Protein AF-0000000072270369 (afdb_homodimer)

pLDDT: mean 95.35, std 6.57, range [43.69, 98.94]

Radius of gyration: 26.21 Å; Cα contacts (8 Å, |Δi|>4): 1055; chains: 2; bounding box: 61×69×57 Å

Secondary structure (DSSP, 8-state):
--HHHHHHHHHHS----SSHHHHHHHHHHHHHHHH----HHHHHHHHHHHHTT--TTSTHHHHHHHHHHHHHHHHHHHHHHHHHHTT-SEETTEE-HHHHH-HHHHHHHHHHHHHHHHHHHHHH--TTHHHHHHHHHHHHHHHHHHHHHHHHHT-----HHHHHHHHIIIIIIIIIIHHHHHHHHHTT-PPPTTHHHHHHHHHHHHHHHHHHHHHHS-HHHHSS-TTHHHHHT---HHHHHHHHHS-HHHHHHHHHHHTS-GGGS-HHHHHHHHHHHHHSSHHHHHHHHHHHHHHHHHHHHHHHTTT-S-HHHHHHHHHHHHHHHH---/--HHHHHHHHHHS----SSHHHHHHHHHHHHHHHH----HHHHHHHHHHHHTT--TTSTHHHHHHHHHHHHHHHHHHHHHHHHHHTT-SEETTEE-HHHHH-HHHHHHHHHHHHHHHHHHHHHH--TTHHHHHHHHHHHHHHHHHHHHHHHHHT-----HHHHHHHHIIIIIIIIIIHHHHHHHHHTT-PPPTTHHHHHHHHHHHHHHHHHHHHHHS-HHHHSS-TTHHHHHT---HHHHHHHHHS-HHHHHHHHHHHTS-GGGS-HHHHHHHHHHHHHSSHHHHHHHHHHHHHHHHHHHHHHHTTT-S-HHHHHHHHHHHHHHHH---

Structure (mmCIF, N/CA/C/O backbone):
data_AF-0000000072270369-model_v1
#
loop_
_entity.id
_entity.type
_entity.pdbx_description
1 polymer 'Geranylgeranyl diphosphate synthase'
#
loop_
_atom_site.group_PDB
_atom_site.id
_atom_site.type_symbol
_atom_site.label_atom_id
_atom_site.label_alt_id
_atom_site.label_comp_id
_atom_site.label_asym_id
_atom_site.label_entity_id
_atom_site.label_seq_id
_atom_site.pdbx_PDB_ins_code
_atom_site.Cartn_x
_atom_site.Cartn_y
_atom_site.Cartn_z
_atom_site.occupancy
_atom_site.B_iso_or_equiv
_atom_site.auth_seq_id
_atom_site.auth_comp_id
_atom_site.auth_asym_id
_atom_site.auth_atom_id
_atom_site.pdbx_PDB_model_num
ATOM 1 N N . MET A 1 1 ? 0.036 4.969 22.172 1 87.44 1 MET A N 1
ATOM 2 C CA . MET A 1 1 ? -1.147 4.215 21.766 1 87.44 1 MET A CA 1
ATOM 3 C C . MET A 1 1 ? -1.735 3.455 22.953 1 87.44 1 MET A C 1
ATOM 5 O O . MET A 1 1 ? -0.999 2.848 23.734 1 87.44 1 MET A O 1
ATOM 9 N N . ARG A 1 2 ? -2.984 3.477 23.047 1 92 2 ARG A N 1
ATOM 10 C CA . ARG A 1 2 ? -3.656 2.756 24.125 1 92 2 ARG A CA 1
ATOM 11 C C . ARG A 1 2 ? -3.428 1.253 24 1 92 2 ARG A C 1
ATOM 13 O O . ARG A 1 2 ? -3.49 0.696 22.906 1 92 2 ARG A O 1
ATOM 20 N N . PRO A 1 3 ? -3.246 0.658 25.156 1 95.44 3 PRO A N 1
ATOM 21 C CA . PRO A 1 3 ? -3.047 -0.793 25.125 1 95.44 3 PRO A CA 1
ATOM 22 C C . PRO A 1 3 ? -4.207 -1.535 24.469 1 95.44 3 PRO A C 1
ATOM 24 O O . PRO A 1 3 ? -3.99 -2.52 23.75 1 95.44 3 PRO A O 1
ATOM 27 N N . GLU A 1 4 ? -5.371 -1.05 24.672 1 96.5 4 GLU A N 1
ATOM 28 C CA . GLU A 1 4 ? -6.527 -1.739 24.109 1 96.5 4 GLU A CA 1
ATOM 29 C C . GLU A 1 4 ? -6.543 -1.635 22.594 1 96.5 4 GLU A C 1
ATOM 31 O O . GLU A 1 4 ? -7.055 -2.525 21.906 1 96.5 4 GLU A O 1
ATOM 36 N N . LEU A 1 5 ? -6.094 -0.559 22.078 1 97.88 5 LEU A N 1
ATOM 37 C CA . LEU A 1 5 ? -6.012 -0.41 20.625 1 97.88 5 LEU A CA 1
ATOM 38 C C . LEU A 1 5 ? -4.914 -1.296 20.047 1 97.88 5 LEU A C 1
ATOM 40 O O . LEU A 1 5 ? -5.102 -1.919 19 1 97.88 5 LEU A O 1
ATOM 44 N N . LEU A 1 6 ? -3.773 -1.344 20.75 1 98.12 6 LEU A N 1
ATOM 45 C CA . LEU A 1 6 ? -2.701 -2.23 20.312 1 98.12 6 LEU A CA 1
ATOM 46 C C . LEU A 1 6 ? -3.176 -3.682 20.281 1 98.12 6 LEU A C 1
ATOM 48 O O . LEU A 1 6 ? -2.855 -4.422 19.344 1 98.12 6 LEU A O 1
ATOM 52 N N . ALA A 1 7 ? -3.885 -4.07 21.312 1 98.38 7 ALA A N 1
ATOM 53 C CA . ALA A 1 7 ? -4.414 -5.43 21.375 1 98.38 7 ALA A CA 1
ATOM 54 C C . ALA A 1 7 ? -5.301 -5.727 20.156 1 98.38 7 ALA A C 1
ATOM 56 O O . ALA A 1 7 ? -5.254 -6.824 19.609 1 98.38 7 ALA A O 1
ATOM 57 N N . ARG A 1 8 ? -6.145 -4.809 19.781 1 98.31 8 ARG A N 1
ATOM 58 C CA . ARG A 1 8 ? -7.016 -4.977 18.609 1 98.31 8 ARG A CA 1
ATOM 59 C C . ARG A 1 8 ? -6.203 -5.062 17.328 1 98.31 8 ARG A C 1
ATOM 61 O O . ARG A 1 8 ? -6.465 -5.918 16.484 1 98.31 8 ARG A O 1
ATOM 68 N N . VAL A 1 9 ? -5.219 -4.191 17.188 1 98.56 9 VAL A N 1
ATOM 69 C CA . VAL A 1 9 ? -4.336 -4.227 16.016 1 98.56 9 VAL A CA 1
ATOM 70 C C . VAL A 1 9 ? -3.668 -5.598 15.922 1 98.56 9 VAL A C 1
ATOM 72 O O . VAL A 1 9 ? -3.721 -6.25 14.875 1 98.56 9 VAL A O 1
ATOM 75 N N . LEU A 1 10 ? -3.104 -6.07 17.031 1 98.56 10 LEU A N 1
ATOM 76 C CA . LEU A 1 10 ? -2.35 -7.32 17.031 1 98.56 10 LEU A CA 1
ATOM 77 C C . LEU A 1 10 ? -3.273 -8.516 16.812 1 98.56 10 LEU A C 1
ATOM 79 O O . LEU A 1 10 ? -2.857 -9.523 16.234 1 98.56 10 LEU A O 1
ATOM 83 N N . SER A 1 11 ? -4.508 -8.391 17.188 1 98.62 11 SER A N 1
ATOM 84 C CA . SER A 1 11 ? -5.461 -9.477 17.016 1 98.62 11 SER A CA 1
ATOM 85 C C . SER A 1 11 ? -5.754 -9.727 15.547 1 98.62 11 SER A C 1
ATOM 87 O O . SER A 1 11 ? -6.207 -10.812 15.172 1 98.62 11 SER A O 1
ATOM 89 N N . LEU A 1 12 ? -5.562 -8.75 14.688 1 98.62 12 LEU A N 1
ATOM 90 C CA . LEU A 1 12 ? -5.812 -8.891 13.258 1 98.62 12 LEU A CA 1
ATOM 91 C C . LEU A 1 12 ? -4.613 -9.523 12.555 1 98.62 12 LEU A C 1
ATOM 93 O O . LEU A 1 12 ? -4.742 -10.047 11.445 1 98.62 12 LEU A O 1
ATOM 97 N N . LEU A 1 13 ? -3.408 -9.398 13.148 1 98.69 13 LEU A N 1
ATOM 98 C CA . LEU A 1 13 ? -2.166 -9.82 12.5 1 98.69 13 LEU A CA 1
ATOM 99 C C . LEU A 1 13 ? -1.824 -11.258 12.867 1 98.69 13 LEU A C 1
ATOM 101 O O . LEU A 1 13 ? -1.98 -11.672 14.016 1 98.69 13 LEU A O 1
ATOM 105 N N . PRO A 1 14 ? -1.387 -11.984 11.82 1 98 14 PRO A N 1
ATOM 106 C CA . PRO A 1 14 ? -0.979 -13.359 12.141 1 98 14 PRO A CA 1
ATOM 107 C C . PRO A 1 14 ? 0.232 -13.406 13.07 1 98 14 PRO A C 1
ATOM 109 O O . PRO A 1 14 ? 1.03 -12.469 13.102 1 98 14 PRO A O 1
ATOM 112 N N . GLU A 1 15 ? 0.344 -14.555 13.805 1 94.31 15 GLU A N 1
ATOM 113 C CA . GLU A 1 15 ? 1.353 -14.594 14.859 1 94.31 15 GLU A CA 1
ATOM 114 C C . GLU A 1 15 ? 2.371 -15.703 14.609 1 94.31 15 GLU A C 1
ATOM 116 O O . GLU A 1 15 ? 3.572 -15.508 14.805 1 94.31 15 GLU A O 1
ATOM 121 N N . THR A 1 16 ? 1.921 -16.875 14.172 1 95.25 16 THR A N 1
ATOM 122 C CA . THR A 1 16 ? 2.828 -18.016 14.086 1 95.25 16 THR A CA 1
ATOM 123 C C . THR A 1 16 ? 2.701 -18.703 12.734 1 95.25 16 THR A C 1
ATOM 125 O O . THR A 1 16 ? 1.682 -18.562 12.055 1 95.25 16 THR A O 1
ATOM 128 N N . SER A 1 17 ? 3.748 -19.266 12.32 1 97.44 17 SER A N 1
ATOM 129 C CA . SER A 1 17 ? 3.789 -20.078 11.117 1 97.44 17 SER A CA 1
ATOM 130 C C . SER A 1 17 ? 4.848 -21.172 11.234 1 97.44 17 SER A C 1
ATOM 132 O O . SER A 1 17 ? 5.895 -20.969 11.852 1 97.44 17 SER A O 1
ATOM 134 N N . ALA A 1 18 ? 4.551 -22.344 10.656 1 96.56 18 ALA A N 1
ATOM 135 C CA . ALA A 1 18 ? 5.535 -23.422 10.594 1 96.56 18 ALA A CA 1
ATOM 136 C C . ALA A 1 18 ? 6.637 -23.094 9.586 1 96.56 18 ALA A C 1
ATOM 138 O O . ALA A 1 18 ? 7.73 -23.656 9.656 1 96.56 18 ALA A O 1
ATOM 139 N N . THR A 1 19 ? 6.363 -22.234 8.68 1 97.38 19 THR A N 1
ATOM 140 C CA . THR A 1 19 ? 7.359 -21.766 7.723 1 97.38 19 THR A CA 1
ATOM 141 C C . THR A 1 19 ? 8.172 -20.609 8.305 1 97.38 19 THR A C 1
ATOM 143 O O . THR A 1 19 ? 7.641 -19.531 8.547 1 97.38 19 THR A O 1
ATOM 146 N N . PRO A 1 20 ? 9.438 -20.797 8.5 1 96.75 20 PRO A N 1
ATOM 147 C CA . PRO A 1 20 ? 10.258 -19.797 9.203 1 96.75 20 PRO A CA 1
ATOM 148 C C . PRO A 1 20 ? 10.203 -18.422 8.547 1 96.75 20 PRO A C 1
ATOM 150 O O . PRO A 1 20 ? 10.109 -17.406 9.242 1 96.75 20 PRO A O 1
ATOM 153 N N . GLU A 1 21 ? 10.266 -18.406 7.25 1 97.62 21 GLU A N 1
ATOM 154 C CA . GLU A 1 21 ? 10.211 -17.109 6.555 1 97.62 21 GLU A CA 1
ATOM 155 C C . GLU A 1 21 ? 8.891 -16.406 6.828 1 97.62 21 GLU A C 1
ATOM 157 O O . GLU A 1 21 ? 8.867 -15.18 7.016 1 97.62 21 GLU A O 1
ATOM 162 N N . LEU A 1 22 ? 7.809 -17.125 6.875 1 98.62 22 LEU A N 1
ATOM 163 C CA . LEU A 1 22 ? 6.512 -16.516 7.148 1 98.62 22 LEU A CA 1
ATOM 164 C C . LEU A 1 22 ? 6.414 -16.062 8.602 1 98.62 22 LEU A C 1
ATOM 166 O O . LEU A 1 22 ? 5.797 -15.047 8.898 1 98.62 22 LEU A O 1
ATOM 170 N N . ALA A 1 23 ? 6.988 -16.875 9.5 1 98.5 23 ALA A N 1
ATOM 171 C CA . ALA A 1 23 ? 7.051 -16.438 10.891 1 98.5 23 ALA A CA 1
ATOM 172 C C . ALA A 1 23 ? 7.773 -15.094 11.016 1 98.5 23 ALA A C 1
ATOM 174 O O . ALA A 1 23 ? 7.355 -14.219 11.781 1 98.5 23 ALA A O 1
ATOM 175 N N . ARG A 1 24 ? 8.828 -14.961 10.305 1 98.12 24 ARG A N 1
ATOM 176 C CA . ARG A 1 24 ? 9.562 -13.695 10.289 1 98.12 24 ARG A CA 1
ATOM 177 C C . ARG A 1 24 ? 8.703 -12.578 9.711 1 98.12 24 ARG A C 1
ATOM 179 O O . ARG A 1 24 ? 8.711 -11.453 10.227 1 98.12 24 ARG A O 1
ATOM 186 N N . PHE A 1 25 ? 7.969 -12.883 8.664 1 98.75 25 PHE A N 1
ATOM 187 C CA . PHE A 1 25 ? 7.062 -11.898 8.07 1 98.75 25 PHE A CA 1
ATOM 188 C C . PHE A 1 25 ? 6.062 -11.398 9.102 1 98.75 25 PHE A C 1
ATOM 190 O O . PHE A 1 25 ? 5.84 -10.188 9.227 1 98.75 25 PHE A O 1
ATOM 197 N N . TYR A 1 26 ? 5.5 -12.305 9.828 1 98.81 26 TYR A N 1
ATOM 198 C CA . TYR A 1 26 ? 4.496 -11.969 10.836 1 98.81 26 TYR A CA 1
ATOM 199 C C . TYR A 1 26 ? 5.102 -11.109 11.938 1 98.81 26 TYR A C 1
ATOM 201 O O . TYR A 1 26 ? 4.457 -10.188 12.445 1 98.81 26 TYR A O 1
ATOM 209 N N . ALA A 1 27 ? 6.324 -11.383 12.281 1 98.69 27 ALA A N 1
ATOM 210 C CA . ALA A 1 27 ? 7.027 -10.555 13.258 1 98.69 27 ALA A CA 1
ATOM 211 C C . ALA A 1 27 ? 7.258 -9.141 12.711 1 98.69 27 ALA A C 1
ATOM 213 O O . ALA A 1 27 ? 7.141 -8.164 13.453 1 98.69 27 ALA A O 1
ATOM 214 N N . LEU A 1 28 ? 7.598 -9.047 11.469 1 98.69 28 LEU A N 1
ATOM 215 C CA . LEU A 1 28 ? 7.824 -7.75 10.844 1 98.69 28 LEU A CA 1
ATOM 216 C C . LEU A 1 28 ? 6.539 -6.934 10.805 1 98.69 28 LEU A C 1
ATOM 218 O O . LEU A 1 28 ? 6.562 -5.719 11.016 1 98.69 28 LEU A O 1
ATOM 222 N N . LEU A 1 29 ? 5.383 -7.586 10.586 1 98.88 29 LEU A N 1
ATOM 223 C CA . LEU A 1 29 ? 4.09 -6.906 10.586 1 98.88 29 LEU A CA 1
ATOM 224 C C . LEU A 1 29 ? 3.807 -6.273 11.945 1 98.88 29 LEU A C 1
ATOM 226 O O . LEU A 1 29 ? 3.129 -5.246 12.023 1 98.88 29 LEU A O 1
ATOM 230 N N . ARG A 1 30 ? 4.297 -6.848 12.938 1 98.5 30 ARG A N 1
ATOM 231 C CA . ARG A 1 30 ? 3.984 -6.445 14.305 1 98.5 30 ARG A CA 1
ATOM 232 C C . ARG A 1 30 ? 4.996 -5.43 14.82 1 98.5 30 ARG A C 1
ATOM 234 O O . ARG A 1 30 ? 4.762 -4.77 15.836 1 98.5 30 ARG A O 1
ATOM 241 N N . ASP A 1 31 ? 6.09 -5.23 14.125 1 98.56 31 ASP A N 1
ATOM 242 C CA . ASP A 1 31 ? 7.215 -4.449 14.625 1 98.56 31 ASP A CA 1
ATOM 243 C C . ASP A 1 31 ? 6.809 -2.996 14.875 1 98.56 31 ASP A C 1
ATOM 245 O O . ASP A 1 31 ? 6.836 -2.521 16.016 1 98.56 31 ASP A O 1
ATOM 249 N N . TYR A 1 32 ? 6.309 -2.275 13.852 1 98.25 32 TYR A N 1
ATOM 250 C CA . TYR A 1 32 ? 5.965 -0.865 14 1 98.25 32 TYR A CA 1
ATOM 251 C C . TYR A 1 32 ? 4.824 -0.682 14.992 1 98.25 32 TYR A C 1
ATOM 253 O O . TYR A 1 32 ? 4.898 0.167 15.883 1 98.25 32 TYR A O 1
ATOM 261 N N . PRO A 1 33 ? 3.799 -1.481 14.906 1 98.12 33 PRO A N 1
ATOM 262 C CA . PRO A 1 33 ? 2.738 -1.346 15.906 1 98.12 33 PRO A CA 1
ATOM 263 C C . PRO A 1 33 ? 3.252 -1.508 17.344 1 98.12 33 PRO A C 1
ATOM 265 O O . PRO A 1 33 ? 2.84 -0.767 18.234 1 98.12 33 PRO A O 1
ATOM 268 N N . GLN A 1 34 ? 4.145 -2.373 17.5 1 97.75 34 GLN A N 1
ATOM 269 C CA . GLN A 1 34 ? 4.602 -2.693 18.844 1 97.75 34 GLN A CA 1
ATOM 270 C C . GLN A 1 34 ? 5.609 -1.663 19.344 1 97.75 34 GLN A C 1
ATOM 272 O O . GLN A 1 34 ? 5.91 -1.607 20.547 1 97.75 34 GLN A O 1
ATOM 277 N N . ARG A 1 35 ? 6.211 -0.894 18.453 1 95.62 35 ARG A N 1
ATOM 278 C CA . ARG A 1 35 ? 7.086 0.193 18.875 1 95.62 35 ARG A CA 1
ATOM 279 C C . ARG A 1 35 ? 6.305 1.263 19.625 1 95.62 35 ARG A C 1
ATOM 281 O O . ARG A 1 35 ? 6.887 2.066 20.359 1 95.62 35 ARG A O 1
ATOM 288 N N . GLY A 1 36 ? 5 1.251 19.391 1 90.88 36 GLY A N 1
ATOM 289 C CA . GLY A 1 36 ? 4.152 2.23 20.062 1 90.88 36 GLY A CA 1
ATOM 290 C C . GLY A 1 36 ? 3.971 3.504 19.25 1 90.88 36 GLY A C 1
ATOM 291 O O . GLY A 1 36 ? 3.939 3.465 18.016 1 90.88 36 GLY A O 1
ATOM 292 N N . GLY A 1 37 ? 3.762 4.598 19.922 1 88.38 37 GLY A N 1
ATOM 293 C CA . GLY A 1 37 ? 3.465 5.902 19.359 1 88.38 37 GLY A CA 1
ATOM 294 C C . GLY A 1 37 ? 2.533 6.73 20.219 1 88.38 37 GLY A C 1
ATOM 295 O O . GLY A 1 37 ? 1.968 6.227 21.188 1 88.38 37 GLY A O 1
ATOM 296 N N . LYS A 1 38 ? 2.369 7.957 19.906 1 86.44 38 LYS A N 1
ATOM 297 C CA . LYS A 1 38 ? 1.635 8.906 20.75 1 86.44 38 LYS A CA 1
ATOM 298 C C . LYS A 1 38 ? 0.133 8.641 20.688 1 86.44 38 LYS A C 1
ATOM 300 O O . LYS A 1 38 ? -0.597 8.969 21.625 1 86.44 38 LYS A O 1
ATOM 305 N N . GLY A 1 39 ? -0.349 8.055 19.562 1 93.19 39 GLY A N 1
ATOM 306 C CA . GLY A 1 39 ? -1.754 7.711 19.422 1 93.19 39 GLY A CA 1
ATOM 307 C C . GLY A 1 39 ? -2.666 8.922 19.359 1 93.19 39 GLY A C 1
ATOM 308 O O . GLY A 1 39 ? -3.805 8.867 19.828 1 93.19 39 GLY A O 1
ATOM 309 N N . ILE A 1 40 ? -2.205 10.008 18.875 1 92.81 40 ILE A N 1
ATOM 310 C CA . ILE A 1 40 ? -2.916 11.281 18.875 1 92.81 40 ILE A CA 1
ATOM 311 C C . ILE A 1 40 ? -4.18 11.164 18.016 1 92.81 40 ILE A C 1
ATOM 313 O O . ILE A 1 40 ? -5.25 11.641 18.422 1 92.81 40 ILE A O 1
ATOM 317 N N . ARG A 1 41 ? -4.18 10.562 16.922 1 96.19 41 ARG A N 1
ATOM 318 C CA . ARG A 1 41 ? -5.289 10.461 15.977 1 96.19 41 ARG A CA 1
ATOM 319 C C . ARG A 1 41 ? -6.41 9.594 16.547 1 96.19 41 ARG A C 1
ATOM 321 O O . ARG A 1 41 ? -7.582 9.961 16.469 1 96.19 41 ARG A O 1
ATOM 328 N N . SER A 1 42 ? -6.027 8.422 17.109 1 97.81 42 SER A N 1
ATOM 329 C CA . SER A 1 42 ? -7.02 7.539 17.703 1 97.81 42 SER A CA 1
ATOM 330 C C . SER A 1 42 ? -7.668 8.188 18.922 1 97.81 42 SER A C 1
ATOM 332 O O . SER A 1 42 ? -8.875 8.055 19.141 1 97.81 42 SER A O 1
ATOM 334 N N . GLU A 1 43 ? -6.879 8.938 19.719 1 96.94 43 GLU A N 1
ATOM 335 C CA . GLU A 1 43 ? -7.43 9.641 20.875 1 96.94 43 GLU A CA 1
ATOM 336 C C . GLU A 1 43 ? -8.422 10.719 20.453 1 96.94 43 GLU A C 1
ATOM 338 O O . GLU A 1 43 ? -9.445 10.922 21.094 1 96.94 43 GLU A O 1
ATOM 343 N N . LEU A 1 44 ? -8.055 11.391 19.406 1 97.62 44 LEU A N 1
ATOM 344 C CA . LEU A 1 44 ? -8.938 12.438 18.891 1 97.62 44 LEU A CA 1
ATOM 345 C C . LEU A 1 44 ? -10.258 11.844 18.422 1 97.62 44 LEU A C 1
ATOM 347 O O . LEU A 1 44 ? -11.32 12.422 18.656 1 97.62 44 LEU A O 1
ATOM 351 N N . LEU A 1 45 ? -10.234 10.711 17.703 1 98.56 45 LEU A N 1
ATOM 352 C CA . LEU A 1 45 ? -11.445 10.039 17.266 1 98.56 45 LEU A CA 1
ATOM 353 C C . LEU A 1 45 ? -12.32 9.664 18.453 1 98.56 45 LEU A C 1
ATOM 355 O O . LEU A 1 45 ? -13.531 9.914 18.438 1 98.56 45 LEU A O 1
ATOM 359 N N . LEU A 1 46 ? -11.711 9.078 19.469 1 98.44 46 LEU A N 1
ATOM 360 C CA . LEU A 1 46 ? -12.469 8.625 20.641 1 98.44 46 LEU A CA 1
ATOM 361 C C . LEU A 1 46 ? -13.055 9.805 21.391 1 98.44 46 LEU A C 1
ATOM 363 O O . LEU A 1 46 ? -14.18 9.742 21.891 1 98.44 46 LEU A O 1
ATOM 367 N N . ALA A 1 47 ? -12.25 10.898 21.516 1 98.06 47 ALA A N 1
ATOM 368 C CA . ALA A 1 47 ? -12.75 12.117 22.141 1 98.06 47 ALA A CA 1
ATOM 369 C C . ALA A 1 47 ? -13.938 12.688 21.359 1 98.06 47 ALA A C 1
ATOM 371 O O . ALA A 1 47 ? -14.922 13.133 21.953 1 98.06 47 ALA A O 1
ATOM 372 N N . SER A 1 48 ? -13.844 12.695 20.047 1 98.56 48 SER A N 1
ATOM 373 C CA . SER A 1 48 ? -14.938 13.172 19.203 1 98.56 48 SER A CA 1
ATOM 374 C C . SER A 1 48 ? -16.172 12.305 19.375 1 98.56 48 SER A C 1
ATOM 376 O O . SER A 1 48 ? -17.297 12.82 19.453 1 98.56 48 SER A O 1
ATOM 378 N N . ALA A 1 49 ? -16 10.984 19.453 1 98.69 49 ALA A N 1
ATOM 379 C CA . ALA A 1 49 ? -17.125 10.078 19.672 1 98.69 49 ALA A CA 1
ATOM 380 C C . ALA A 1 49 ? -17.844 10.406 20.984 1 98.69 49 ALA A C 1
ATOM 382 O O . ALA A 1 49 ? -19.078 10.492 21.016 1 98.69 49 ALA A O 1
ATOM 383 N N . ARG A 1 50 ? -17.078 10.664 22.031 1 98.5 50 ARG A N 1
ATOM 384 C CA . ARG A 1 50 ? -17.656 11.016 23.328 1 98.5 50 ARG A CA 1
ATOM 385 C C . ARG A 1 50 ? -18.406 12.344 23.25 1 98.5 50 ARG A C 1
ATOM 387 O O . ARG A 1 50 ? -19.5 12.484 23.797 1 98.5 50 ARG A O 1
ATOM 394 N N . ALA A 1 51 ? -17.766 13.312 22.625 1 98.38 51 ALA A N 1
ATOM 395 C CA . ALA A 1 51 ? -18.406 14.617 22.484 1 98.38 51 ALA A CA 1
ATOM 396 C C . ALA A 1 51 ? -19.75 14.508 21.797 1 98.38 51 ALA A C 1
ATOM 398 O O . ALA A 1 51 ? -20.672 15.266 22.078 1 98.38 51 ALA A O 1
ATOM 399 N N . HIS A 1 52 ? -19.891 13.516 20.953 1 98.31 52 HIS A N 1
ATOM 400 C CA . HIS A 1 52 ? -21.109 13.352 20.172 1 98.31 52 HIS A CA 1
ATOM 401 C C . HIS A 1 52 ? -22.062 12.367 20.844 1 98.31 52 HIS A C 1
ATOM 403 O O . HIS A 1 52 ? -23 11.867 20.219 1 98.31 52 HIS A O 1
ATOM 409 N N . GLY A 1 53 ? -21.734 11.969 22.078 1 97.75 53 GLY A N 1
ATOM 410 C CA . GLY A 1 53 ? -22.734 11.32 22.922 1 97.75 53 GLY A CA 1
ATOM 411 C C . GLY A 1 53 ? -22.5 9.828 23.062 1 97.75 53 GLY A C 1
ATOM 412 O O . GLY A 1 53 ? -23.328 9.133 23.656 1 97.75 53 GLY A O 1
ATOM 413 N N . LEU A 1 54 ? -21.422 9.336 22.531 1 97.94 54 LEU A N 1
ATOM 414 C CA . LEU A 1 54 ? -21.156 7.906 22.641 1 97.94 54 LEU A CA 1
ATOM 415 C C . LEU A 1 54 ? -20.422 7.598 23.953 1 97.94 54 LEU A C 1
ATOM 417 O O . LEU A 1 54 ? -19.328 8.102 24.188 1 97.94 54 LEU A O 1
ATOM 421 N N . SER A 1 55 ? -21 6.797 24.734 1 96.19 55 SER A N 1
ATOM 422 C CA . SER A 1 55 ? -20.391 6.387 26 1 96.19 55 SER A CA 1
ATOM 423 C C . SER A 1 55 ? -19.625 5.074 25.844 1 96.19 55 SER A C 1
ATOM 425 O O . SER A 1 55 ? -19.938 4.273 24.969 1 96.19 55 SER A O 1
ATOM 427 N N . GLU A 1 56 ? -18.688 4.863 26.75 1 94.81 56 GLU A N 1
ATOM 428 C CA . GLU A 1 56 ? -17.891 3.646 26.688 1 94.81 56 GLU A CA 1
ATOM 429 C C . GLU A 1 56 ? -18.734 2.41 26.953 1 94.81 56 GLU A C 1
ATOM 431 O O . GLU A 1 56 ? -18.344 1.294 26.609 1 94.81 56 GLU A O 1
ATOM 436 N N . SER A 1 57 ? -19.859 2.604 27.578 1 95.5 57 SER A N 1
ATOM 437 C CA . SER A 1 57 ? -20.75 1.49 27.891 1 95.5 57 SER A CA 1
ATOM 438 C C . SER A 1 57 ? -21.688 1.178 26.719 1 95.5 57 SER A C 1
ATOM 440 O O . SER A 1 57 ? -22.328 0.13 26.703 1 95.5 57 SER A O 1
ATOM 442 N N . ASP A 1 58 ? -21.719 2.088 25.781 1 95.5 58 ASP A N 1
ATOM 443 C CA . ASP A 1 58 ? -22.578 1.892 24.625 1 95.5 58 ASP A CA 1
ATOM 444 C C . ASP A 1 58 ? -22.031 0.82 23.688 1 95.5 58 ASP A C 1
ATOM 446 O O . ASP A 1 58 ? -20.812 0.638 23.609 1 95.5 58 ASP A O 1
ATOM 450 N N . THR A 1 59 ? -22.906 0.167 23 1 90.38 59 THR A N 1
ATOM 451 C CA . THR A 1 59 ? -22.5 -0.862 22.047 1 90.38 59 THR A CA 1
ATOM 452 C C . THR A 1 59 ? -21.656 -0.262 20.922 1 90.38 59 THR A C 1
ATOM 454 O O . THR A 1 59 ? -20.75 -0.911 20.406 1 90.38 59 THR A O 1
ATOM 457 N N . GLY A 1 60 ? -21.938 0.985 20.609 1 95.69 60 GLY A N 1
ATOM 458 C CA . GLY A 1 60 ? -21.219 1.652 19.531 1 95.69 60 GLY A CA 1
ATOM 459 C C . GLY A 1 60 ? -19.766 1.95 19.875 1 95.69 60 GLY A C 1
ATOM 460 O O . GLY A 1 60 ? -18.969 2.264 19 1 95.69 60 GLY A O 1
ATOM 461 N N . TRP A 1 61 ? -19.453 1.812 21.156 1 98.06 61 TRP A N 1
ATOM 462 C CA . TRP A 1 61 ? -18.094 2.131 21.578 1 98.06 61 TRP A CA 1
ATOM 463 C C . TRP A 1 61 ? -17.094 1.143 20.984 1 98.06 61 TRP A C 1
ATOM 465 O O . TRP A 1 61 ? -15.977 1.522 20.625 1 98.06 61 TRP A O 1
ATOM 475 N N . GLU A 1 62 ? -17.469 -0.119 20.891 1 98.31 62 GLU A N 1
ATOM 476 C CA . GLU A 1 62 ? -16.609 -1.123 20.266 1 98.31 62 GLU A CA 1
ATOM 477 C C . GLU A 1 62 ? -16.281 -0.745 18.828 1 98.31 62 GLU A C 1
ATOM 479 O O . GLU A 1 62 ? -15.141 -0.913 18.391 1 98.31 62 GLU A O 1
ATOM 484 N N . SER A 1 63 ? -17.266 -0.235 18.125 1 98.69 63 SER A N 1
ATOM 485 C CA . SER A 1 63 ? -17.047 0.216 16.75 1 98.69 63 SER A CA 1
ATOM 486 C C . SER A 1 63 ? -16.062 1.383 16.703 1 98.69 63 SER A C 1
ATOM 488 O O . SER A 1 63 ? -15.211 1.442 15.82 1 98.69 63 SER A O 1
ATOM 490 N N . ALA A 1 64 ? -16.188 2.305 17.656 1 98.88 64 ALA A N 1
ATOM 491 C CA . ALA A 1 64 ? -15.258 3.428 17.75 1 98.88 64 ALA A CA 1
ATOM 492 C C . ALA A 1 64 ? -13.828 2.943 18 1 98.88 64 ALA A C 1
ATOM 494 O O . ALA A 1 64 ? -12.875 3.473 17.422 1 98.88 64 ALA A O 1
ATOM 495 N N . LEU A 1 65 ? -13.695 1.913 18.828 1 98.81 65 LEU A N 1
ATOM 496 C CA . LEU A 1 65 ? -12.383 1.359 19.125 1 98.81 65 LEU A CA 1
ATOM 497 C C . LEU A 1 65 ? -11.766 0.715 17.891 1 98.81 65 LEU A C 1
ATOM 499 O O . LEU A 1 65 ? -10.562 0.844 17.641 1 98.81 65 LEU A O 1
ATOM 503 N N . TRP A 1 66 ? -12.547 0.056 17.078 1 98.88 66 TRP A N 1
ATOM 504 C CA . TRP A 1 66 ? -12.039 -0.56 15.859 1 98.88 66 TRP A CA 1
ATOM 505 C C . TRP A 1 66 ? -11.633 0.501 14.844 1 98.88 66 TRP A C 1
ATOM 507 O O . TRP A 1 66 ? -10.633 0.349 14.141 1 98.88 66 TRP A O 1
ATOM 517 N N . LEU A 1 67 ? -12.438 1.585 14.766 1 98.94 67 LEU A N 1
ATOM 518 C CA . LEU A 1 67 ? -12.039 2.682 13.891 1 98.94 67 LEU A CA 1
ATOM 519 C C . LEU A 1 67 ? -10.727 3.305 14.367 1 98.94 67 LEU A C 1
ATOM 521 O O . LEU A 1 67 ? -9.875 3.664 13.555 1 98.94 67 LEU A O 1
ATOM 525 N N . ALA A 1 68 ? -10.602 3.471 15.68 1 98.88 68 ALA A N 1
ATOM 526 C CA . ALA A 1 68 ? -9.359 3.98 16.25 1 98.88 68 ALA A CA 1
ATOM 527 C C . ALA A 1 68 ? -8.188 3.062 15.922 1 98.88 68 ALA A C 1
ATOM 529 O O . ALA A 1 68 ? -7.105 3.533 15.562 1 98.88 68 ALA A O 1
ATOM 530 N N . ALA A 1 69 ? -8.414 1.744 16.031 1 98.81 69 ALA A N 1
ATOM 531 C CA . ALA A 1 69 ? -7.387 0.772 15.664 1 98.81 69 ALA A CA 1
ATOM 532 C C . ALA A 1 69 ? -7.035 0.877 14.188 1 98.81 69 ALA A C 1
ATOM 534 O O . ALA A 1 69 ? -5.871 0.73 13.805 1 98.81 69 ALA A O 1
ATOM 535 N N . ALA A 1 70 ? -8.031 1.113 13.344 1 98.88 70 ALA A N 1
ATOM 536 C CA . ALA A 1 70 ? -7.805 1.293 11.914 1 98.88 70 ALA A CA 1
ATOM 537 C C . ALA A 1 70 ? -6.91 2.502 11.648 1 98.88 70 ALA A C 1
ATOM 539 O O . ALA A 1 70 ? -6.027 2.449 10.789 1 98.88 70 ALA A O 1
ATOM 540 N N . LEU A 1 71 ? -7.09 3.592 12.383 1 98.81 71 LEU A N 1
ATOM 541 C CA . LEU A 1 71 ? -6.246 4.773 12.242 1 98.81 71 LEU A CA 1
ATOM 542 C C . LEU A 1 71 ? -4.809 4.469 12.633 1 98.81 71 LEU A C 1
ATOM 544 O O . LEU A 1 71 ? -3.869 4.969 12.008 1 98.81 71 LEU A O 1
ATOM 548 N N . GLU A 1 72 ? -4.66 3.672 13.672 1 98.5 72 GLU A N 1
ATOM 549 C CA . GLU A 1 72 ? -3.312 3.283 14.078 1 98.5 72 GLU A CA 1
ATOM 550 C C . GLU A 1 72 ? -2.639 2.436 13 1 98.5 72 GLU A C 1
ATOM 552 O O . GLU A 1 72 ? -1.443 2.588 12.742 1 98.5 72 GLU A O 1
ATOM 557 N N . LEU A 1 73 ? -3.354 1.544 12.406 1 98.75 73 LEU A N 1
ATOM 558 C CA . LEU A 1 73 ? -2.811 0.736 11.32 1 98.75 73 LEU A CA 1
ATOM 559 C C . LEU A 1 73 ? -2.465 1.607 10.117 1 98.75 73 LEU A C 1
ATOM 561 O O . LEU A 1 73 ? -1.434 1.4 9.469 1 98.75 73 LEU A O 1
ATOM 565 N N . PHE A 1 74 ? -3.365 2.609 9.805 1 98.81 74 PHE A N 1
ATOM 566 C CA . PHE A 1 74 ? -3.057 3.58 8.766 1 98.81 74 PHE A CA 1
ATOM 567 C C . PHE A 1 74 ? -1.716 4.254 9.031 1 98.81 74 PHE A C 1
ATOM 569 O O . PHE A 1 74 ? -0.856 4.305 8.148 1 98.81 74 PHE A O 1
ATOM 576 N N . GLN A 1 75 ? -1.558 4.707 10.227 1 98.06 75 GLN A N 1
ATOM 577 C CA . GLN A 1 75 ? -0.332 5.398 10.609 1 98.06 75 GLN A CA 1
ATOM 578 C C . GLN A 1 75 ? 0.885 4.492 10.445 1 98.06 75 GLN A C 1
ATOM 580 O O . GLN A 1 75 ? 1.923 4.922 9.938 1 98.06 75 GLN A O 1
ATOM 585 N N . ASN A 1 76 ? 0.759 3.305 10.859 1 98.25 76 ASN A N 1
ATOM 586 C CA . ASN A 1 76 ? 1.899 2.395 10.828 1 98.25 76 ASN A CA 1
ATOM 587 C C . ASN A 1 76 ? 2.299 2.043 9.398 1 98.25 76 ASN A C 1
ATOM 589 O O . ASN A 1 76 ? 3.486 2.023 9.07 1 98.25 76 ASN A O 1
ATOM 593 N N . TRP A 1 77 ? 1.329 1.754 8.5 1 98.38 77 TRP A N 1
ATOM 594 C CA . TRP A 1 77 ? 1.721 1.422 7.137 1 98.38 77 TRP A CA 1
ATOM 595 C C . TRP A 1 77 ? 2.326 2.633 6.434 1 98.38 77 TRP A C 1
ATOM 597 O O . TRP A 1 77 ? 3.312 2.508 5.707 1 98.38 77 TRP A O 1
ATOM 607 N N . VAL A 1 78 ? 1.754 3.814 6.664 1 98.44 78 VAL A N 1
ATOM 608 C CA . VAL A 1 78 ? 2.254 5.012 5.996 1 98.44 78 VAL A CA 1
ATOM 609 C C . VAL A 1 78 ? 3.664 5.328 6.492 1 98.44 78 VAL A C 1
ATOM 611 O O . VAL A 1 78 ? 4.512 5.789 5.723 1 98.44 78 VAL A O 1
ATOM 614 N N . LEU A 1 79 ? 3.947 5.082 7.816 1 97.88 79 LEU A N 1
ATOM 615 C CA . LEU A 1 79 ? 5.285 5.32 8.352 1 97.88 79 LEU A CA 1
ATOM 616 C C . LEU A 1 79 ? 6.305 4.395 7.691 1 97.88 79 LEU A C 1
ATOM 618 O O . LEU A 1 79 ? 7.41 4.82 7.359 1 97.88 79 LEU A O 1
ATOM 622 N N . VAL A 1 80 ? 5.945 3.139 7.52 1 98.81 80 VAL A N 1
ATOM 623 C CA . VAL A 1 80 ? 6.855 2.186 6.887 1 98.81 80 VAL A CA 1
ATOM 624 C C . VAL A 1 80 ? 7.199 2.662 5.477 1 98.81 80 VAL A C 1
ATOM 626 O O . VAL A 1 80 ? 8.375 2.701 5.098 1 98.81 80 VAL A O 1
ATOM 629 N N . HIS A 1 81 ? 6.207 3.035 4.73 1 98.88 81 HIS A N 1
ATOM 630 C CA . HIS A 1 81 ? 6.43 3.457 3.354 1 98.88 81 HIS A CA 1
ATOM 631 C C . HIS A 1 81 ? 7.082 4.832 3.295 1 98.88 81 HIS A C 1
ATOM 633 O O . HIS A 1 81 ? 7.949 5.078 2.453 1 98.88 81 HIS A O 1
ATOM 639 N N . ASP A 1 82 ? 6.688 5.688 4.195 1 97.75 82 ASP A N 1
ATOM 640 C CA . ASP A 1 82 ? 7.305 7.008 4.281 1 97.75 82 ASP A CA 1
ATOM 641 C C . ASP A 1 82 ? 8.797 6.898 4.578 1 97.75 82 ASP A C 1
ATOM 643 O O . ASP A 1 82 ? 9.602 7.637 4.008 1 97.75 82 ASP A O 1
ATOM 647 N N . ASP A 1 83 ? 9.164 6.039 5.52 1 97.06 83 ASP A N 1
ATOM 648 C CA . ASP A 1 83 ? 10.562 5.836 5.871 1 97.06 83 ASP A CA 1
ATOM 649 C C . ASP A 1 83 ? 11.367 5.355 4.668 1 97.06 83 ASP A C 1
ATOM 651 O O . ASP A 1 83 ? 12.539 5.703 4.52 1 97.06 83 ASP A O 1
ATOM 655 N N . ILE A 1 84 ? 10.773 4.566 3.809 1 98.06 84 ILE A N 1
ATOM 656 C CA . ILE A 1 84 ? 11.422 4.133 2.574 1 98.06 84 ILE A CA 1
ATOM 657 C C . ILE A 1 84 ? 11.578 5.316 1.627 1 98.06 84 ILE A C 1
ATOM 659 O O . ILE A 1 84 ? 12.656 5.551 1.086 1 98.06 84 ILE A O 1
ATOM 663 N N . GLU A 1 85 ? 10.508 6.055 1.458 1 97.31 85 GLU A N 1
ATOM 664 C CA . GLU A 1 85 ? 10.469 7.168 0.514 1 97.31 85 GLU A CA 1
ATOM 665 C C . GLU A 1 85 ? 11.492 8.242 0.881 1 97.31 85 GLU A C 1
ATOM 667 O O . GLU A 1 85 ? 12.125 8.828 0.003 1 97.31 85 GLU A O 1
ATOM 672 N N . ASP A 1 86 ? 11.695 8.352 2.217 1 92.62 86 ASP A N 1
ATOM 673 C CA . ASP A 1 86 ? 12.578 9.398 2.713 1 92.62 86 ASP A CA 1
ATOM 674 C C . ASP A 1 86 ? 13.969 8.852 3.031 1 92.62 86 ASP A C 1
ATOM 676 O O . ASP A 1 86 ? 14.867 9.602 3.41 1 92.62 86 ASP A O 1
ATOM 680 N N . ASP A 1 87 ? 14.094 7.629 2.902 1 93.12 87 ASP A N 1
ATOM 681 C CA . ASP A 1 87 ? 15.312 6.938 3.305 1 93.12 87 ASP A CA 1
ATOM 682 C C . ASP A 1 87 ? 15.68 7.262 4.754 1 93.12 87 ASP A C 1
ATOM 684 O O . ASP A 1 87 ? 16.812 7.656 5.039 1 93.12 87 ASP A O 1
ATOM 688 N N . SER A 1 88 ? 14.688 7.164 5.602 1 92.38 88 SER A N 1
ATOM 689 C CA . SER A 1 88 ? 14.898 7.434 7.023 1 92.38 88 SER A CA 1
ATOM 690 C C . SER A 1 88 ? 15.773 6.367 7.664 1 92.38 88 SER A C 1
ATOM 692 O O . SER A 1 88 ? 15.672 5.184 7.324 1 92.38 88 SER A O 1
ATOM 694 N N . GLU A 1 89 ? 16.578 6.773 8.672 1 91.69 89 GLU A N 1
ATOM 695 C CA . GLU A 1 89 ? 17.453 5.832 9.352 1 91.69 89 GLU A CA 1
ATOM 696 C C . GLU A 1 89 ? 16.75 5.148 10.516 1 91.69 89 GLU A C 1
ATOM 698 O O . GLU A 1 89 ? 16.969 3.961 10.766 1 91.69 89 GLU A O 1
ATOM 703 N N . GLU A 1 90 ? 15.867 5.945 11.18 1 92.38 90 GLU A N 1
ATOM 704 C CA . GLU A 1 90 ? 15.266 5.438 12.414 1 92.38 90 GLU A CA 1
ATOM 705 C C . GLU A 1 90 ? 13.781 5.805 12.492 1 92.38 90 GLU A C 1
ATOM 707 O O . GLU A 1 90 ? 13.352 6.801 11.906 1 92.38 90 GLU A O 1
ATOM 712 N N . ARG A 1 91 ? 13.07 5.023 13.25 1 93.12 91 ARG A N 1
ATOM 713 C CA . ARG A 1 91 ? 11.688 5.266 13.633 1 93.12 91 ARG A CA 1
ATOM 714 C C . ARG A 1 91 ? 11.414 4.785 15.055 1 93.12 91 ARG A C 1
ATOM 716 O O . ARG A 1 91 ? 11.633 3.615 15.375 1 93.12 91 ARG A O 1
ATOM 723 N N . ARG A 1 92 ? 11.023 5.777 15.859 1 92.44 92 ARG A N 1
ATOM 724 C CA . ARG A 1 92 ? 10.648 5.512 17.25 1 92.44 92 ARG A CA 1
ATOM 725 C C . ARG A 1 92 ? 11.781 4.816 18 1 92.44 92 ARG A C 1
ATOM 727 O O . ARG A 1 92 ? 11.562 3.812 18.672 1 92.44 92 ARG A O 1
ATOM 734 N N . GLY A 1 93 ? 12.977 5.281 17.766 1 89.94 93 GLY A N 1
ATOM 735 C CA . GLY A 1 93 ? 14.141 4.895 18.531 1 89.94 93 GLY A CA 1
ATOM 736 C C . GLY A 1 93 ? 14.812 3.635 18.016 1 89.94 93 GLY A C 1
ATOM 737 O O . GLY A 1 93 ? 15.789 3.16 18.594 1 89.94 93 GLY A O 1
ATOM 738 N N . ARG A 1 94 ? 14.344 3.053 16.953 1 94.44 94 ARG A N 1
ATOM 739 C CA . ARG A 1 94 ? 14.906 1.854 16.344 1 94.44 94 ARG A CA 1
ATOM 740 C C . ARG A 1 94 ? 15.141 2.057 14.852 1 94.44 94 ARG A C 1
ATOM 742 O O . ARG A 1 94 ? 14.555 2.955 14.242 1 94.44 94 ARG A O 1
ATOM 749 N N . PRO A 1 95 ? 16.016 1.273 14.234 1 96.69 95 PRO A N 1
ATOM 750 C CA . PRO A 1 95 ? 16.219 1.409 12.789 1 96.69 95 PRO A CA 1
ATOM 751 C C . PRO A 1 95 ? 14.914 1.29 12 1 96.69 95 PRO A C 1
ATOM 753 O O . PRO A 1 95 ? 14.047 0.483 12.344 1 96.69 95 PRO A O 1
ATOM 756 N N . ALA A 1 96 ? 14.781 2.133 10.969 1 97.06 96 ALA A N 1
ATOM 757 C CA . ALA A 1 96 ? 13.633 1.988 10.078 1 97.06 96 ALA A CA 1
ATOM 758 C C . ALA A 1 96 ? 13.562 0.576 9.508 1 97.06 96 ALA A C 1
ATOM 760 O O . ALA A 1 96 ? 14.586 -0.096 9.359 1 97.06 96 ALA A O 1
ATOM 761 N N . LEU A 1 97 ? 12.461 0.14 9.172 1 98.44 97 LEU A N 1
ATOM 762 C CA . LEU A 1 97 ? 12.219 -1.259 8.836 1 98.44 97 LEU A CA 1
ATOM 763 C C . LEU A 1 97 ? 13.055 -1.688 7.641 1 98.44 97 LEU A C 1
ATOM 765 O O . LEU A 1 97 ? 13.57 -2.809 7.609 1 98.44 97 LEU A O 1
ATOM 769 N N . HIS A 1 98 ? 13.203 -0.81 6.605 1 98.06 98 HIS A N 1
ATOM 770 C CA . HIS A 1 98 ? 13.938 -1.181 5.402 1 98.06 98 HIS A CA 1
ATOM 771 C C . HIS A 1 98 ? 15.422 -1.367 5.695 1 98.06 98 HIS A C 1
ATOM 773 O O . HIS A 1 98 ? 16.141 -1.995 4.914 1 98.06 98 HIS A O 1
ATOM 779 N N . HIS A 1 99 ? 15.93 -0.807 6.824 1 97 99 HIS A N 1
ATOM 780 C CA . HIS A 1 99 ? 17.297 -1.071 7.254 1 97 99 HIS A CA 1
ATOM 781 C C . HIS A 1 99 ? 17.406 -2.418 7.961 1 97 99 HIS A C 1
ATOM 783 O O . HIS A 1 99 ? 18.469 -3.033 7.98 1 97 99 HIS A O 1
ATOM 789 N N . LEU A 1 100 ? 16.297 -2.855 8.516 1 96.94 100 LEU A N 1
ATOM 790 C CA . LEU A 1 100 ? 16.297 -4.102 9.273 1 96.94 100 LEU A CA 1
ATOM 791 C C . LEU A 1 100 ? 16.141 -5.301 8.344 1 96.94 100 LEU A C 1
ATOM 793 O O . LEU A 1 100 ? 16.719 -6.359 8.586 1 96.94 100 LEU A O 1
ATOM 797 N N . CYS A 1 101 ? 15.359 -5.156 7.277 1 97.69 101 CYS A N 1
ATOM 798 C CA . CYS A 1 101 ? 15 -6.348 6.523 1 97.69 101 CYS A CA 1
ATOM 799 C C . CYS A 1 101 ? 15.164 -6.121 5.023 1 97.69 101 CYS A C 1
ATOM 801 O O . CYS A 1 101 ? 14.859 -7.004 4.223 1 97.69 101 CYS A O 1
ATOM 803 N N . GLY A 1 102 ? 15.648 -4.992 4.613 1 97.06 102 GLY A N 1
ATOM 804 C CA . GLY A 1 102 ? 15.742 -4.645 3.203 1 97.06 102 GLY A CA 1
ATOM 805 C C . GLY A 1 102 ? 14.508 -3.947 2.674 1 97.06 102 GLY A C 1
ATOM 806 O O . GLY A 1 102 ? 13.398 -4.207 3.137 1 97.06 102 GLY A O 1
ATOM 807 N N . MET A 1 103 ? 14.75 -3.096 1.696 1 97.5 103 MET A N 1
ATOM 808 C CA . MET A 1 103 ? 13.703 -2.217 1.188 1 97.5 103 MET A CA 1
ATOM 809 C C . MET A 1 103 ? 12.57 -3.025 0.564 1 97.5 103 MET A C 1
ATOM 811 O O . MET A 1 103 ? 11.398 -2.787 0.859 1 97.5 103 MET A O 1
ATOM 815 N N . PRO A 1 104 ? 12.805 -4.102 -0.274 1 98 104 PRO A N 1
ATOM 816 C CA . PRO A 1 104 ? 11.695 -4.828 -0.893 1 98 104 PRO A CA 1
ATOM 817 C C . PRO A 1 104 ? 10.781 -5.496 0.134 1 98 104 PRO A C 1
ATOM 819 O O . PRO A 1 104 ? 9.555 -5.438 0.006 1 98 104 PRO A O 1
ATOM 822 N N . VAL A 1 105 ? 11.359 -6.066 1.17 1 98.62 105 VAL A N 1
ATOM 823 C CA . VAL A 1 105 ? 10.586 -6.746 2.203 1 98.62 105 VAL A CA 1
ATOM 824 C C . VAL A 1 105 ? 9.781 -5.723 3.002 1 98.62 105 VAL A C 1
ATOM 826 O O . VAL A 1 105 ? 8.594 -5.93 3.27 1 98.62 105 VAL A O 1
ATOM 829 N N . ALA A 1 106 ? 10.422 -4.594 3.357 1 98.88 106 ALA A N 1
ATOM 830 C CA . ALA A 1 106 ? 9.727 -3.547 4.105 1 98.88 106 ALA A CA 1
ATOM 831 C C . ALA A 1 106 ? 8.539 -3.004 3.314 1 98.88 106 ALA A C 1
ATOM 833 O O . ALA A 1 106 ? 7.477 -2.742 3.883 1 98.88 106 ALA A O 1
ATOM 834 N N . LEU A 1 107 ? 8.727 -2.793 1.996 1 98.94 107 LEU A N 1
ATOM 835 C CA . LEU A 1 107 ? 7.645 -2.33 1.135 1 98.94 107 LEU A CA 1
ATOM 836 C C . LEU A 1 107 ? 6.461 -3.289 1.183 1 98.94 107 LEU A C 1
ATOM 838 O O . LEU A 1 107 ? 5.312 -2.861 1.326 1 98.94 107 LEU A O 1
ATOM 842 N N . ASN A 1 108 ? 6.711 -4.547 1.146 1 98.94 108 ASN A N 1
ATOM 843 C CA . ASN A 1 108 ? 5.68 -5.578 1.206 1 98.94 108 ASN A CA 1
ATOM 844 C C . ASN A 1 108 ? 4.969 -5.582 2.557 1 98.94 108 ASN A C 1
ATOM 846 O O . ASN A 1 108 ? 3.758 -5.805 2.625 1 98.94 108 ASN A O 1
ATOM 850 N N . VAL A 1 109 ? 5.719 -5.379 3.625 1 98.94 109 VAL A N 1
ATOM 851 C CA . VAL A 1 109 ? 5.133 -5.285 4.957 1 98.94 109 VAL A CA 1
ATOM 852 C C . VAL A 1 109 ? 4.129 -4.133 5.004 1 98.94 109 VAL A C 1
ATOM 854 O O . VAL A 1 109 ? 3.014 -4.293 5.504 1 98.94 109 VAL A O 1
ATOM 857 N N . GLY A 1 110 ? 4.555 -2.977 4.473 1 98.94 110 GLY A N 1
ATOM 858 C CA . GLY A 1 110 ? 3.641 -1.847 4.406 1 98.94 110 GLY A CA 1
ATOM 859 C C . GLY A 1 110 ? 2.379 -2.146 3.615 1 98.94 110 GLY A C 1
ATOM 860 O O . GLY A 1 110 ? 1.282 -1.753 4.016 1 98.94 110 GLY A O 1
ATOM 861 N N . ASP A 1 111 ? 2.514 -2.861 2.484 1 98.94 111 ASP A N 1
ATOM 862 C CA . ASP A 1 111 ? 1.365 -3.244 1.668 1 98.94 111 ASP A CA 1
ATOM 863 C C . ASP A 1 111 ? 0.379 -4.09 2.471 1 98.94 111 ASP A C 1
ATOM 865 O O . ASP A 1 111 ? -0.834 -3.893 2.379 1 98.94 111 ASP A O 1
ATOM 869 N N . ALA A 1 112 ? 0.886 -5.031 3.225 1 98.88 112 ALA A N 1
ATOM 870 C CA . ALA A 1 112 ? 0.028 -5.902 4.027 1 98.88 112 ALA A CA 1
ATOM 871 C C . ALA A 1 112 ? -0.682 -5.113 5.121 1 98.88 112 ALA A C 1
ATOM 873 O O . ALA A 1 112 ? -1.883 -5.289 5.344 1 98.88 112 ALA A O 1
ATOM 874 N N . LEU A 1 113 ? 0.068 -4.262 5.793 1 98.94 113 LEU A N 1
ATOM 875 C CA . LEU A 1 113 ? -0.525 -3.451 6.852 1 98.94 113 LEU A CA 1
ATOM 876 C C . LEU A 1 113 ? -1.645 -2.574 6.305 1 98.94 113 LEU A C 1
ATOM 878 O O . LEU A 1 113 ? -2.639 -2.328 6.988 1 98.94 113 LEU A O 1
ATOM 882 N N . HIS A 1 114 ? -1.491 -2.045 5.066 1 98.88 114 HIS A N 1
ATOM 883 C CA . HIS A 1 114 ? -2.549 -1.287 4.41 1 98.88 114 HIS A CA 1
ATOM 884 C C . HIS A 1 114 ? -3.838 -2.098 4.328 1 98.88 114 HIS A C 1
ATOM 886 O O . HIS A 1 114 ? -4.922 -1.578 4.605 1 98.88 114 HIS A O 1
ATOM 892 N N . ALA A 1 115 ? -3.703 -3.363 4 1 98.88 115 ALA A N 1
ATOM 893 C CA . ALA A 1 115 ? -4.875 -4.23 3.906 1 98.88 115 ALA A CA 1
ATOM 894 C C . ALA A 1 115 ? -5.484 -4.477 5.281 1 98.88 115 ALA A C 1
ATOM 896 O O . ALA A 1 115 ? -6.711 -4.516 5.426 1 98.88 115 ALA A O 1
ATOM 897 N N . TYR A 1 116 ? -4.652 -4.641 6.297 1 98.88 116 TYR A N 1
ATOM 898 C CA . TYR A 1 116 ? -5.164 -4.898 7.641 1 98.88 116 TYR A CA 1
ATOM 899 C C . TYR A 1 116 ? -5.891 -3.676 8.188 1 98.88 116 TYR A C 1
ATOM 901 O O . TYR A 1 116 ? -6.812 -3.807 9 1 98.88 116 TYR A O 1
ATOM 909 N N . MET A 1 117 ? -5.477 -2.48 7.746 1 98.94 117 MET A N 1
ATOM 910 C CA . MET A 1 117 ? -6.25 -1.285 8.07 1 98.94 117 MET A CA 1
ATOM 911 C C . MET A 1 117 ? -7.695 -1.432 7.605 1 98.94 117 MET A C 1
ATOM 913 O O . MET A 1 117 ? -8.625 -1.174 8.375 1 98.94 117 MET A O 1
ATOM 917 N N . TRP A 1 118 ? -7.875 -1.889 6.383 1 98.94 118 TRP A N 1
ATOM 918 C CA . TRP A 1 118 ? -9.219 -2.047 5.84 1 98.94 118 TRP A CA 1
ATOM 919 C C . TRP A 1 118 ? -9.984 -3.135 6.59 1 98.94 118 TRP A C 1
ATOM 921 O O . TRP A 1 118 ? -11.203 -3.039 6.758 1 98.94 118 TRP A O 1
ATOM 931 N N . ALA A 1 119 ? -9.242 -4.207 7.004 1 98.88 119 ALA A N 1
ATOM 932 C CA . ALA A 1 119 ? -9.883 -5.227 7.832 1 98.88 119 ALA A CA 1
ATOM 933 C C . ALA A 1 119 ? -10.484 -4.613 9.094 1 98.88 119 ALA A C 1
ATOM 935 O O . ALA A 1 119 ? -11.609 -4.949 9.477 1 98.88 119 ALA A O 1
ATOM 936 N N . ALA A 1 120 ? -9.758 -3.725 9.727 1 98.94 120 ALA A N 1
ATOM 937 C CA . ALA A 1 120 ? -10.242 -3.049 10.93 1 98.94 120 ALA A CA 1
ATOM 938 C C . ALA A 1 120 ? -11.453 -2.17 10.617 1 98.94 120 ALA A C 1
ATOM 940 O O . ALA A 1 120 ? -12.406 -2.117 11.391 1 98.94 120 ALA A O 1
ATOM 941 N N . VAL A 1 121 ? -11.422 -1.439 9.492 1 98.94 121 VAL A N 1
ATOM 942 C CA . VAL A 1 121 ? -12.555 -0.625 9.062 1 98.94 121 VAL A CA 1
ATOM 943 C C . VAL A 1 121 ? -13.789 -1.506 8.891 1 98.94 121 VAL A C 1
ATOM 945 O O . VAL A 1 121 ? -14.883 -1.146 9.336 1 98.94 121 VAL A O 1
ATOM 948 N N . GLY A 1 122 ? -13.586 -2.688 8.219 1 98.5 122 GLY A N 1
ATOM 949 C CA . GLY A 1 122 ? -14.68 -3.623 8.031 1 98.5 122 GLY A CA 1
ATOM 950 C C . GLY A 1 122 ? -15.266 -4.125 9.336 1 98.5 122 GLY A C 1
ATOM 951 O O . GLY A 1 122 ? -16.484 -4.258 9.469 1 98.5 122 GLY A O 1
ATOM 952 N N . LYS A 1 123 ? -14.414 -4.398 10.297 1 98.25 123 LYS A N 1
ATOM 953 C CA . LYS A 1 123 ? -14.852 -4.891 11.602 1 98.25 123 LYS A CA 1
ATOM 954 C C . LYS A 1 123 ? -15.68 -3.844 12.336 1 98.25 123 LYS A C 1
ATOM 956 O O . LYS A 1 123 ? -16.609 -4.184 13.062 1 98.25 123 LYS A O 1
ATOM 961 N N . ALA A 1 124 ? -15.305 -2.568 12.18 1 98.56 124 ALA A N 1
ATOM 962 C CA . ALA A 1 124 ? -16.031 -1.484 12.836 1 98.56 124 ALA A CA 1
ATOM 963 C C . ALA A 1 124 ? -17.484 -1.417 12.336 1 98.56 124 ALA A C 1
ATOM 965 O O . ALA A 1 124 ? -18.391 -1.139 13.109 1 98.56 124 ALA A O 1
ATOM 966 N N . ASN A 1 125 ? -17.656 -1.631 11.047 1 97.38 125 ASN A N 1
ATOM 967 C CA . ASN A 1 125 ? -18.969 -1.683 10.422 1 97.38 125 ASN A CA 1
ATOM 968 C C . ASN A 1 125 ? -19.781 -0.42 10.703 1 97.38 125 ASN A C 1
ATOM 970 O O . ASN A 1 125 ? -20.938 -0.499 11.125 1 97.38 125 ASN A O 1
ATOM 974 N N . VAL A 1 126 ? -19.188 0.737 10.617 1 98.56 126 VAL A N 1
ATOM 975 C CA . VAL A 1 126 ? -19.828 2.029 10.82 1 98.56 126 VAL A CA 1
ATOM 976 C C . VAL A 1 126 ? -20.172 2.65 9.469 1 98.56 126 VAL A C 1
ATOM 978 O O . VAL A 1 126 ? -19.297 2.879 8.641 1 98.56 126 VAL A O 1
ATOM 981 N N . PRO A 1 127 ? -21.484 2.939 9.242 1 98.19 127 PRO A N 1
ATOM 982 C CA . PRO A 1 127 ? -21.844 3.584 7.984 1 98.19 127 PRO A CA 1
ATOM 983 C C . PRO A 1 127 ? -21.078 4.879 7.738 1 98.19 127 PRO A C 1
ATOM 985 O O . PRO A 1 127 ? -20.969 5.723 8.633 1 98.19 127 PRO A O 1
ATOM 988 N N . GLY A 1 128 ? -20.469 5.008 6.555 1 98.44 128 GLY A N 1
ATOM 989 C CA . GLY A 1 128 ? -19.766 6.223 6.18 1 98.44 128 GLY A CA 1
ATOM 990 C C . GLY A 1 128 ? -18.281 6.168 6.477 1 98.44 128 GLY A C 1
ATOM 991 O O . GLY A 1 128 ? -17.5 6.953 5.93 1 98.44 128 GLY A O 1
ATOM 992 N N . ALA A 1 129 ? -17.859 5.254 7.383 1 98.75 129 ALA A N 1
ATOM 993 C CA . ALA A 1 129 ? -16.453 5.191 7.797 1 98.75 129 ALA A CA 1
ATOM 994 C C . ALA A 1 129 ? -15.555 4.754 6.645 1 98.75 129 ALA A C 1
ATOM 996 O O . ALA A 1 129 ? -14.445 5.262 6.488 1 98.75 129 ALA A O 1
ATOM 997 N N . PHE A 1 130 ? -16.062 3.824 5.852 1 98.69 130 PHE A N 1
ATOM 998 C CA . PHE A 1 130 ? -15.312 3.33 4.703 1 98.69 130 PHE A CA 1
ATOM 999 C C . PHE A 1 130 ? -14.961 4.469 3.754 1 98.69 130 PHE A C 1
ATOM 1001 O O . PHE A 1 130 ? -13.805 4.625 3.365 1 98.69 130 PHE A O 1
ATOM 1008 N N . GLU A 1 131 ? -15.898 5.312 3.453 1 98.5 131 GLU A N 1
ATOM 1009 C CA . GLU A 1 131 ? -15.703 6.449 2.559 1 98.5 131 GLU A CA 1
ATOM 1010 C C . GLU A 1 131 ? -14.75 7.473 3.164 1 98.5 131 GLU A C 1
ATOM 1012 O O . GLU A 1 131 ? -13.945 8.07 2.453 1 98.5 131 GLU A O 1
ATOM 1017 N N . GLU A 1 132 ? -14.852 7.68 4.473 1 98.69 132 GLU A N 1
ATOM 1018 C CA . GLU A 1 132 ? -13.938 8.594 5.152 1 98.69 132 GLU A CA 1
ATOM 1019 C C . GLU A 1 132 ? -12.492 8.117 5.039 1 98.69 132 GLU A C 1
ATOM 1021 O O . GLU A 1 132 ? -11.586 8.922 4.797 1 98.69 132 GLU A O 1
ATOM 1026 N N . PHE A 1 133 ? -12.297 6.82 5.223 1 98.88 133 PHE A N 1
ATOM 1027 C CA . PHE A 1 133 ? -10.945 6.277 5.121 1 98.88 133 PHE A CA 1
ATOM 1028 C C . PHE A 1 133 ? -10.43 6.379 3.689 1 98.88 133 PHE A C 1
ATOM 1030 O O . PHE A 1 133 ? -9.25 6.664 3.469 1 98.88 133 PHE A O 1
ATOM 1037 N N . LEU A 1 134 ? -11.281 6.117 2.678 1 98.81 134 LEU A N 1
ATOM 1038 C CA . LEU A 1 134 ? -10.875 6.285 1.287 1 98.81 134 LEU A CA 1
ATOM 1039 C C . LEU A 1 134 ? -10.398 7.711 1.027 1 98.81 134 LEU A C 1
ATOM 1041 O O . LEU A 1 134 ? -9.305 7.918 0.5 1 98.81 134 LEU A O 1
ATOM 1045 N N . GLN A 1 135 ? -11.172 8.656 1.457 1 98.38 135 GLN A N 1
ATOM 1046 C CA . GLN A 1 135 ? -10.828 10.055 1.248 1 98.38 135 GLN A CA 1
ATOM 1047 C C . GLN A 1 135 ? -9.531 10.422 1.957 1 98.38 135 GLN A C 1
ATOM 1049 O O . GLN A 1 135 ? -8.711 11.164 1.418 1 98.38 135 GLN A O 1
ATOM 1054 N N . MET A 1 136 ? -9.414 9.906 3.129 1 98.62 136 MET A N 1
ATOM 1055 C CA . MET A 1 136 ? -8.195 10.148 3.898 1 98.62 136 MET A CA 1
ATOM 1056 C C . MET A 1 136 ? -6.965 9.664 3.139 1 98.62 136 MET A C 1
ATOM 1058 O O . MET A 1 136 ? -5.973 10.383 3.029 1 98.62 136 MET A O 1
ATOM 1062 N N . VAL A 1 137 ? -7.012 8.453 2.576 1 98.88 137 VAL A N 1
ATOM 1063 C CA . VAL A 1 137 ? -5.871 7.895 1.858 1 98.88 137 VAL A CA 1
ATOM 1064 C C . VAL A 1 137 ? -5.625 8.688 0.578 1 98.88 137 VAL A C 1
ATOM 1066 O O . VAL A 1 137 ? -4.48 8.984 0.229 1 98.88 137 VAL A O 1
ATOM 1069 N N . TYR A 1 138 ? -6.746 9.117 -0.122 1 98.69 138 TYR A N 1
ATOM 1070 C CA . TYR A 1 138 ? -6.613 9.898 -1.349 1 98.69 138 TYR A CA 1
ATOM 1071 C C . TYR A 1 138 ? -5.887 11.211 -1.084 1 98.69 138 TYR A C 1
ATOM 1073 O O . TYR A 1 138 ? -4.914 11.539 -1.77 1 98.69 138 TYR A O 1
ATOM 1081 N N . ARG A 1 139 ? -6.301 11.922 -0.092 1 98.75 139 ARG A N 1
ATOM 1082 C CA . ARG A 1 139 ? -5.73 13.227 0.214 1 98.75 139 ARG A CA 1
ATOM 1083 C C . ARG A 1 139 ? -4.289 13.094 0.699 1 98.75 139 ARG A C 1
ATOM 1085 O O . ARG A 1 139 ? -3.418 13.867 0.294 1 98.75 139 ARG A O 1
ATOM 1092 N N . THR A 1 140 ? -4.082 12.102 1.546 1 98.81 140 THR A N 1
ATOM 1093 C CA . THR A 1 140 ? -2.732 11.883 2.051 1 98.81 140 THR A CA 1
ATOM 1094 C C . THR A 1 140 ? -1.773 11.562 0.909 1 98.81 140 THR A C 1
ATOM 1096 O O . THR A 1 140 ? -0.648 12.062 0.874 1 98.81 140 THR A O 1
ATOM 1099 N N . ALA A 1 141 ? -2.201 10.719 -0.053 1 98.88 141 ALA A N 1
ATOM 1100 C CA . ALA A 1 141 ? -1.37 10.375 -1.202 1 98.88 141 ALA A CA 1
ATOM 1101 C C . ALA A 1 141 ? -1.072 11.602 -2.055 1 98.88 141 ALA A C 1
ATOM 1103 O O . ALA A 1 141 ? 0.034 11.75 -2.582 1 98.88 141 ALA A O 1
ATOM 1104 N N . GLU A 1 142 ? -2.055 12.461 -2.213 1 98.88 142 GLU A N 1
ATOM 1105 C CA . GLU A 1 142 ? -1.856 13.695 -2.959 1 98.88 142 GLU A CA 1
ATOM 1106 C C . GLU A 1 142 ? -0.825 14.594 -2.277 1 98.88 142 GLU A C 1
ATOM 1108 O O . GLU A 1 142 ? 0.089 15.102 -2.93 1 98.88 142 GLU A O 1
ATOM 1113 N N . GLY A 1 143 ? -0.982 14.812 -0.97 1 98.81 143 GLY A N 1
ATOM 1114 C CA . GLY A 1 143 ? -0.02 15.609 -0.232 1 98.81 143 GLY A CA 1
ATOM 1115 C C . GLY A 1 143 ? 1.377 15.023 -0.236 1 98.81 143 GLY A C 1
ATOM 1116 O O . GLY A 1 143 ? 2.363 15.742 -0.396 1 98.81 143 GLY A O 1
ATOM 1117 N N . GLN A 1 144 ? 1.453 13.695 -0.024 1 98.69 144 GLN A N 1
ATOM 1118 C CA . GLN A 1 144 ? 2.729 12.984 -0.092 1 98.69 144 GLN A CA 1
ATOM 1119 C C . GLN A 1 144 ? 3.389 13.172 -1.455 1 98.69 144 GLN A C 1
ATOM 1121 O O . GLN A 1 144 ? 4.605 13.352 -1.543 1 98.69 144 GLN A O 1
ATOM 1126 N N . HIS A 1 145 ? 2.598 13.141 -2.496 1 98.81 145 HIS A N 1
ATOM 1127 C CA . HIS A 1 145 ? 3.135 13.328 -3.84 1 98.81 145 HIS A CA 1
ATOM 1128 C C . HIS A 1 145 ? 3.758 14.711 -3.994 1 98.81 145 HIS A C 1
ATOM 1130 O O . HIS A 1 145 ? 4.824 14.852 -4.598 1 98.81 145 HIS A O 1
ATOM 1136 N N . LEU A 1 146 ? 3.07 15.766 -3.545 1 98.69 146 LEU A N 1
ATOM 1137 C CA . LEU A 1 146 ? 3.633 17.109 -3.629 1 98.69 146 LEU A CA 1
ATOM 1138 C C . LEU A 1 146 ? 5.02 17.156 -2.992 1 98.69 146 LEU A C 1
ATOM 1140 O O . LEU A 1 146 ? 5.969 17.641 -3.604 1 98.69 146 LEU A O 1
ATOM 1144 N N . ASP A 1 147 ? 5.102 16.594 -1.8 1 97.88 147 ASP A N 1
ATOM 1145 C CA . ASP A 1 147 ? 6.359 16.547 -1.06 1 97.88 147 ASP A CA 1
ATOM 1146 C C . ASP A 1 147 ? 7.441 15.812 -1.846 1 97.88 147 ASP A C 1
ATOM 1148 O O . ASP A 1 147 ? 8.547 16.328 -2.033 1 97.88 147 ASP A O 1
ATOM 1152 N N . LEU A 1 148 ? 7.133 14.688 -2.373 1 97.44 148 LEU A N 1
ATOM 1153 C CA . LEU A 1 148 ? 8.078 13.844 -3.086 1 97.44 148 LEU A CA 1
ATOM 1154 C C . LEU A 1 148 ? 8.477 14.469 -4.418 1 97.44 148 LEU A C 1
ATOM 1156 O O . LEU A 1 148 ? 9.641 14.383 -4.824 1 97.44 148 LEU A O 1
ATOM 1160 N N . ALA A 1 149 ? 7.484 15.047 -5.078 1 97.06 149 ALA A N 1
ATOM 1161 C CA . ALA A 1 149 ? 7.738 15.656 -6.383 1 97.06 149 ALA A CA 1
ATOM 1162 C C . ALA A 1 149 ? 8.711 16.828 -6.262 1 97.06 149 ALA A C 1
ATOM 1164 O O . ALA A 1 149 ? 9.539 17.047 -7.145 1 97.06 149 ALA A O 1
ATOM 1165 N N . TRP A 1 150 ? 8.594 17.594 -5.195 1 96.56 150 TRP A N 1
ATOM 1166 C CA . TRP A 1 150 ? 9.5 18.703 -4.98 1 96.56 150 TRP A CA 1
ATOM 1167 C C . TRP A 1 150 ? 10.93 18.219 -4.773 1 96.56 150 TRP A C 1
ATOM 1169 O O . TRP A 1 150 ? 11.883 18.844 -5.25 1 96.56 150 TRP A O 1
ATOM 1179 N N . VAL A 1 151 ? 11.047 17.125 -4.031 1 93.38 151 VAL A N 1
ATOM 1180 C CA . VAL A 1 151 ? 12.367 16.562 -3.777 1 93.38 151 VAL A CA 1
ATOM 1181 C C . VAL A 1 151 ? 12.945 16 -5.078 1 93.38 151 VAL A C 1
ATOM 1183 O O . VAL A 1 151 ? 14.094 16.297 -5.422 1 93.38 151 VAL A O 1
ATOM 1186 N N . GLU A 1 152 ? 12.141 15.258 -5.793 1 91.94 152 GLU A N 1
ATOM 1187 C CA . GLU A 1 152 ? 12.578 14.648 -7.043 1 91.94 152 GLU A CA 1
ATOM 1188 C C . GLU A 1 152 ? 12.961 15.711 -8.07 1 91.94 152 GLU A C 1
ATOM 1190 O O . GLU A 1 152 ? 13.906 15.531 -8.836 1 91.94 152 GLU A O 1
ATOM 1195 N N . GLY A 1 153 ? 12.211 16.781 -8.047 1 92.44 153 GLY A N 1
ATOM 1196 C CA . GLY A 1 153 ? 12.445 17.828 -9.023 1 92.44 153 GLY A CA 1
ATOM 1197 C C . GLY A 1 153 ? 13.422 18.891 -8.539 1 92.44 153 GLY A C 1
ATOM 1198 O O . GLY A 1 153 ? 13.766 19.812 -9.281 1 92.44 153 GLY A O 1
ATOM 1199 N N . ARG A 1 154 ? 13.898 18.75 -7.301 1 92.56 154 ARG A N 1
ATOM 1200 C CA . ARG A 1 154 ? 14.773 19.734 -6.676 1 92.56 154 ARG A CA 1
ATOM 1201 C C . ARG A 1 154 ? 14.164 21.141 -6.773 1 92.56 154 ARG A C 1
ATOM 1203 O O . ARG A 1 154 ? 14.844 22.094 -7.156 1 92.56 154 ARG A O 1
ATOM 1210 N N . GLU A 1 155 ? 12.914 21.203 -6.504 1 94.5 155 GLU A N 1
ATOM 1211 C CA . GLU A 1 155 ? 12.156 22.438 -6.629 1 94.5 155 GLU A CA 1
ATOM 1212 C C . GLU A 1 155 ? 12.289 23.297 -5.375 1 94.5 155 GLU A C 1
ATOM 1214 O O . GLU A 1 155 ? 11.906 22.875 -4.281 1 94.5 155 GLU A O 1
ATOM 1219 N N . TRP A 1 156 ? 12.82 24.531 -5.504 1 95.06 156 TRP A N 1
ATOM 1220 C CA . TRP A 1 156 ? 13 25.422 -4.355 1 95.06 156 TRP A CA 1
ATOM 1221 C C . TRP A 1 156 ? 12.344 26.766 -4.605 1 95.06 156 TRP A C 1
ATOM 1223 O O . TRP A 1 156 ? 12.438 27.672 -3.768 1 95.06 156 TRP A O 1
ATOM 1233 N N . GLY A 1 157 ? 11.711 26.922 -5.758 1 94.56 157 GLY A N 1
ATOM 1234 C CA . GLY A 1 157 ? 10.969 28.125 -6.055 1 94.56 157 GLY A CA 1
ATOM 1235 C C . GLY A 1 157 ? 9.547 28.109 -5.531 1 94.56 157 GLY A C 1
ATOM 1236 O O . GLY A 1 157 ? 8.625 28.562 -6.207 1 94.56 157 GLY A O 1
ATOM 1237 N N . LEU A 1 158 ? 9.375 27.469 -4.316 1 96.94 158 LEU A N 1
ATOM 1238 C CA . LEU A 1 158 ? 8.047 27.312 -3.723 1 96.94 158 LEU A CA 1
ATOM 1239 C C . LEU A 1 158 ? 7.684 28.516 -2.861 1 96.94 158 LEU A C 1
ATOM 1241 O O . LEU A 1 158 ? 8.57 29.203 -2.338 1 96.94 158 LEU A O 1
ATOM 1245 N N . ARG A 1 159 ? 6.445 28.844 -2.807 1 95.88 159 ARG A N 1
ATOM 1246 C CA . ARG A 1 159 ? 5.871 29.844 -1.922 1 95.88 159 ARG A CA 1
ATOM 1247 C C . ARG A 1 159 ? 5.211 29.203 -0.708 1 95.88 159 ARG A C 1
ATOM 1249 O O . ARG A 1 159 ? 4.863 28.016 -0.741 1 95.88 159 ARG A O 1
ATOM 1256 N N . PRO A 1 160 ? 5.031 29.875 0.412 1 96.38 160 PRO A N 1
ATOM 1257 C CA . PRO A 1 160 ? 4.355 29.344 1.597 1 96.38 160 PRO A CA 1
ATOM 1258 C C . PRO A 1 160 ? 3.023 28.672 1.265 1 96.38 160 PRO A C 1
ATOM 1260 O O . PRO A 1 160 ? 2.668 27.656 1.878 1 96.38 160 PRO A O 1
ATOM 1263 N N . ALA A 1 161 ? 2.303 29.172 0.354 1 97.12 161 ALA A N 1
ATOM 1264 C CA . ALA A 1 161 ? 1.009 28.609 -0.033 1 97.12 161 ALA A CA 1
ATOM 1265 C C . ALA A 1 161 ? 1.157 27.188 -0.542 1 97.12 161 ALA A C 1
ATOM 1267 O O . ALA A 1 161 ? 0.265 26.359 -0.352 1 97.12 161 ALA A O 1
ATOM 1268 N N . ASP A 1 162 ? 2.262 26.891 -1.267 1 98.06 162 ASP A N 1
ATOM 1269 C CA . ASP A 1 162 ? 2.527 25.531 -1.73 1 98.06 162 ASP A CA 1
ATOM 1270 C C . ASP A 1 162 ? 2.697 24.578 -0.555 1 98.06 162 ASP A C 1
ATOM 1272 O O . ASP A 1 162 ? 2.113 23.484 -0.542 1 98.06 162 ASP A O 1
ATOM 1276 N N . TYR A 1 163 ? 3.475 25.078 0.425 1 98.19 163 TYR A N 1
ATOM 1277 C CA . TYR A 1 163 ? 3.668 24.297 1.639 1 98.19 163 TYR A CA 1
ATOM 1278 C C . TYR A 1 163 ? 2.342 24.047 2.348 1 98.19 163 TYR A C 1
ATOM 1280 O O . TYR A 1 163 ? 2.064 22.938 2.791 1 98.19 163 TYR A O 1
ATOM 1288 N N . LEU A 1 164 ? 1.58 25.016 2.436 1 98.38 164 LEU A N 1
ATOM 1289 C CA . LEU A 1 164 ? 0.314 24.922 3.152 1 98.38 164 LEU A CA 1
ATOM 1290 C C . LEU A 1 164 ? -0.639 23.969 2.445 1 98.38 164 LEU A C 1
ATOM 1292 O O . LEU A 1 164 ? -1.378 23.219 3.096 1 98.38 164 LEU A O 1
ATOM 1296 N N . GLN A 1 165 ? -0.644 23.984 1.13 1 98.5 165 GLN A N 1
ATOM 1297 C CA . GLN A 1 165 ? -1.445 23.016 0.387 1 98.5 165 GLN A CA 1
ATOM 1298 C C . GLN A 1 165 ? -0.987 21.594 0.67 1 98.5 165 GLN A C 1
ATOM 1300 O O . GLN A 1 165 ? -1.81 20.703 0.916 1 98.5 165 GLN A O 1
ATOM 1305 N N . MET A 1 166 ? 0.286 21.406 0.628 1 98.69 166 MET A N 1
ATOM 1306 C CA . MET A 1 166 ? 0.868 20.094 0.889 1 98.69 166 MET A CA 1
ATOM 1307 C C . MET A 1 166 ? 0.496 19.594 2.283 1 98.69 166 MET A C 1
ATOM 1309 O O . MET A 1 166 ? 0.029 18.469 2.443 1 98.69 166 MET A O 1
ATOM 1313 N N . VAL A 1 167 ? 0.582 20.422 3.266 1 98.44 167 VAL A N 1
ATOM 1314 C CA . VAL A 1 167 ? 0.294 20.062 4.648 1 98.44 167 VAL A CA 1
ATOM 1315 C C . VAL A 1 167 ? -1.198 19.781 4.809 1 98.44 167 VAL A C 1
ATOM 1317 O O . VAL A 1 167 ? -1.587 18.859 5.527 1 98.44 167 VAL A O 1
ATOM 1320 N N . GLY A 1 168 ? -2.014 20.641 4.184 1 98.44 168 GLY A N 1
ATOM 1321 C CA . GLY A 1 168 ? -3.451 20.422 4.219 1 98.44 168 GLY A CA 1
ATOM 1322 C C . GLY A 1 168 ? -3.857 19.047 3.73 1 98.44 168 GLY A C 1
ATOM 1323 O O . GLY A 1 168 ? -4.777 18.422 4.277 1 98.44 168 GLY A O 1
ATOM 1324 N N . LEU A 1 169 ? -3.123 18.531 2.756 1 98.56 169 LEU A N 1
ATOM 1325 C CA . LEU A 1 169 ? -3.418 17.234 2.152 1 98.56 169 LEU A CA 1
ATOM 1326 C C . LEU A 1 169 ? -2.707 16.109 2.9 1 98.56 169 LEU A C 1
ATOM 1328 O O . LEU A 1 169 ? -3.34 15.133 3.316 1 98.56 169 LEU A O 1
ATOM 1332 N N . LYS A 1 170 ? -1.472 16.234 3.188 1 97.62 170 LYS A N 1
ATOM 1333 C CA . LYS A 1 170 ? -0.604 15.18 3.695 1 97.62 170 LYS A CA 1
ATOM 1334 C C . LYS A 1 170 ? -0.852 14.93 5.18 1 97.62 170 LYS A C 1
ATOM 1336 O O . LYS A 1 170 ? -0.789 13.789 5.645 1 97.62 170 LYS A O 1
ATOM 1341 N N . THR A 1 171 ? -1.183 15.969 5.918 1 97.31 171 THR A N 1
ATOM 1342 C CA . THR A 1 171 ? -1.132 15.852 7.371 1 97.31 171 THR A CA 1
ATOM 1343 C C . THR A 1 171 ? -2.492 16.172 7.984 1 97.31 171 THR A C 1
ATOM 1345 O O . THR A 1 171 ? -2.979 15.43 8.844 1 97.31 171 THR A O 1
ATOM 1348 N N . ALA A 1 172 ? -3.141 17.203 7.547 1 98 172 ALA A N 1
ATOM 1349 C CA . ALA A 1 172 ? -4.316 17.734 8.234 1 98 172 ALA A CA 1
ATOM 1350 C C . ALA A 1 172 ? -5.469 16.734 8.195 1 98 172 ALA A C 1
ATOM 1352 O O . ALA A 1 172 ? -6.164 16.547 9.203 1 98 172 ALA A O 1
ATOM 1353 N N . H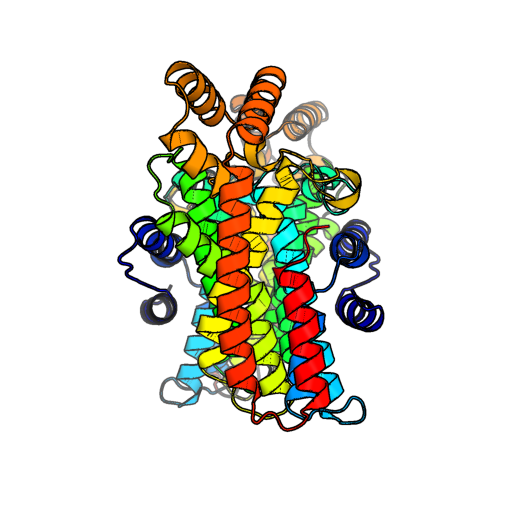IS A 1 173 ? -5.629 16.094 7.066 1 97.81 173 HIS A N 1
ATOM 1354 C CA . HIS A 1 173 ? -6.758 15.188 6.914 1 97.81 173 HIS A CA 1
ATOM 1355 C C . HIS A 1 173 ? -6.645 14 7.871 1 97.81 173 HIS A C 1
ATOM 1357 O O . HIS A 1 173 ? -7.555 13.75 8.664 1 97.81 173 HIS A O 1
ATOM 1363 N N . TYR A 1 174 ? -5.531 13.336 7.848 1 97.62 174 TYR A N 1
ATOM 1364 C CA . TYR A 1 174 ? -5.477 12.102 8.625 1 97.62 174 TYR A CA 1
ATOM 1365 C C . TYR A 1 174 ? -5.191 12.391 10.094 1 97.62 174 TYR A C 1
ATOM 1367 O O . TYR A 1 174 ? -5.398 11.539 10.953 1 97.62 174 TYR A O 1
ATOM 1375 N N . THR A 1 175 ? -4.727 13.578 10.406 1 97.25 175 THR A N 1
ATOM 1376 C CA . THR A 1 175 ? -4.359 13.867 11.789 1 97.25 175 THR A CA 1
ATOM 1377 C C . THR A 1 175 ? -5.551 14.422 12.562 1 97.25 175 THR A C 1
ATOM 1379 O O . THR A 1 175 ? -5.742 14.102 13.734 1 97.25 175 THR A O 1
ATOM 1382 N N . VAL A 1 176 ? -6.383 15.289 11.891 1 97.81 176 VAL A N 1
ATOM 1383 C CA . VAL A 1 176 ? -7.398 15.984 12.672 1 97.81 176 VAL A CA 1
ATOM 1384 C C . VAL A 1 176 ? -8.773 15.766 12.039 1 97.81 176 VAL A C 1
ATOM 1386 O O . VAL A 1 176 ? -9.688 15.258 12.688 1 97.81 176 VAL A O 1
ATOM 1389 N N . ILE A 1 177 ? -8.93 16.031 10.758 1 98.56 177 ILE A N 1
ATOM 1390 C CA . ILE A 1 177 ? -10.234 16.109 10.109 1 98.56 177 ILE A CA 1
ATOM 1391 C C . ILE A 1 177 ? -10.938 14.758 10.188 1 98.56 177 ILE A C 1
ATOM 1393 O O . ILE A 1 177 ? -12.023 14.641 10.758 1 98.56 177 ILE A O 1
ATOM 1397 N N . VAL A 1 178 ? -10.273 13.734 9.711 1 98.81 178 VAL A N 1
ATOM 1398 C CA . VAL A 1 178 ? -10.914 12.438 9.586 1 98.81 178 VAL A CA 1
ATOM 1399 C C . VAL A 1 178 ? -11.141 11.836 10.969 1 98.81 178 VAL A C 1
ATOM 1401 O O . VAL A 1 178 ? -12.203 11.266 11.234 1 98.81 178 VAL A O 1
ATOM 1404 N N . PRO A 1 179 ? -10.219 11.938 11.883 1 98.56 179 PRO A N 1
ATOM 1405 C CA . PRO A 1 179 ? -10.5 11.453 13.234 1 98.56 179 PRO A CA 1
ATOM 1406 C C . PRO A 1 179 ? -11.75 12.086 13.844 1 98.56 179 PRO A C 1
ATOM 1408 O O . PRO A 1 179 ? -12.586 11.383 14.414 1 98.56 179 PRO A O 1
ATOM 1411 N N . LEU A 1 180 ? -11.906 13.422 13.688 1 98.62 180 LEU A N 1
ATOM 1412 C CA . LEU A 1 180 ? -13.094 14.094 14.203 1 98.62 180 LEU A CA 1
ATOM 1413 C C . LEU A 1 180 ? -14.359 13.547 13.539 1 98.62 180 LEU A C 1
ATOM 1415 O O . LEU A 1 180 ? -15.344 13.25 14.227 1 98.62 180 LEU A O 1
ATOM 1419 N N . ARG A 1 181 ? -14.312 13.43 12.258 1 98.81 181 ARG A N 1
ATOM 1420 C CA . ARG A 1 181 ? -15.469 12.984 11.492 1 98.81 181 ARG A CA 1
ATOM 1421 C C . ARG A 1 181 ? -15.836 11.547 11.836 1 98.81 181 ARG A C 1
ATOM 1423 O O . ARG A 1 181 ? -17.016 11.219 12 1 98.81 181 ARG A O 1
ATOM 1430 N N . LEU A 1 182 ? -14.875 10.664 11.961 1 98.88 182 LEU A N 1
ATOM 1431 C CA . LEU A 1 182 ? -15.102 9.266 12.289 1 98.88 182 LEU A CA 1
ATOM 1432 C C . LEU A 1 182 ? -15.719 9.125 13.672 1 98.88 182 LEU A C 1
ATOM 1434 O O . LEU A 1 182 ? -16.547 8.234 13.906 1 98.88 182 LEU A O 1
ATOM 1438 N N . GLY A 1 183 ? -15.273 9.969 14.617 1 98.62 183 GLY A N 1
ATOM 1439 C CA . GLY A 1 183 ? -15.891 9.945 15.93 1 98.62 183 GLY A CA 1
ATOM 1440 C C . GLY A 1 183 ? -17.375 10.25 15.898 1 98.62 183 GLY A C 1
ATOM 1441 O O . GLY A 1 183 ? -18.172 9.57 16.547 1 98.62 183 GLY A O 1
ATOM 1442 N N . ALA A 1 184 ? -17.734 11.281 15.156 1 98.62 184 ALA A N 1
ATOM 1443 C CA . ALA A 1 184 ? -19.141 11.625 15 1 98.62 184 ALA A CA 1
ATOM 1444 C C . ALA A 1 184 ? -19.922 10.461 14.383 1 98.62 184 ALA A C 1
ATOM 1446 O O . ALA A 1 184 ? -20.984 10.094 14.875 1 98.62 184 ALA A O 1
ATOM 1447 N N . LEU A 1 185 ? -19.391 9.852 13.344 1 98.69 185 LEU A N 1
ATOM 1448 C CA . LEU A 1 185 ? -20.047 8.734 12.664 1 98.69 185 LEU A CA 1
ATOM 1449 C C . LEU A 1 185 ? -20.25 7.555 13.609 1 98.69 185 LEU A C 1
ATOM 1451 O O . LEU A 1 185 ? -21.297 6.91 13.602 1 98.69 185 LEU A O 1
ATOM 1455 N N . ALA A 1 186 ? -19.203 7.246 14.406 1 98.62 186 ALA A N 1
ATOM 1456 C CA . ALA A 1 186 ? -19.281 6.133 15.352 1 98.62 186 ALA A CA 1
ATOM 1457 C C . ALA A 1 186 ? -20.422 6.348 16.344 1 98.62 186 ALA A C 1
ATOM 1459 O O . ALA A 1 186 ? -21.016 5.383 16.844 1 98.62 186 ALA A O 1
ATOM 1460 N N . ALA A 1 187 ? -20.75 7.621 16.594 1 98.31 187 ALA A N 1
ATOM 1461 C CA . ALA A 1 187 ? -21.812 7.973 17.531 1 98.31 187 ALA A CA 1
ATOM 1462 C C . ALA A 1 187 ? -23.156 8.055 16.812 1 98.31 187 ALA A C 1
ATOM 1464 O O . ALA A 1 187 ? -24.172 8.414 17.422 1 98.31 187 ALA A O 1
ATOM 1465 N N . GLY A 1 188 ? -23.141 7.766 15.539 1 97.69 188 GLY A N 1
ATOM 1466 C CA . GLY A 1 188 ? -24.375 7.805 14.758 1 97.69 188 GLY A CA 1
ATOM 1467 C C . GLY A 1 188 ? -24.781 9.211 14.352 1 97.69 188 GLY A C 1
ATOM 1468 O O . GLY A 1 188 ? -25.938 9.461 14.047 1 97.69 188 GLY A O 1
ATOM 1469 N N . MET A 1 189 ? -23.828 10.164 14.375 1 97.19 189 MET A N 1
ATOM 1470 C CA . MET A 1 189 ? -24.094 11.555 14.039 1 97.19 189 MET A CA 1
ATOM 1471 C C . MET A 1 189 ? -23.422 11.945 12.727 1 97.19 189 MET A C 1
ATOM 1473 O O . MET A 1 189 ? -22.344 11.438 12.414 1 97.19 189 MET A O 1
ATOM 1477 N N . ALA A 1 190 ? -23.984 12.852 11.977 1 97.12 190 ALA A N 1
ATOM 1478 C CA . ALA A 1 190 ? -23.344 13.406 10.789 1 97.12 190 ALA A CA 1
ATOM 1479 C C . ALA A 1 190 ? -22.203 14.344 11.18 1 97.12 190 ALA A C 1
ATOM 1481 O O . ALA A 1 190 ? -22.359 15.195 12.055 1 97.12 190 ALA A O 1
ATOM 1482 N N . PRO A 1 191 ? -21.078 14.164 10.57 1 97.75 191 PRO A N 1
ATOM 1483 C CA . PRO A 1 191 ? -19.984 15.078 10.883 1 97.75 191 PRO A CA 1
ATOM 1484 C C . PRO A 1 191 ? -20.297 16.531 10.508 1 97.75 191 PRO A C 1
ATOM 1486 O O . PRO A 1 191 ? -20.922 16.781 9.477 1 97.75 191 PRO A O 1
ATOM 1489 N N . GLN A 1 192 ? -19.766 17.422 11.312 1 96.62 192 GLN A N 1
ATOM 1490 C CA . GLN A 1 192 ? -19.953 18.844 11.047 1 96.62 192 GLN A CA 1
ATOM 1491 C C . GLN A 1 192 ? -19.078 19.312 9.891 1 96.62 192 GLN A C 1
ATOM 1493 O O . GLN A 1 192 ? -17.906 18.938 9.805 1 96.62 192 GLN A O 1
ATOM 1498 N N . ASP A 1 193 ? -19.578 20.156 9.062 1 96.94 193 ASP A N 1
ATOM 1499 C CA . ASP A 1 193 ? -18.812 20.703 7.938 1 96.94 193 ASP A CA 1
ATOM 1500 C C . ASP A 1 193 ? -17.609 21.516 8.422 1 96.94 193 ASP A C 1
ATOM 1502 O O . ASP A 1 193 ? -16.578 21.547 7.77 1 96.94 193 ASP A O 1
ATOM 1506 N N . ALA A 1 194 ? -17.734 22.062 9.555 1 97.75 194 ALA A N 1
ATOM 1507 C CA . ALA A 1 194 ? -16.719 22.953 10.109 1 97.75 194 ALA A CA 1
ATOM 1508 C C . ALA A 1 194 ? -15.477 22.172 10.523 1 97.75 194 ALA A C 1
ATOM 1510 O O . ALA A 1 194 ? -14.414 22.75 10.773 1 97.75 194 ALA A O 1
ATOM 1511 N N . PHE A 1 195 ? -15.609 20.859 10.633 1 98.38 195 PHE A N 1
ATOM 1512 C CA . PHE A 1 195 ? -14.461 20.047 11 1 98.38 195 PHE A CA 1
ATOM 1513 C C . PHE A 1 195 ? -13.352 20.172 9.969 1 98.38 195 PHE A C 1
ATOM 1515 O O . PHE A 1 195 ? -12.164 20.094 10.305 1 98.38 195 PHE A O 1
ATOM 1522 N N . THR A 1 196 ? -13.727 20.422 8.719 1 98.5 196 THR A N 1
ATOM 1523 C CA . THR A 1 196 ? -12.727 20.469 7.664 1 98.5 196 THR A CA 1
ATOM 1524 C C . THR A 1 196 ? -11.906 21.766 7.773 1 98.5 196 THR A C 1
ATOM 1526 O O . THR A 1 196 ? -10.68 21.703 7.914 1 98.5 196 THR A O 1
ATOM 1529 N N . PRO A 1 197 ? -12.539 22.969 7.812 1 98.56 197 PRO A N 1
ATOM 1530 C CA . PRO A 1 197 ? -11.703 24.172 7.961 1 98.56 197 PRO A CA 1
ATOM 1531 C C . PRO A 1 197 ? -10.977 24.219 9.305 1 98.56 197 PRO A C 1
ATOM 1533 O O . PRO A 1 197 ? -9.828 24.672 9.375 1 98.56 197 PRO A O 1
ATOM 1536 N N . ALA A 1 198 ? -11.594 23.766 10.406 1 98.5 198 ALA A N 1
ATOM 1537 C CA . ALA A 1 198 ? -10.914 23.688 11.695 1 98.5 198 ALA A CA 1
ATOM 1538 C C . ALA A 1 198 ? -9.703 22.766 11.625 1 98.5 198 ALA A C 1
ATOM 1540 O O . ALA A 1 198 ? -8.617 23.125 12.102 1 98.5 198 ALA A O 1
ATOM 1541 N N . GLY A 1 199 ? -9.898 21.609 11.039 1 98.38 199 GLY A N 1
ATOM 1542 C CA . GLY A 1 199 ? -8.836 20.625 10.953 1 98.38 199 GLY A CA 1
ATOM 1543 C C . GLY A 1 199 ? -7.703 21.031 10.031 1 98.38 199 GLY A C 1
ATOM 1544 O O . GLY A 1 199 ? -6.551 20.672 10.258 1 98.38 199 GLY A O 1
ATOM 1545 N N . LEU A 1 200 ? -8.023 21.766 8.93 1 98.56 200 LEU A N 1
ATOM 1546 C CA . LEU A 1 200 ? -6.973 22.281 8.062 1 98.56 200 LEU A CA 1
ATOM 1547 C C . LEU A 1 200 ? -6.051 23.219 8.836 1 98.56 200 LEU A C 1
ATOM 1549 O O . LEU A 1 200 ? -4.828 23.125 8.734 1 98.56 200 LEU A O 1
ATOM 1553 N N . ALA A 1 201 ? -6.637 24.062 9.633 1 98.38 201 ALA A N 1
ATOM 1554 C CA . ALA A 1 201 ? -5.859 25.016 10.43 1 98.38 201 ALA A CA 1
ATOM 1555 C C . ALA A 1 201 ? -5.074 24.281 11.523 1 98.38 201 ALA A C 1
ATOM 1557 O O . ALA A 1 201 ? -3.871 24.516 11.688 1 98.38 201 ALA A O 1
ATOM 1558 N N . LEU A 1 202 ? -5.723 23.422 12.242 1 97.94 202 LEU A N 1
ATOM 1559 C CA . LEU A 1 202 ? -5.094 22.703 13.344 1 97.94 202 LEU A CA 1
ATOM 1560 C C . LEU A 1 202 ? -4.016 21.75 12.836 1 97.94 202 LEU A C 1
ATOM 1562 O O . LEU A 1 202 ? -2.957 21.609 13.453 1 97.94 202 LEU A O 1
ATOM 1566 N N . GLY A 1 203 ? -4.32 21.047 11.734 1 97.19 203 GLY A N 1
ATOM 1567 C CA . GLY A 1 203 ? -3.32 20.188 11.125 1 97.19 203 GLY A CA 1
ATOM 1568 C C . GLY A 1 203 ? -2.094 20.938 10.656 1 97.19 203 GLY A C 1
ATOM 1569 O O . GLY A 1 203 ? -0.973 20.438 10.75 1 97.19 203 GLY A O 1
ATOM 1570 N N . THR A 1 204 ? -2.324 22.109 10.117 1 97.69 204 THR A N 1
ATOM 1571 C CA . THR A 1 204 ? -1.215 22.969 9.711 1 97.69 204 THR A CA 1
ATOM 1572 C C . THR A 1 204 ? -0.348 23.344 10.914 1 97.69 204 THR A C 1
ATOM 1574 O O . 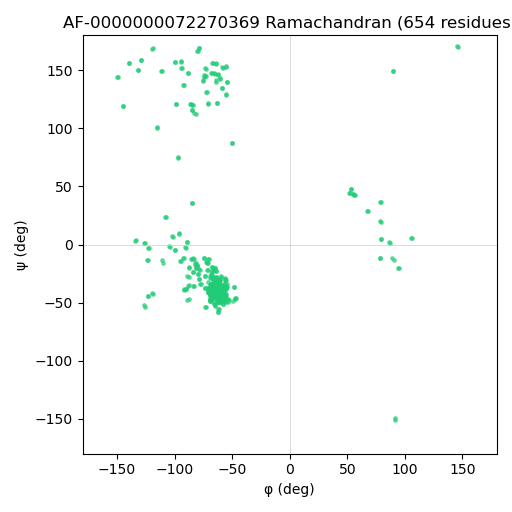THR A 1 204 ? 0.879 23.234 10.852 1 97.69 204 THR A O 1
ATOM 1577 N N . ALA A 1 205 ? -0.986 23.781 11.969 1 97.44 205 ALA A N 1
ATOM 1578 C CA . ALA A 1 205 ? -0.259 24.109 13.188 1 97.44 205 ALA A CA 1
ATOM 1579 C C . ALA A 1 205 ? 0.555 22.906 13.68 1 97.44 205 ALA A C 1
ATOM 1581 O O . ALA A 1 205 ? 1.72 23.062 14.055 1 97.44 205 ALA A O 1
ATOM 1582 N N . PHE A 1 206 ? -0.058 21.812 13.664 1 95.5 206 PHE A N 1
ATOM 1583 C CA . PHE A 1 206 ? 0.576 20.578 14.102 1 95.5 206 PHE A CA 1
ATOM 1584 C C . PHE A 1 206 ? 1.832 20.281 13.289 1 95.5 206 PHE A C 1
ATOM 1586 O O . PHE A 1 206 ? 2.889 19.984 13.852 1 95.5 206 PHE A O 1
ATOM 1593 N N . GLN A 1 207 ? 1.74 20.359 11.984 1 96.25 207 GLN A N 1
ATOM 1594 C CA . GLN A 1 207 ? 2.873 20.031 11.125 1 96.25 207 GLN A CA 1
ATOM 1595 C C . GLN A 1 207 ? 4.02 21.031 11.328 1 96.25 207 GLN A C 1
ATOM 1597 O O . GLN A 1 207 ? 5.184 20.625 11.391 1 96.25 207 GLN A O 1
ATOM 1602 N N . ILE A 1 208 ? 3.688 22.297 11.391 1 96.56 208 ILE A N 1
ATOM 1603 C CA . ILE A 1 208 ? 4.723 23.312 11.562 1 96.56 208 ILE A CA 1
ATOM 1604 C C . ILE A 1 208 ? 5.469 23.062 12.875 1 96.56 208 ILE A C 1
ATOM 1606 O O . ILE A 1 208 ? 6.699 23.156 12.922 1 96.56 208 ILE A O 1
ATOM 1610 N N . ARG A 1 209 ? 4.77 22.75 13.891 1 93.31 209 ARG A N 1
ATOM 1611 C CA . ARG A 1 209 ? 5.402 22.453 15.172 1 93.31 209 ARG A CA 1
ATOM 1612 C C . ARG A 1 209 ? 6.305 21.234 15.07 1 93.31 209 ARG A C 1
ATOM 1614 O O . ARG A 1 209 ? 7.367 21.188 15.695 1 93.31 209 ARG A O 1
ATOM 1621 N N . ASP A 1 210 ? 5.812 20.266 14.359 1 92.44 210 ASP A N 1
ATOM 1622 C CA . ASP A 1 210 ? 6.641 19.094 14.133 1 92.44 210 ASP A CA 1
ATOM 1623 C C . ASP A 1 210 ? 7.914 19.453 13.375 1 92.44 210 ASP A C 1
ATOM 1625 O O . ASP A 1 210 ? 8.992 18.922 13.664 1 92.44 210 ASP A O 1
ATOM 1629 N N . ASP A 1 211 ? 7.82 20.312 12.391 1 94.5 211 ASP A N 1
ATOM 1630 C CA . ASP A 1 211 ? 8.984 20.797 11.648 1 94.5 211 ASP A CA 1
ATOM 1631 C C . ASP A 1 211 ? 9.961 21.516 12.57 1 94.5 211 ASP A C 1
ATOM 1633 O O . ASP A 1 211 ? 11.18 21.375 12.422 1 94.5 211 ASP A O 1
ATOM 1637 N N . VAL A 1 212 ? 9.414 22.297 13.469 1 93.25 212 VAL A N 1
ATOM 1638 C CA . VAL A 1 212 ? 10.234 23.031 14.414 1 93.25 212 VAL A CA 1
ATOM 1639 C C . VAL A 1 212 ? 10.961 22.047 15.336 1 93.25 212 VAL A C 1
ATOM 1641 O O . VAL A 1 212 ? 12.156 22.203 15.602 1 93.25 212 VAL A O 1
ATOM 1644 N N . LEU A 1 213 ? 10.258 21.062 15.789 1 90.06 213 LEU A N 1
ATOM 1645 C CA . LEU A 1 213 ? 10.844 20.062 16.656 1 90.06 213 LEU A CA 1
ATOM 1646 C C . LEU A 1 213 ? 11.953 19.297 15.945 1 90.06 213 LEU A C 1
ATOM 1648 O O . LEU A 1 213 ? 12.961 18.922 16.562 1 90.06 213 LEU A O 1
ATOM 1652 N N . ASN A 1 214 ? 11.766 19.062 14.695 1 91.25 214 ASN A N 1
ATOM 1653 C CA . ASN A 1 214 ? 12.781 18.375 13.906 1 91.25 214 ASN A CA 1
ATOM 1654 C C . ASN A 1 214 ? 14.086 19.172 13.859 1 91.25 214 ASN A C 1
ATOM 1656 O O . ASN A 1 214 ? 15.172 18.594 13.812 1 91.25 214 ASN A O 1
ATOM 1660 N N . LEU A 1 215 ? 14.023 20.469 13.906 1 89.88 215 LEU A N 1
ATOM 1661 C CA . LEU A 1 215 ? 15.195 21.328 13.789 1 89.88 215 LEU A CA 1
ATOM 1662 C C . LEU A 1 215 ? 15.773 21.641 15.164 1 89.88 215 LEU A C 1
ATOM 1664 O O . LEU A 1 215 ? 16.984 21.688 15.336 1 89.88 215 LEU A O 1
ATOM 1668 N N . ALA A 1 216 ? 14.891 21.844 16.094 1 84.12 216 ALA A N 1
ATOM 1669 C CA . ALA A 1 216 ? 15.336 22.453 17.344 1 84.12 216 ALA A CA 1
ATOM 1670 C C . ALA A 1 216 ? 15.023 21.578 18.547 1 84.12 216 ALA A C 1
ATOM 1672 O O . ALA A 1 216 ? 15.344 21.922 19.688 1 84.12 216 ALA A O 1
ATOM 1673 N N . GLY A 1 217 ? 14.367 20.5 18.266 1 77.12 217 GLY A N 1
ATOM 1674 C CA . GLY A 1 217 ? 13.914 19.688 19.375 1 77.12 217 GLY A CA 1
ATOM 1675 C C . GLY A 1 217 ? 15.008 18.812 19.969 1 77.12 217 GLY A C 1
ATOM 1676 O O . GLY A 1 217 ? 16.141 18.797 19.469 1 77.12 217 GLY A O 1
ATOM 1677 N N . ASP A 1 218 ? 14.594 18.297 21.094 1 75.44 218 ASP A N 1
ATOM 1678 C CA . ASP A 1 218 ? 15.422 17.297 21.734 1 75.44 218 ASP A CA 1
ATOM 1679 C C . ASP A 1 218 ? 15.406 15.977 20.969 1 75.44 218 ASP A C 1
ATOM 1681 O O . ASP A 1 218 ? 14.344 15.375 20.766 1 75.44 218 ASP A O 1
ATOM 1685 N N . PRO A 1 219 ? 16.594 15.562 20.562 1 68.44 219 PRO A N 1
ATOM 1686 C CA . PRO A 1 219 ? 16.641 14.352 19.734 1 68.44 219 PRO A CA 1
ATOM 1687 C C . PRO A 1 219 ? 15.969 13.156 20.406 1 68.44 219 PRO A C 1
ATOM 1689 O O . PRO A 1 219 ? 15.305 12.352 19.734 1 68.44 219 PRO A O 1
ATOM 1692 N N . VAL A 1 220 ? 16.109 13.008 21.688 1 67.88 220 VAL A N 1
ATOM 1693 C CA . VAL A 1 220 ? 15.578 11.859 22.406 1 67.88 220 VAL A CA 1
ATOM 1694 C C . VAL A 1 220 ? 14.047 11.883 22.375 1 67.88 220 VAL A C 1
ATOM 1696 O O . VAL A 1 220 ? 13.414 10.844 22.172 1 67.88 220 VAL A O 1
ATOM 1699 N N . LYS A 1 221 ? 13.547 12.984 22.344 1 69.75 221 LYS A N 1
ATOM 1700 C CA . LYS A 1 221 ? 12.094 13.125 22.375 1 69.75 221 LYS A CA 1
ATOM 1701 C C . LYS A 1 221 ? 11.492 13.055 20.984 1 69.75 221 LYS A C 1
ATOM 1703 O O . LYS A 1 221 ? 10.383 12.547 20.812 1 69.75 221 LYS A O 1
ATOM 1708 N N . TYR A 1 222 ? 12.18 13.406 20.031 1 73.81 222 TYR A N 1
ATOM 1709 C CA . TYR A 1 222 ? 11.672 13.547 18.688 1 73.81 222 TYR A CA 1
ATOM 1710 C C . TYR A 1 222 ? 11.555 12.195 18 1 73.81 222 TYR A C 1
ATOM 1712 O O . TYR A 1 222 ? 10.648 11.977 17.188 1 73.81 222 TYR A O 1
ATOM 1720 N N . GLY A 1 223 ? 12.398 11.156 18.312 1 68.88 223 GLY A N 1
ATOM 1721 C CA . GLY A 1 223 ? 12.289 9.781 17.828 1 68.88 223 GLY A CA 1
ATOM 1722 C C . GLY A 1 223 ? 12.789 9.594 16.422 1 68.88 223 GLY A C 1
ATOM 1723 O O . GLY A 1 223 ? 12.773 8.477 15.891 1 68.88 223 GLY A O 1
ATOM 1724 N N . LYS A 1 224 ? 13.047 10.727 15.68 1 77.19 224 LYS A N 1
ATOM 1725 C CA . LYS A 1 224 ? 13.742 10.703 14.398 1 77.19 224 LYS A CA 1
ATOM 1726 C C . LYS A 1 224 ? 15.023 11.531 14.453 1 77.19 224 LYS A C 1
ATOM 1728 O O . LYS A 1 224 ? 15.336 12.125 15.484 1 77.19 224 LYS A O 1
ATOM 1733 N N . GLU A 1 225 ? 15.828 11.406 13.477 1 77.25 225 GLU A N 1
ATOM 1734 C CA . GLU A 1 225 ? 17.078 12.172 13.422 1 77.25 225 GLU A CA 1
ATOM 1735 C C . GLU A 1 225 ? 16.797 13.672 13.344 1 77.25 225 GLU A C 1
ATOM 1737 O O . GLU A 1 225 ? 16.078 14.133 12.445 1 77.25 225 GLU A O 1
ATOM 1742 N N . ILE A 1 226 ? 17.328 14.383 14.32 1 78.12 226 ILE A N 1
ATOM 1743 C CA . ILE A 1 226 ? 17.25 15.836 14.266 1 78.12 226 ILE A CA 1
ATOM 1744 C C . ILE A 1 226 ? 17.922 16.344 13 1 78.12 226 ILE A C 1
ATOM 1746 O O . ILE A 1 226 ? 19 15.867 12.625 1 78.12 226 ILE A O 1
ATOM 1750 N N . GLY A 1 227 ? 17.25 17.234 12.383 1 84.19 227 GLY A N 1
ATOM 1751 C CA . GLY A 1 227 ? 17.781 17.75 11.141 1 84.19 227 GLY A CA 1
ATOM 1752 C C . GLY A 1 227 ? 17.547 16.828 9.953 1 84.19 227 GLY A C 1
ATOM 1753 O O . GLY A 1 227 ? 18.016 17.094 8.852 1 84.19 227 GLY A O 1
ATOM 1754 N N . GLY A 1 228 ? 16.797 15.742 10.234 1 87.44 228 GLY A N 1
ATOM 1755 C CA . GLY A 1 228 ? 16.5 14.797 9.172 1 87.44 228 GLY A CA 1
ATOM 1756 C C . GLY A 1 228 ? 15.828 15.43 7.977 1 87.44 228 GLY A C 1
ATOM 1757 O O . GLY A 1 228 ? 16.062 15.023 6.836 1 87.44 228 GLY A O 1
ATOM 1758 N N . ASP A 1 229 ? 15.055 16.469 8.211 1 91.25 229 ASP A N 1
ATOM 1759 C CA . ASP A 1 229 ? 14.359 17.172 7.137 1 91.25 229 ASP A CA 1
ATOM 1760 C C . ASP A 1 229 ? 15.352 17.828 6.176 1 91.25 229 ASP A C 1
ATOM 1762 O O . ASP A 1 229 ? 15.094 17.906 4.973 1 91.25 229 ASP A O 1
ATOM 1766 N N . LEU A 1 230 ? 16.438 18.266 6.734 1 92.06 230 LEU A N 1
ATOM 1767 C CA . LEU A 1 230 ? 17.469 18.859 5.898 1 92.06 230 LEU A CA 1
ATOM 1768 C C . LEU A 1 230 ? 18.156 17.812 5.043 1 92.06 230 LEU A C 1
ATOM 1770 O O . LEU A 1 230 ? 18.438 18.047 3.865 1 92.06 230 LEU A O 1
ATOM 1774 N N . LEU A 1 231 ? 18.359 16.672 5.645 1 91.25 231 LEU A N 1
ATOM 1775 C CA . LEU A 1 231 ? 18.969 15.562 4.91 1 91.25 231 LEU A CA 1
ATOM 1776 C C . LEU A 1 231 ? 18.031 15.062 3.814 1 91.25 231 LEU A C 1
ATOM 1778 O O . LEU A 1 231 ? 18.484 14.703 2.723 1 91.25 231 LEU A O 1
ATOM 1782 N N . GLU A 1 232 ? 16.766 15.102 4.078 1 90.88 232 GLU A N 1
ATOM 1783 C CA . GLU A 1 232 ? 15.75 14.648 3.127 1 90.88 232 GLU A CA 1
ATOM 1784 C C . GLU A 1 232 ? 15.453 15.719 2.084 1 90.88 232 GLU A C 1
ATOM 1786 O O . GLU A 1 232 ? 14.883 15.43 1.031 1 90.88 232 GLU A O 1
ATOM 1791 N N . GLY A 1 233 ? 15.797 16.953 2.412 1 92.5 233 GLY A N 1
ATOM 1792 C CA . GLY A 1 233 ? 15.531 18.062 1.517 1 92.5 233 GLY A CA 1
ATOM 1793 C C . GLY A 1 233 ? 14.086 18.531 1.562 1 92.5 233 GLY A C 1
ATOM 1794 O O . GLY A 1 233 ? 13.508 18.875 0.529 1 92.5 233 GLY A O 1
ATOM 1795 N N . LYS A 1 234 ? 13.461 18.516 2.691 1 94.44 234 LYS A N 1
ATOM 1796 C CA . LYS A 1 234 ? 12.062 18.906 2.832 1 94.44 234 LYS A CA 1
ATOM 1797 C C . LYS A 1 234 ? 11.898 20.422 2.697 1 94.44 234 LYS A C 1
ATOM 1799 O O . LYS A 1 234 ? 12.75 21.188 3.145 1 94.44 234 LYS A O 1
ATOM 1804 N N . ARG A 1 235 ? 10.805 20.828 2.111 1 97 235 ARG A N 1
ATOM 1805 C CA . ARG A 1 235 ? 10.484 22.234 1.906 1 97 235 ARG A CA 1
ATOM 1806 C C . ARG A 1 235 ? 9.547 22.75 2.996 1 97 235 ARG A C 1
ATOM 1808 O O . ARG A 1 235 ? 8.375 23.047 2.736 1 97 235 ARG A O 1
ATOM 1815 N N . THR A 1 236 ? 10.148 22.953 4.168 1 96.94 236 THR A N 1
ATOM 1816 C CA . THR A 1 236 ? 9.352 23.406 5.305 1 96.94 236 THR A CA 1
ATOM 1817 C C . THR A 1 236 ? 9.125 24.922 5.223 1 96.94 236 THR A C 1
ATOM 1819 O O . THR A 1 236 ? 9.805 25.609 4.469 1 96.94 236 THR A O 1
ATOM 1822 N N . LEU A 1 237 ? 8.211 25.375 6.012 1 97.38 237 LEU A N 1
ATOM 1823 C CA . LEU A 1 237 ? 7.949 26.797 6.086 1 97.38 237 LEU A CA 1
ATOM 1824 C C . LEU A 1 237 ? 9.188 27.562 6.566 1 97.38 237 LEU A C 1
ATOM 1826 O O . LEU A 1 237 ? 9.445 28.672 6.117 1 97.38 237 LEU A O 1
ATOM 1830 N N . ILE A 1 238 ? 9.961 26.953 7.402 1 97.12 238 ILE A N 1
ATOM 1831 C CA . ILE A 1 238 ? 11.164 27.547 7.977 1 97.12 238 ILE A CA 1
ATOM 1832 C C . ILE A 1 238 ? 12.195 27.781 6.875 1 97.12 238 ILE A C 1
ATOM 1834 O O . ILE A 1 238 ? 12.727 28.875 6.738 1 97.12 238 ILE A O 1
ATOM 1838 N N . VAL A 1 239 ? 12.438 26.766 6.129 1 97.38 239 VAL A N 1
ATOM 1839 C CA . VAL A 1 239 ? 13.453 26.828 5.086 1 97.38 239 VAL A CA 1
ATOM 1840 C C . VAL A 1 239 ? 13.008 27.812 4 1 97.38 239 VAL A C 1
ATOM 1842 O O . VAL A 1 239 ? 13.82 28.609 3.508 1 97.38 239 VAL A O 1
ATOM 1845 N N . LEU A 1 240 ? 11.742 27.75 3.629 1 97.31 240 LEU A N 1
ATOM 1846 C CA . LEU A 1 240 ? 11.234 28.641 2.586 1 97.31 240 LEU A CA 1
ATOM 1847 C C . LEU A 1 240 ? 11.336 30.094 3.018 1 97.31 240 LEU A C 1
ATOM 1849 O O . LEU A 1 240 ? 11.688 30.969 2.213 1 97.31 240 LEU A O 1
ATOM 1853 N N . ASP A 1 241 ? 11 30.344 4.246 1 97.25 241 ASP A N 1
ATOM 1854 C CA . ASP A 1 241 ? 11.125 31.688 4.793 1 97.25 241 ASP A CA 1
ATOM 1855 C C . ASP A 1 241 ? 12.586 32.125 4.828 1 97.25 241 ASP A C 1
ATOM 1857 O O . ASP A 1 241 ? 12.914 33.25 4.414 1 97.25 241 ASP A O 1
ATOM 1861 N N . TRP A 1 242 ? 13.5 31.312 5.277 1 97.38 242 TRP A N 1
ATOM 1862 C CA . TRP A 1 242 ? 14.93 31.609 5.371 1 97.38 242 TRP A CA 1
ATOM 1863 C C . TRP A 1 242 ? 15.508 31.922 3.998 1 97.38 242 TRP A C 1
ATOM 1865 O O . TRP A 1 242 ? 16.328 32.844 3.857 1 97.38 242 TRP A O 1
ATOM 1875 N N . LEU A 1 243 ? 15.078 31.203 3 1 96.81 243 LEU A N 1
ATOM 1876 C CA . LEU A 1 243 ? 15.594 31.375 1.646 1 96.81 243 LEU A CA 1
ATOM 1877 C C . LEU A 1 243 ? 15.258 32.75 1.102 1 96.81 243 LEU A C 1
ATOM 1879 O O . LEU A 1 243 ? 15.938 33.25 0.206 1 96.81 243 LEU A O 1
ATOM 1883 N N . THR A 1 244 ? 14.25 33.406 1.606 1 95.56 244 THR A N 1
ATOM 1884 C CA . THR A 1 244 ? 13.859 34.719 1.112 1 95.56 244 THR A CA 1
ATOM 1885 C C . THR A 1 244 ? 14.789 35.812 1.665 1 95.56 244 THR A C 1
ATOM 1887 O O . THR A 1 244 ? 14.922 36.875 1.074 1 95.56 244 THR A O 1
ATOM 1890 N N . THR A 1 245 ? 15.484 35.562 2.791 1 93.56 245 THR A N 1
ATOM 1891 C CA . THR A 1 245 ? 16.219 36.625 3.457 1 93.56 245 THR A CA 1
ATOM 1892 C C . THR A 1 245 ? 17.688 36.281 3.596 1 93.56 245 THR A C 1
ATOM 1894 O O . THR A 1 245 ? 18.516 37.156 3.879 1 93.56 245 THR A O 1
ATOM 1897 N N . ALA A 1 246 ? 17.984 35.031 3.355 1 95.81 246 ALA A N 1
ATOM 1898 C CA . ALA A 1 246 ? 19.359 34.562 3.561 1 95.81 246 ALA A CA 1
ATOM 1899 C C . ALA A 1 246 ? 20.312 35.25 2.592 1 95.81 246 ALA A C 1
ATOM 1901 O O . ALA A 1 246 ? 19.938 35.594 1.468 1 95.81 246 ALA A O 1
ATOM 1902 N N . PRO A 1 247 ? 21.578 35.469 3.086 1 96.81 247 PRO A N 1
ATOM 1903 C CA . PRO A 1 247 ? 22.594 35.969 2.162 1 96.81 247 PRO A CA 1
ATOM 1904 C C . PRO A 1 247 ? 22.812 35.062 0.97 1 96.81 247 PRO A C 1
ATOM 1906 O O . PRO A 1 247 ? 22.719 33.812 1.106 1 96.81 247 PRO A O 1
ATOM 1909 N N . ASP A 1 248 ? 23.234 35.656 -0.139 1 97.12 248 ASP A N 1
ATOM 1910 C CA . ASP A 1 248 ? 23.375 34.938 -1.396 1 97.12 248 ASP A CA 1
ATOM 1911 C C . ASP A 1 248 ? 24.391 33.781 -1.266 1 97.12 248 ASP A C 1
ATOM 1913 O O . ASP A 1 248 ? 24.219 32.719 -1.852 1 97.12 248 ASP A O 1
ATOM 1917 N N . ASP A 1 249 ? 25.359 34.031 -0.569 1 97.31 249 ASP A N 1
ATOM 1918 C CA . ASP A 1 249 ? 26.391 33.031 -0.424 1 97.31 249 ASP A CA 1
ATOM 1919 C C . ASP A 1 249 ? 25.875 31.828 0.364 1 97.31 249 ASP A C 1
ATOM 1921 O O . ASP A 1 249 ? 26.172 30.672 0.018 1 97.31 249 ASP A O 1
ATOM 1925 N N . ARG A 1 250 ? 25.125 32.062 1.414 1 97.44 250 ARG A N 1
ATOM 1926 C CA . ARG A 1 250 ? 24.547 31 2.207 1 97.44 250 ARG A CA 1
ATOM 1927 C C . ARG A 1 250 ? 23.484 30.234 1.411 1 97.44 250 ARG A C 1
ATOM 1929 O O . ARG A 1 250 ? 23.406 29 1.501 1 97.44 250 ARG A O 1
ATOM 1936 N N . LYS A 1 251 ? 22.766 30.969 0.611 1 97.12 251 LYS A N 1
ATOM 1937 C CA . LYS A 1 251 ? 21.766 30.344 -0.248 1 97.12 251 LYS A CA 1
ATOM 1938 C C . LYS A 1 251 ? 22.422 29.391 -1.247 1 97.12 251 LYS A C 1
ATOM 1940 O O . LYS A 1 251 ? 21.922 28.281 -1.489 1 97.12 251 LYS A O 1
ATOM 1945 N N . ALA A 1 252 ? 23.516 29.828 -1.786 1 97.5 252 ALA A N 1
ATOM 1946 C CA . ALA A 1 252 ? 24.219 29.016 -2.771 1 97.5 252 ALA A CA 1
ATOM 1947 C C . ALA A 1 252 ? 24.734 27.719 -2.15 1 97.5 252 ALA A C 1
ATOM 1949 O O . ALA A 1 252 ? 24.641 26.656 -2.768 1 97.5 252 ALA A O 1
ATOM 1950 N N . ILE A 1 253 ? 25.234 27.859 -1 1 97.69 253 ILE A N 1
ATOM 1951 C CA . ILE A 1 253 ? 25.734 26.688 -0.277 1 97.69 253 ILE A CA 1
ATOM 1952 C C . ILE A 1 253 ? 24.578 25.734 0.019 1 97.69 253 ILE A C 1
ATOM 1954 O O . ILE A 1 253 ? 24.688 24.516 -0.182 1 97.69 253 ILE A O 1
ATOM 1958 N N . PHE A 1 254 ? 23.5 26.281 0.482 1 97.56 254 PHE A N 1
ATOM 1959 C CA . PHE A 1 254 ? 22.297 25.5 0.776 1 97.56 254 PHE A CA 1
ATOM 1960 C C . PHE A 1 254 ? 21.812 24.766 -0.466 1 97.56 254 PHE A C 1
ATOM 1962 O O . PHE A 1 254 ? 21.625 23.547 -0.435 1 97.56 254 PHE A O 1
ATOM 1969 N N . LEU A 1 255 ? 21.641 25.438 -1.585 1 96.5 255 LEU A N 1
ATOM 1970 C CA . LEU A 1 255 ? 21.094 24.875 -2.811 1 96.5 255 LEU A CA 1
ATOM 1971 C C . LEU A 1 255 ? 22.031 23.812 -3.385 1 96.5 255 LEU A C 1
ATOM 1973 O O . LEU A 1 255 ? 21.578 22.828 -3.975 1 96.5 255 LEU A O 1
ATOM 1977 N N . ASP A 1 256 ? 23.297 24.031 -3.164 1 96.5 256 ASP A N 1
ATOM 1978 C CA . ASP A 1 256 ? 24.266 23.047 -3.615 1 96.5 256 ASP A CA 1
ATOM 1979 C C . ASP A 1 256 ? 24.094 21.719 -2.877 1 96.5 256 ASP A C 1
ATOM 1981 O O . ASP A 1 256 ? 24.125 20.656 -3.49 1 96.5 256 ASP A O 1
ATOM 1985 N N . GLN A 1 257 ? 23.922 21.797 -1.567 1 95.38 257 GLN A N 1
ATOM 1986 C CA . GLN A 1 257 ? 23.719 20.594 -0.781 1 95.38 257 GLN A CA 1
ATOM 1987 C C . GLN A 1 257 ? 22.391 19.922 -1.14 1 95.38 257 GLN A C 1
ATOM 1989 O O . GLN A 1 257 ? 22.297 18.703 -1.201 1 95.38 257 GLN A O 1
ATOM 1994 N N . MET A 1 258 ? 21.391 20.734 -1.415 1 94 258 MET A N 1
ATOM 1995 C CA . MET A 1 258 ? 20.031 20.219 -1.639 1 94 258 MET A CA 1
ATOM 1996 C C . MET A 1 258 ? 19.938 19.547 -3.004 1 94 258 MET A C 1
ATOM 1998 O O . MET A 1 258 ? 18.984 18.812 -3.268 1 94 258 MET A O 1
ATOM 2002 N N . ARG A 1 259 ? 20.906 19.719 -3.826 1 91.38 259 ARG A N 1
ATOM 2003 C CA . ARG A 1 259 ? 20.938 19.047 -5.121 1 91.38 259 ARG A CA 1
ATOM 2004 C C . ARG A 1 259 ? 21.5 17.641 -4.996 1 91.38 259 ARG A C 1
ATOM 2006 O O . ARG A 1 259 ? 21.344 16.828 -5.906 1 91.38 259 ARG A O 1
ATOM 2013 N N . ARG A 1 260 ? 22.047 17.391 -3.885 1 90.94 260 ARG A N 1
ATOM 2014 C CA . ARG A 1 260 ? 22.688 16.109 -3.658 1 90.94 260 ARG A CA 1
ATOM 2015 C C . ARG A 1 260 ? 21.719 15.125 -2.994 1 90.94 260 ARG A C 1
ATOM 2017 O O . ARG A 1 260 ? 20.812 15.539 -2.283 1 90.94 260 ARG A O 1
ATOM 2024 N N . HIS A 1 261 ? 21.969 13.828 -3.271 1 87.56 261 HIS A N 1
ATOM 2025 C CA . HIS A 1 261 ? 21.25 12.805 -2.52 1 87.56 261 HIS A CA 1
ATOM 2026 C C . HIS A 1 261 ? 21.672 12.797 -1.056 1 87.56 261 HIS A C 1
ATOM 2028 O O . HIS A 1 261 ? 22.766 13.258 -0.719 1 87.56 261 HIS A O 1
ATOM 2034 N N . ARG A 1 262 ? 20.75 12.297 -0.298 1 86.94 262 ARG A N 1
ATOM 2035 C CA . ARG A 1 262 ? 20.953 12.289 1.146 1 86.94 262 ARG A CA 1
ATOM 2036 C C . ARG A 1 262 ? 22.359 11.781 1.5 1 86.94 262 ARG A C 1
ATOM 2038 O O . ARG A 1 262 ? 23.078 12.43 2.256 1 86.94 262 ARG A O 1
ATOM 2045 N N . ALA A 1 263 ? 22.812 10.68 0.881 1 86 263 ALA A N 1
ATOM 2046 C CA . ALA A 1 263 ? 24.062 10.016 1.228 1 86 263 ALA A CA 1
ATOM 2047 C C . ALA A 1 263 ? 25.266 10.836 0.762 1 86 263 ALA A C 1
ATOM 2049 O O . ALA A 1 263 ? 26.375 10.648 1.258 1 86 263 ALA A O 1
ATOM 2050 N N . ASP A 1 264 ? 25.062 11.789 -0.103 1 92.19 264 ASP A N 1
ATOM 2051 C CA . ASP A 1 264 ? 26.156 12.539 -0.717 1 92.19 264 ASP A CA 1
ATOM 2052 C C . ASP A 1 264 ? 26.266 13.93 -0.104 1 92.19 264 ASP A C 1
ATOM 2054 O O . ASP A 1 264 ? 27.172 14.695 -0.461 1 92.19 264 ASP A O 1
ATOM 2058 N N . LYS A 1 265 ? 25.406 14.273 0.823 1 94.5 265 LYS A N 1
ATOM 2059 C CA . LYS A 1 265 ? 25.469 15.57 1.482 1 94.5 265 LYS A CA 1
ATOM 2060 C C . LYS A 1 265 ? 26.609 15.625 2.484 1 94.5 265 LYS A C 1
ATOM 2062 O O . LYS A 1 265 ? 26.969 14.609 3.084 1 94.5 265 LYS A O 1
ATOM 2067 N N . ASP A 1 266 ? 27.219 16.75 2.586 1 95.81 266 ASP A N 1
ATOM 2068 C CA . ASP A 1 266 ? 28.297 16.969 3.539 1 95.81 266 ASP A CA 1
ATOM 2069 C C . ASP A 1 266 ? 27.75 17.281 4.934 1 95.81 266 ASP A C 1
ATOM 2071 O O . ASP A 1 266 ? 27.172 18.344 5.16 1 95.81 266 ASP A O 1
ATOM 2075 N N . PRO A 1 267 ? 27.969 16.359 5.867 1 94.06 267 PRO A N 1
ATOM 2076 C CA . PRO A 1 267 ? 27.406 16.547 7.203 1 94.06 267 PRO A CA 1
ATOM 2077 C C . PRO A 1 267 ? 27.828 17.859 7.852 1 94.06 267 PRO A C 1
ATOM 2079 O O . PRO A 1 267 ? 27.047 18.484 8.586 1 94.06 267 PRO A O 1
ATOM 2082 N N . ALA A 1 268 ? 29.016 18.297 7.574 1 96.38 268 ALA A N 1
ATOM 2083 C CA . ALA A 1 268 ? 29.516 19.531 8.164 1 96.38 268 ALA A CA 1
ATOM 2084 C C . ALA A 1 268 ? 28.766 20.75 7.605 1 96.38 268 ALA A C 1
ATOM 2086 O O . ALA A 1 268 ? 28.469 21.688 8.336 1 96.38 268 ALA A O 1
ATOM 2087 N N . VAL A 1 269 ? 28.5 20.719 6.367 1 96.94 269 VAL A N 1
ATOM 2088 C CA . VAL A 1 269 ? 27.766 21.812 5.73 1 96.94 269 VAL A CA 1
ATOM 2089 C C . VAL A 1 269 ? 26.312 21.812 6.191 1 96.94 269 VAL A C 1
ATOM 2091 O O . VAL A 1 269 ? 25.719 22.859 6.414 1 96.94 269 VAL A O 1
ATOM 2094 N N . ILE A 1 270 ? 25.766 20.641 6.379 1 96.12 270 ILE A N 1
ATOM 2095 C CA . ILE A 1 270 ? 24.406 20.516 6.855 1 96.12 270 ILE A CA 1
ATOM 2096 C C . ILE A 1 270 ? 24.297 21.094 8.266 1 96.12 270 ILE A C 1
ATOM 2098 O O . ILE A 1 270 ? 23.312 21.766 8.594 1 96.12 270 ILE A O 1
ATOM 2102 N N . ASP A 1 271 ? 25.281 20.859 9.055 1 95.12 271 ASP A N 1
ATOM 2103 C CA . ASP A 1 271 ? 25.312 21.406 10.406 1 95.12 271 ASP A CA 1
ATOM 2104 C C . ASP A 1 271 ? 25.344 22.938 10.367 1 95.12 271 ASP A C 1
ATOM 2106 O O . ASP A 1 271 ? 24.734 23.594 11.203 1 95.12 271 ASP A O 1
ATOM 2110 N N . GLU A 1 272 ? 26.109 23.438 9.43 1 96.62 272 GLU A N 1
ATOM 2111 C CA . GLU A 1 272 ? 26.172 24.875 9.273 1 96.62 272 GLU A CA 1
ATOM 2112 C C . GLU A 1 272 ? 24.828 25.453 8.859 1 96.62 272 GLU A C 1
ATOM 2114 O O . GLU A 1 272 ? 24.375 26.469 9.414 1 96.62 272 GLU A O 1
ATOM 2119 N N . ILE A 1 273 ? 24.219 24.828 7.945 1 97 273 ILE A N 1
ATOM 2120 C CA . ILE A 1 273 ? 22.906 25.25 7.473 1 97 273 ILE A CA 1
ATOM 2121 C C . ILE A 1 273 ? 21.906 25.188 8.617 1 97 273 ILE A C 1
ATOM 2123 O O . ILE A 1 273 ? 21.094 26.109 8.789 1 97 273 ILE A O 1
ATOM 2127 N N . HIS A 1 274 ? 22 24.156 9.375 1 96 274 HIS A N 1
ATOM 2128 C CA . HIS A 1 274 ? 21.156 24 10.547 1 96 274 HIS A CA 1
ATOM 2129 C C . HIS A 1 274 ? 21.297 25.172 11.5 1 96 274 HIS A C 1
ATOM 2131 O O . HIS A 1 274 ? 20.297 25.734 11.961 1 96 274 HIS A O 1
ATOM 2137 N N . ARG A 1 275 ? 22.484 25.562 11.727 1 95.69 275 ARG A N 1
ATOM 2138 C CA . ARG A 1 275 ? 22.766 26.688 12.602 1 95.69 275 ARG A CA 1
ATOM 2139 C C . ARG A 1 275 ? 22.234 27.984 12.008 1 95.69 275 ARG A C 1
ATOM 2141 O O . ARG A 1 275 ? 21.672 28.828 12.727 1 95.69 275 ARG A O 1
ATOM 2148 N N . TRP A 1 276 ? 22.422 28.125 10.711 1 96.81 276 TRP A N 1
ATOM 2149 C CA . TRP A 1 276 ? 21.906 29.328 10.047 1 96.81 276 TRP A CA 1
ATOM 2150 C C . TRP A 1 276 ? 20.406 29.438 10.234 1 96.81 276 TRP A C 1
ATOM 2152 O O . TRP A 1 276 ? 19.891 30.531 10.484 1 96.81 276 TRP A O 1
ATOM 2162 N N . LEU A 1 277 ? 19.703 28.359 10.172 1 96.25 277 LEU A N 1
ATOM 2163 C CA . LEU A 1 277 ? 18.25 28.344 10.305 1 96.25 277 LEU A CA 1
ATOM 2164 C C . LEU A 1 277 ? 17.828 28.703 11.727 1 96.25 277 LEU A C 1
ATOM 2166 O O . LEU A 1 277 ? 16.922 29.516 11.93 1 96.25 277 LEU A O 1
ATOM 2170 N N . LEU A 1 278 ? 18.547 28.172 12.68 1 94.69 278 LEU A N 1
ATOM 2171 C CA . LEU A 1 278 ? 18.219 28.391 14.086 1 94.69 278 LEU A CA 1
ATOM 2172 C C . LEU A 1 278 ? 18.469 29.844 14.477 1 94.69 278 LEU A C 1
ATOM 2174 O O . LEU A 1 278 ? 17.75 30.391 15.328 1 94.69 278 LEU A O 1
ATOM 2178 N N . GLU A 1 279 ? 19.375 30.453 13.719 1 94.44 279 GLU A N 1
ATOM 2179 C CA . GLU A 1 279 ? 19.766 31.828 14.07 1 94.44 279 GLU A CA 1
ATOM 2180 C C . GLU A 1 279 ? 18.969 32.844 13.273 1 94.44 279 GLU A C 1
ATOM 2182 O O . GLU A 1 279 ? 19.047 34.062 13.539 1 94.44 279 GLU A O 1
ATOM 2187 N N . SER A 1 280 ? 18.25 32.594 12.227 1 91.88 280 SER A N 1
ATOM 2188 C CA . SER A 1 280 ? 17.672 33.469 11.234 1 91.88 280 SER A CA 1
ATOM 2189 C C . SER A 1 280 ? 16.359 34.062 11.734 1 91.88 280 SER A C 1
ATOM 2191 O O . SER A 1 280 ? 15.836 35.031 11.141 1 91.88 280 SER A O 1
ATOM 2193 N N . GLY A 1 281 ? 15.656 33.625 12.688 1 94.75 281 GLY A N 1
ATOM 2194 C CA . GLY A 1 281 ? 14.328 34.031 13.117 1 94.75 281 GLY A CA 1
ATOM 2195 C C . GLY A 1 281 ? 13.219 33.281 12.445 1 94.75 281 GLY A C 1
ATOM 2196 O O . GLY A 1 281 ? 12.047 33.406 12.805 1 94.75 281 GLY A O 1
ATOM 2197 N N . SER A 1 282 ? 13.562 32.562 11.43 1 96.5 282 SER A N 1
ATOM 2198 C CA . SER A 1 282 ? 12.562 31.828 10.656 1 96.5 282 SER A CA 1
ATOM 2199 C C . SER A 1 282 ? 11.852 30.797 11.531 1 96.5 282 SER A C 1
ATOM 2201 O O . SER A 1 282 ? 10.688 30.469 11.281 1 96.5 282 SER A O 1
ATOM 2203 N N . VAL A 1 283 ? 12.5 30.25 12.516 1 95.5 283 VAL A N 1
ATOM 2204 C CA . VAL A 1 283 ? 11.883 29.312 13.438 1 95.5 283 VAL A CA 1
ATOM 2205 C C . VAL A 1 283 ? 10.773 30.016 14.227 1 95.5 283 VAL A C 1
ATOM 2207 O O . VAL A 1 283 ? 9.664 29.484 14.344 1 95.5 283 VAL A O 1
ATOM 2210 N N . GLU A 1 284 ? 11.078 31.203 14.672 1 95.94 284 GLU A N 1
ATOM 2211 C CA . GLU A 1 284 ? 10.102 31.984 15.43 1 95.94 284 GLU A CA 1
ATOM 2212 C C . GLU A 1 284 ? 8.914 32.375 14.555 1 95.94 284 GLU A C 1
ATOM 2214 O O . GLU A 1 284 ? 7.77 32.344 15 1 95.94 284 GLU A O 1
ATOM 2219 N N . ALA A 1 285 ? 9.242 32.75 13.375 1 96.62 285 ALA A N 1
ATOM 2220 C CA . ALA A 1 285 ? 8.18 33.125 12.445 1 96.62 285 ALA A CA 1
ATOM 2221 C C . ALA A 1 285 ? 7.238 31.953 12.188 1 96.62 285 ALA A C 1
ATOM 2223 O O . ALA A 1 285 ? 6.02 32.125 12.133 1 96.62 285 ALA A O 1
ATOM 2224 N N . ALA A 1 286 ? 7.801 30.781 12.008 1 96.56 286 ALA A N 1
ATOM 2225 C CA . ALA A 1 286 ? 7 29.578 11.797 1 96.56 286 ALA A CA 1
ATOM 2226 C C . ALA A 1 286 ? 6.141 29.266 13.023 1 96.56 286 ALA A C 1
ATOM 2228 O O . ALA A 1 286 ? 4.969 28.906 12.898 1 96.56 286 ALA A O 1
ATOM 2229 N N . GLN A 1 287 ? 6.676 29.422 14.172 1 95.44 287 GLN A N 1
ATOM 2230 C CA . GLN A 1 287 ? 5.945 29.172 15.414 1 95.44 287 GLN A CA 1
ATOM 2231 C C . GLN A 1 287 ? 4.789 30.156 15.578 1 95.44 287 GLN A C 1
ATOM 2233 O O . GLN A 1 287 ? 3.703 29.781 16.016 1 95.44 287 GLN A O 1
ATOM 2238 N N . ASP A 1 288 ? 5.086 31.375 15.25 1 97 288 ASP A N 1
ATOM 2239 C CA . ASP A 1 288 ? 4.031 32.375 15.32 1 97 288 ASP A CA 1
ATOM 2240 C C . ASP A 1 288 ? 2.889 32.031 14.359 1 97 288 ASP A C 1
ATOM 2242 O O . ASP A 1 288 ? 1.716 32.188 14.711 1 97 288 ASP A O 1
ATOM 2246 N N . TYR A 1 289 ? 3.26 31.641 13.195 1 97.56 289 TYR A N 1
ATOM 2247 C CA . TYR A 1 289 ? 2.246 31.25 12.227 1 97.56 289 TYR A CA 1
ATOM 2248 C C . TYR A 1 289 ? 1.443 30.062 12.742 1 97.56 289 TYR A C 1
ATOM 2250 O O . TYR A 1 289 ? 0.215 30.031 12.633 1 97.56 289 TYR A O 1
ATOM 2258 N N . ALA A 1 290 ? 2.125 29.062 13.281 1 97.19 290 ALA A N 1
ATOM 2259 C CA . ALA A 1 290 ? 1.467 27.891 13.844 1 97.19 290 ALA A CA 1
ATOM 2260 C C . ALA A 1 290 ? 0.498 28.281 14.953 1 97.19 290 ALA A C 1
ATOM 2262 O O . ALA A 1 290 ? -0.594 27.719 15.062 1 97.19 290 ALA A O 1
ATOM 2263 N N . GLN A 1 291 ? 0.905 29.219 15.781 1 96.81 291 GLN A N 1
ATOM 2264 C CA . GLN A 1 291 ? 0.061 29.688 16.875 1 96.81 291 GLN A CA 1
ATOM 2265 C C . GLN A 1 291 ? -1.218 30.344 16.344 1 96.81 291 GLN A C 1
ATOM 2267 O O . GLN A 1 291 ? -2.301 30.125 16.891 1 96.81 291 GLN A O 1
ATOM 2272 N N . ALA A 1 292 ? -1.02 31.156 15.359 1 97.81 292 ALA A N 1
ATOM 2273 C CA . ALA A 1 292 ? -2.182 31.797 14.75 1 97.81 292 ALA A CA 1
ATOM 2274 C C . ALA A 1 292 ? -3.131 30.766 14.156 1 97.81 292 ALA A C 1
ATOM 2276 O O . ALA A 1 292 ? -4.352 30.875 14.297 1 97.81 292 ALA A O 1
ATOM 2277 N N . GLN A 1 293 ? -2.598 29.75 13.438 1 97.94 293 GLN A N 1
ATOM 2278 C CA . GLN A 1 293 ? -3.408 28.672 12.875 1 97.94 293 GLN A CA 1
ATOM 2279 C C . GLN A 1 293 ? -4.121 27.891 13.969 1 97.94 293 GLN A C 1
ATOM 2281 O O . GLN A 1 293 ? -5.301 27.562 13.836 1 97.94 293 GLN A O 1
ATOM 2286 N N . ALA A 1 294 ? -3.398 27.594 15.031 1 97.69 294 ALA A N 1
ATOM 2287 C CA . ALA A 1 294 ? -3.988 26.859 16.156 1 97.69 294 ALA A CA 1
ATOM 2288 C C . ALA A 1 294 ? -5.168 27.625 16.75 1 97.69 294 ALA A C 1
ATOM 2290 O O . ALA A 1 294 ? -6.219 27.047 17.031 1 97.69 294 ALA A O 1
ATOM 2291 N N . ALA A 1 295 ? -4.961 28.922 16.953 1 97.5 295 ALA A N 1
ATOM 2292 C CA . ALA A 1 295 ? -6.02 29.75 17.516 1 97.5 295 ALA A CA 1
ATOM 2293 C C . ALA A 1 295 ? -7.254 29.766 16.609 1 97.5 295 ALA A C 1
ATOM 2295 O O . ALA A 1 295 ? -8.383 29.625 17.094 1 97.5 295 ALA A O 1
ATOM 2296 N N . GLU A 1 296 ? -7.004 29.938 15.328 1 98.06 296 GLU A N 1
ATOM 2297 C CA . GLU A 1 296 ? -8.102 29.922 14.367 1 98.06 296 GLU A CA 1
ATOM 2298 C C . GLU A 1 296 ? -8.828 28.594 14.359 1 98.06 296 GLU A C 1
ATOM 2300 O O . GLU A 1 296 ? -10.055 28.547 14.383 1 98.06 296 GLU A O 1
ATOM 2305 N N . GLY A 1 297 ? -8.094 27.5 14.273 1 98.25 297 GLY A N 1
ATOM 2306 C CA . GLY A 1 297 ? -8.68 26.156 14.25 1 98.25 297 GLY A CA 1
ATOM 2307 C C . GLY A 1 297 ? -9.477 25.844 15.5 1 98.25 297 GLY A C 1
ATOM 2308 O O . GLY A 1 297 ? -10.547 25.234 15.422 1 98.25 297 GLY A O 1
ATOM 2309 N N . LEU A 1 298 ? -8.961 26.266 16.641 1 97.75 298 LEU A N 1
ATOM 2310 C CA . LEU A 1 298 ? -9.633 26.016 17.906 1 97.75 298 LEU A CA 1
ATOM 2311 C C . LEU A 1 298 ? -10.938 26.797 18 1 97.75 298 LEU A C 1
ATOM 2313 O O . LEU A 1 298 ? -11.945 26.281 18.5 1 97.75 298 LEU A O 1
ATOM 2317 N N . ASP A 1 299 ? -10.93 28 17.547 1 98.12 299 ASP A N 1
ATOM 2318 C CA . ASP A 1 299 ? -12.148 28.812 17.516 1 98.12 299 ASP A CA 1
ATOM 2319 C C . ASP A 1 299 ? -13.227 28.141 16.672 1 98.12 299 ASP A C 1
ATOM 2321 O O . ASP A 1 299 ? -14.375 28.031 17.094 1 98.12 299 ASP A O 1
ATOM 2325 N N . LEU A 1 300 ? -12.867 27.688 15.469 1 98.38 300 LEU A N 1
ATOM 2326 C CA . LEU A 1 300 ? -13.805 27.031 14.57 1 98.38 300 LEU A CA 1
ATOM 2327 C C . LEU A 1 300 ? -14.328 25.734 15.188 1 98.38 300 LEU A C 1
ATOM 2329 O O . LEU A 1 300 ? -15.516 25.438 15.086 1 98.38 300 LEU A O 1
ATOM 2333 N N . LEU A 1 301 ? -13.422 24.984 15.789 1 98.38 301 LEU A N 1
ATOM 2334 C CA . LEU A 1 301 ? -13.812 23.719 16.391 1 98.38 301 LEU A CA 1
ATOM 2335 C C . LEU A 1 301 ? -14.75 23.938 17.562 1 98.38 301 LEU A C 1
ATOM 2337 O O . LEU A 1 301 ? -15.711 23.188 17.75 1 98.38 301 LEU A O 1
ATOM 2341 N N . GLU A 1 302 ? -14.453 24.906 18.359 1 98.06 302 GLU A N 1
ATOM 2342 C CA . GLU A 1 302 ? -15.312 25.234 19.5 1 98.06 302 GLU A CA 1
ATOM 2343 C C . GLU A 1 302 ? -16.734 25.562 19.047 1 98.06 302 GLU A C 1
ATOM 2345 O O . GLU A 1 302 ? -17.703 25.078 19.625 1 98.06 302 GLU A O 1
ATOM 2350 N N . LYS A 1 303 ? -16.828 26.375 18.047 1 98.06 303 LYS A N 1
ATOM 2351 C CA . LYS A 1 303 ? -18.125 26.734 17.484 1 98.06 303 LYS A CA 1
ATOM 2352 C C . LYS A 1 303 ? -18.844 25.5 16.938 1 98.06 303 LYS A C 1
ATOM 2354 O O . LYS A 1 303 ? -20.062 25.359 17.109 1 98.06 303 LYS A O 1
ATOM 2359 N N . ALA A 1 304 ? -18.094 24.625 16.297 1 97.5 304 ALA A N 1
ATOM 2360 C CA . ALA A 1 304 ? -18.672 23.406 15.711 1 97.5 304 ALA A CA 1
ATOM 2361 C C . ALA A 1 304 ? -19.203 22.484 16.797 1 97.5 304 ALA A C 1
ATOM 2363 O O . ALA A 1 304 ? -20.188 21.766 16.578 1 97.5 304 ALA A O 1
ATOM 2364 N N . LEU A 1 305 ? -18.625 22.547 17.984 1 97.69 305 LEU A N 1
ATOM 2365 C CA . LEU A 1 305 ? -18.969 21.609 19.062 1 97.69 305 LEU A CA 1
ATOM 2366 C C . LEU A 1 305 ? -19.906 22.266 20.078 1 97.69 305 LEU A C 1
ATOM 2368 O O . LEU A 1 305 ? -20.172 21.703 21.125 1 97.69 305 LEU A O 1
ATOM 2372 N N . ALA A 1 306 ? -20.344 23.438 19.781 1 96.62 306 ALA A N 1
ATOM 2373 C CA . ALA A 1 306 ? -21.141 24.234 20.734 1 96.62 306 ALA A CA 1
ATOM 2374 C C . ALA A 1 306 ? -22.375 23.469 21.172 1 96.62 306 ALA A C 1
ATOM 2376 O O . ALA A 1 306 ? -22.797 23.562 22.328 1 96.62 306 ALA A O 1
ATOM 2377 N N . ASP A 1 307 ? -22.984 22.703 20.234 1 94.75 307 ASP A N 1
ATOM 2378 C CA . ASP A 1 307 ? -24.219 22 20.547 1 94.75 307 ASP A CA 1
ATOM 2379 C C . ASP A 1 307 ? -23.984 20.484 20.656 1 94.75 307 ASP A C 1
ATOM 2381 O O . ASP A 1 307 ? -24.875 19.688 20.422 1 94.75 307 ASP A O 1
ATOM 2385 N N . ALA A 1 308 ? -22.766 20.156 20.938 1 96.12 308 ALA A N 1
ATOM 2386 C CA . ALA A 1 308 ? -22.453 18.734 21.047 1 96.12 308 ALA A CA 1
ATOM 2387 C C . ALA A 1 308 ? -23.281 18.078 22.172 1 96.12 308 ALA A C 1
ATOM 2389 O O . ALA A 1 308 ? -23.5 18.703 23.219 1 96.12 308 ALA A O 1
ATOM 2390 N N . PRO A 1 309 ? -23.719 16.906 22.031 1 96.81 309 PRO A N 1
ATOM 2391 C CA . PRO A 1 309 ? -24.562 16.203 23.016 1 96.81 309 PRO A CA 1
ATOM 2392 C C . PRO A 1 309 ? -23.922 16.141 24.391 1 96.81 309 PRO A C 1
ATOM 2394 O O . PRO A 1 309 ? -24.625 16.172 25.406 1 96.81 309 PRO A O 1
ATOM 2397 N N . ASP A 1 310 ? -22.609 15.977 24.438 1 97.38 310 ASP A N 1
ATOM 2398 C CA . ASP A 1 310 ? -21.891 15.938 25.719 1 97.38 310 ASP A CA 1
ATOM 2399 C C . ASP A 1 310 ? -20.938 17.125 25.844 1 97.38 310 ASP 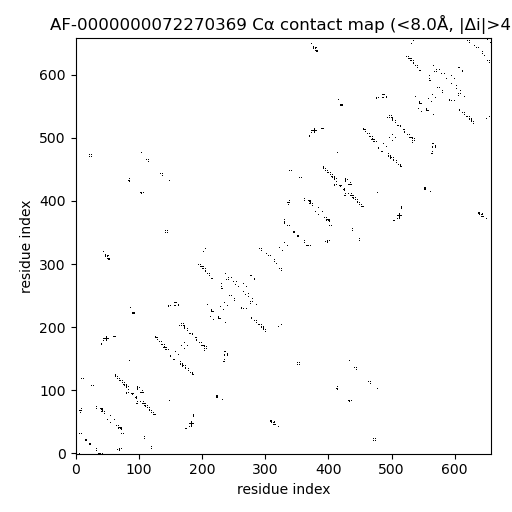A C 1
ATOM 2401 O O . ASP A 1 310 ? -19.781 17.047 25.391 1 97.38 310 ASP A O 1
ATOM 2405 N N . ALA A 1 311 ? -21.328 18.078 26.547 1 96.75 311 ALA A N 1
ATOM 2406 C CA . ALA A 1 311 ? -20.594 19.344 26.641 1 96.75 311 ALA A CA 1
ATOM 2407 C C . ALA A 1 311 ? -19.266 19.156 27.359 1 96.75 311 ALA A C 1
ATOM 2409 O O . ALA A 1 311 ? -18.266 19.797 27.016 1 96.75 311 ALA A O 1
ATOM 2410 N N . GLN A 1 312 ? -19.297 18.344 28.344 1 97.5 312 GLN A N 1
ATOM 2411 C CA . GLN A 1 312 ? -18.062 18.078 29.078 1 97.5 312 GLN A CA 1
ATOM 2412 C C . GLN A 1 312 ? -17.047 17.375 28.203 1 97.5 312 GLN A C 1
ATOM 2414 O O . GLN A 1 312 ? -15.859 17.719 28.203 1 97.5 312 GLN A O 1
ATOM 2419 N N . ALA A 1 313 ? -17.516 16.406 27.484 1 97.62 313 ALA A N 1
ATOM 2420 C CA . ALA A 1 313 ? -16.625 15.68 26.578 1 97.62 313 ALA A CA 1
ATOM 2421 C C . ALA A 1 313 ? -16.125 16.594 25.453 1 97.62 313 ALA A C 1
ATOM 2423 O O . ALA A 1 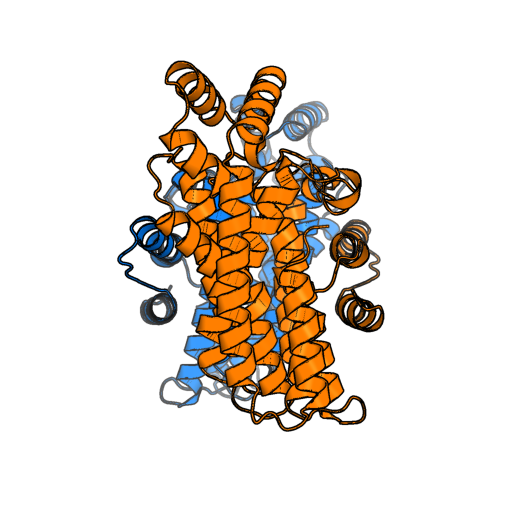313 ? -14.984 16.469 25.016 1 97.62 313 ALA A O 1
ATOM 2424 N N . ALA A 1 314 ? -16.984 17.438 25.016 1 98 314 ALA A N 1
ATOM 2425 C CA . ALA A 1 314 ? -16.594 18.406 24 1 98 314 ALA A CA 1
ATOM 2426 C C . ALA A 1 314 ? -15.484 19.328 24.516 1 98 314 ALA A C 1
ATOM 2428 O O . ALA A 1 314 ? -14.531 19.625 23.797 1 98 314 ALA A O 1
ATOM 2429 N N . ALA A 1 315 ? -15.586 19.75 25.734 1 97.44 315 ALA A N 1
ATOM 2430 C CA . ALA A 1 315 ? -14.562 20.594 26.344 1 97.44 315 ALA A CA 1
ATOM 2431 C C . ALA A 1 315 ? -13.242 19.844 26.469 1 97.44 315 ALA A C 1
ATOM 2433 O O . ALA A 1 315 ? -12.172 20.422 26.266 1 97.44 315 ALA A O 1
ATOM 2434 N N . ALA A 1 316 ? -13.344 18.625 26.828 1 96.5 316 ALA A N 1
ATOM 2435 C CA . ALA A 1 316 ? -12.148 17.797 26.938 1 96.5 316 ALA A CA 1
ATOM 2436 C C . ALA A 1 316 ? -11.477 17.609 25.578 1 96.5 316 ALA A C 1
ATOM 2438 O O . ALA A 1 316 ? -10.25 17.609 25.484 1 96.5 316 ALA A O 1
ATOM 2439 N N . LEU A 1 317 ? -12.273 17.375 24.562 1 97.25 317 LEU A N 1
ATOM 2440 C CA . LEU A 1 317 ? -11.758 17.266 23.203 1 97.25 317 LEU A CA 1
ATOM 2441 C C . LEU A 1 317 ? -11.008 18.531 22.812 1 97.25 317 LEU A C 1
ATOM 2443 O O . LEU A 1 317 ? -9.891 18.469 22.281 1 97.25 317 LEU A O 1
ATOM 2447 N N . LEU A 1 318 ? -11.617 19.656 23.078 1 97.06 318 LEU A N 1
ATOM 2448 C CA . LEU A 1 318 ? -11 20.938 22.75 1 97.06 318 LEU A CA 1
ATOM 2449 C C . LEU A 1 318 ? -9.68 21.109 23.5 1 97.06 318 LEU A C 1
ATOM 2451 O O . LEU A 1 318 ? -8.711 21.609 22.938 1 97.06 318 LEU A O 1
ATOM 2455 N N . ALA A 1 319 ? -9.602 20.688 24.688 1 94.75 319 ALA A N 1
ATOM 2456 C CA . ALA A 1 319 ? -8.375 20.766 25.484 1 94.75 319 ALA A CA 1
ATOM 2457 C C . ALA A 1 319 ? -7.281 19.891 24.891 1 94.75 319 ALA A C 1
ATOM 2459 O O . ALA A 1 319 ? -6.117 20.281 24.828 1 94.75 319 ALA A O 1
ATOM 2460 N N . SER A 1 320 ? -7.648 18.75 24.469 1 91.62 320 SER A N 1
ATOM 2461 C CA . SER A 1 320 ? -6.695 17.828 23.844 1 91.62 320 SER A CA 1
ATOM 2462 C C . SER A 1 320 ? -6.129 18.406 22.562 1 91.62 320 SER A C 1
ATOM 2464 O O . SER A 1 320 ? -4.926 18.297 22.297 1 91.62 320 SER A O 1
ATOM 2466 N N . VAL A 1 321 ? -7.023 18.922 21.781 1 94.06 321 VAL A N 1
ATOM 2467 C CA . VAL A 1 321 ? -6.609 19.5 20.5 1 94.06 321 VAL A CA 1
ATOM 2468 C C . VAL A 1 321 ? -5.707 20.703 20.734 1 94.06 321 VAL A C 1
ATOM 2470 O O . VAL A 1 321 ? -4.742 20.922 20 1 94.06 321 VAL A O 1
ATOM 2473 N N . ARG A 1 322 ? -6.035 21.469 21.734 1 92.38 322 ARG A N 1
ATOM 2474 C CA . ARG A 1 322 ? -5.211 22.625 22.109 1 92.38 322 ARG A CA 1
ATOM 2475 C C . ARG A 1 322 ? -3.795 22.188 22.469 1 92.38 322 ARG A C 1
ATOM 2477 O O . ARG A 1 322 ? -2.818 22.797 22.016 1 92.38 322 ARG A O 1
ATOM 2484 N N . GLU A 1 323 ? -3.682 21.172 23.203 1 87.25 323 GLU A N 1
ATOM 2485 C CA . GLU A 1 323 ? -2.371 20.641 23.562 1 87.25 323 GLU A CA 1
ATOM 2486 C C . GLU A 1 323 ? -1.591 20.188 22.344 1 87.25 323 GLU A C 1
ATOM 2488 O O . GLU A 1 323 ? -0.387 20.422 22.234 1 87.25 323 GLU A O 1
ATOM 2493 N N . LEU A 1 324 ? -2.297 19.531 21.469 1 83.19 324 LEU A N 1
ATOM 2494 C CA . LEU A 1 324 ? -1.683 19.031 20.25 1 83.19 324 LEU A CA 1
ATOM 2495 C C . LEU A 1 324 ? -1.189 20.172 19.359 1 83.19 324 LEU A C 1
ATOM 2497 O O . LEU A 1 324 ? -0.107 20.094 18.781 1 83.19 324 LEU A O 1
ATOM 2501 N N . ALA A 1 325 ? -2 21.219 19.297 1 85.12 325 ALA A N 1
ATOM 2502 C CA . A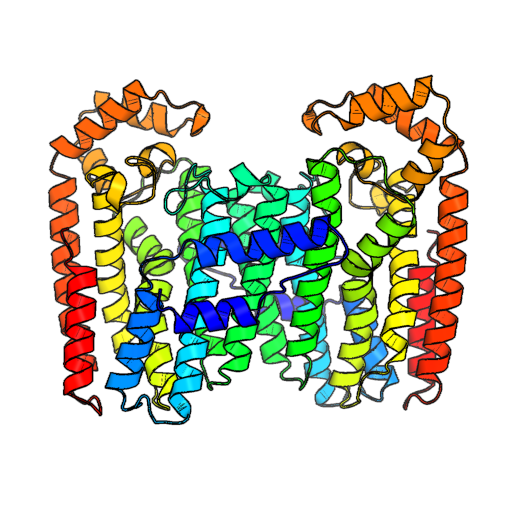LA A 1 325 ? -1.743 22.297 18.359 1 85.12 325 ALA A CA 1
ATOM 2503 C C . ALA A 1 325 ? -0.807 23.344 18.953 1 85.12 325 ALA A C 1
ATOM 2505 O O . ALA A 1 325 ? -0.238 24.156 18.234 1 85.12 325 ALA A O 1
ATOM 2506 N N . THR A 1 326 ? -0.684 23.375 20.375 1 77.44 326 THR A N 1
ATOM 2507 C CA . THR A 1 326 ? 0.111 24.422 21.016 1 77.44 326 THR A CA 1
ATOM 2508 C C . THR A 1 326 ? 1.375 23.844 21.641 1 77.44 326 THR A C 1
ATOM 2510 O O . THR A 1 326 ? 2.215 24.578 22.156 1 77.44 326 THR A O 1
ATOM 2513 N N . ARG A 1 327 ? 1.434 22.516 21.766 1 61.12 327 ARG A N 1
ATOM 2514 C CA . ARG A 1 327 ? 2.514 21.844 22.484 1 61.12 327 ARG A CA 1
ATOM 2515 C C . ARG A 1 327 ? 3.875 22.344 22.016 1 61.12 327 ARG A C 1
ATOM 2517 O O . ARG A 1 327 ? 4.191 22.266 20.828 1 61.12 327 ARG A O 1
ATOM 2524 N N . GLU A 1 328 ? 4.305 23.453 22.703 1 53.69 328 GLU A N 1
ATOM 2525 C CA . GLU A 1 328 ? 5.691 23.906 22.625 1 53.69 328 GLU A CA 1
ATOM 2526 C C . GLU A 1 328 ? 6.66 22.75 22.875 1 53.69 328 GLU A C 1
ATOM 2528 O O . GLU A 1 328 ? 7.805 22.781 22.422 1 53.69 328 GLU A O 1
ATOM 2533 N N . LYS A 1 329 ? 6.414 21.953 24 1 43.88 329 LYS A N 1
ATOM 2534 C CA . LYS A 1 329 ? 7.418 21.016 24.484 1 43.88 329 LYS A CA 1
ATOM 2535 C C . LYS A 1 329 ? 7.176 19.625 23.906 1 43.88 329 LYS A C 1
ATOM 2537 O O . LYS A 1 329 ? 6.031 19.219 23.688 1 43.88 329 LYS A O 1
ATOM 2542 N N . MET B 1 1 ? -7.199 -6.191 -21.297 1 86.56 1 MET B N 1
ATOM 2543 C CA . MET B 1 1 ? -8.281 -5.746 -20.438 1 86.56 1 MET B CA 1
ATOM 2544 C C . MET B 1 1 ? -9.461 -5.227 -21.266 1 86.56 1 MET B C 1
ATOM 2546 O O . MET B 1 1 ? -9.266 -4.504 -22.234 1 86.56 1 MET B O 1
ATOM 2550 N N . ARG B 1 2 ? -10.602 -5.57 -20.859 1 91.94 2 ARG B N 1
ATOM 2551 C CA . ARG B 1 2 ? -11.797 -5.102 -21.547 1 91.94 2 ARG B CA 1
ATOM 2552 C C . ARG B 1 2 ? -11.93 -3.586 -21.453 1 91.94 2 ARG B C 1
ATOM 2554 O O . ARG B 1 2 ? -11.703 -3.006 -20.391 1 91.94 2 ARG B O 1
ATOM 2561 N N . PRO B 1 3 ? -12.352 -3.023 -22.562 1 95.44 3 PRO B N 1
ATOM 2562 C CA . PRO B 1 3 ? -12.531 -1.57 -22.531 1 95.44 3 PRO B CA 1
ATOM 2563 C C . PRO B 1 3 ? -13.5 -1.109 -21.438 1 95.44 3 PRO B C 1
ATOM 2565 O O . PRO B 1 3 ? -13.281 -0.066 -20.828 1 95.44 3 PRO B O 1
ATOM 2568 N N . GLU B 1 4 ? -14.492 -1.879 -21.219 1 96.44 4 GLU B N 1
ATOM 2569 C CA . GLU B 1 4 ? -15.477 -1.469 -20.219 1 96.44 4 GLU B CA 1
ATOM 2570 C C . GLU B 1 4 ? -14.891 -1.502 -18.812 1 96.44 4 GLU B C 1
ATOM 2572 O O . GLU B 1 4 ? -15.305 -0.737 -17.953 1 96.44 4 GLU B O 1
ATOM 2577 N N . LEU B 1 5 ? -14.023 -2.41 -18.562 1 97.88 5 LEU B N 1
ATOM 2578 C CA . LEU B 1 5 ? -13.359 -2.461 -17.266 1 97.88 5 LEU B CA 1
ATOM 2579 C C . LEU B 1 5 ? -12.391 -1.299 -17.109 1 97.88 5 LEU B C 1
ATOM 2581 O O . LEU B 1 5 ? -12.312 -0.69 -16.047 1 97.88 5 LEU B O 1
ATOM 2585 N N . LEU B 1 6 ? -11.648 -0.999 -18.188 1 98.12 6 LEU B N 1
ATOM 2586 C CA . LEU B 1 6 ? -10.75 0.151 -18.141 1 98.12 6 LEU B CA 1
ATOM 2587 C C . LEU B 1 6 ? -11.523 1.435 -17.859 1 98.12 6 LEU B C 1
ATOM 2589 O O . LEU B 1 6 ? -11.07 2.279 -17.078 1 98.12 6 LEU B O 1
ATOM 2593 N N . ALA B 1 7 ? -12.641 1.585 -18.516 1 98.38 7 ALA B N 1
ATOM 2594 C CA . ALA B 1 7 ? -13.477 2.766 -18.297 1 98.38 7 ALA B CA 1
ATOM 2595 C C . ALA B 1 7 ? -13.883 2.889 -16.828 1 98.38 7 ALA B C 1
ATOM 2597 O O . ALA B 1 7 ? -13.898 3.99 -16.281 1 98.38 7 ALA B O 1
ATOM 2598 N N . ARG B 1 8 ? -14.258 1.809 -16.203 1 98.31 8 ARG B N 1
ATOM 2599 C CA . ARG B 1 8 ? -14.633 1.808 -14.797 1 98.31 8 ARG B CA 1
ATOM 2600 C C . ARG B 1 8 ? -13.445 2.164 -13.914 1 98.31 8 ARG B C 1
ATOM 2602 O O . ARG B 1 8 ? -13.57 2.969 -12.984 1 98.31 8 ARG B O 1
ATOM 2609 N N . VAL B 1 9 ? -12.289 1.572 -14.195 1 98.56 9 VAL B N 1
ATOM 2610 C CA . VAL B 1 9 ? -11.07 1.892 -13.461 1 98.56 9 VAL B CA 1
ATOM 2611 C C . VAL B 1 9 ? -10.781 3.389 -13.555 1 98.56 9 VAL B C 1
ATOM 2613 O O . VAL B 1 9 ? -10.602 4.059 -12.539 1 98.56 9 VAL B O 1
ATOM 2616 N N . LEU B 1 10 ? -10.828 3.936 -14.766 1 98.56 10 LEU B N 1
ATOM 2617 C CA . LEU B 1 10 ? -10.477 5.332 -15 1 98.56 10 LEU B CA 1
ATOM 2618 C C . LEU B 1 10 ? -11.508 6.266 -14.383 1 98.56 10 LEU B C 1
ATOM 2620 O O . LEU B 1 10 ? -11.18 7.375 -13.961 1 98.56 10 LEU B O 1
ATOM 2624 N N . SER B 1 11 ? -12.727 5.812 -14.281 1 98.62 11 SER B N 1
ATOM 2625 C CA . SER B 1 11 ? -13.781 6.641 -13.703 1 98.62 11 SER B CA 1
ATOM 2626 C C . SER B 1 11 ? -13.547 6.883 -12.219 1 98.62 11 SER B C 1
ATOM 2628 O O . SER B 1 11 ? -14.086 7.836 -11.648 1 98.62 11 SER B O 1
ATOM 2630 N N . LEU B 1 12 ? -12.797 6.023 -11.547 1 98.62 12 LEU B N 1
ATOM 2631 C CA . LEU B 1 12 ? -12.516 6.172 -10.125 1 98.62 12 LEU B CA 1
ATOM 2632 C C . LEU B 1 12 ? -11.344 7.121 -9.898 1 98.62 12 LEU B C 1
ATOM 2634 O O . LEU B 1 12 ? -11.18 7.66 -8.797 1 98.62 12 LEU B O 1
ATOM 2638 N N . LEU B 1 13 ? -10.469 7.285 -10.898 1 98.75 13 LEU B N 1
ATOM 2639 C CA . LEU B 1 13 ? -9.219 8.031 -10.75 1 98.75 13 LEU B CA 1
ATOM 2640 C C . LEU B 1 13 ? -9.414 9.492 -11.141 1 98.75 13 LEU B C 1
ATOM 2642 O O . LEU B 1 13 ? -10.094 9.789 -12.125 1 98.75 13 LEU B O 1
ATOM 2646 N N . PRO B 1 14 ? -8.805 10.359 -10.297 1 98 14 PRO B N 1
ATOM 2647 C CA . PRO B 1 14 ? -8.906 11.766 -10.68 1 98 14 PRO B CA 1
ATOM 2648 C C . PRO B 1 14 ? -8.195 12.07 -12 1 98 14 PRO B C 1
ATOM 2650 O O . PRO B 1 14 ? -7.262 11.359 -12.383 1 98 14 PRO B O 1
ATOM 2653 N N . GLU B 1 15 ? -8.664 13.164 -12.672 1 94.5 15 GLU B N 1
ATOM 2654 C CA . GLU B 1 15 ? -8.18 13.398 -14.023 1 94.5 15 GLU B CA 1
ATOM 2655 C C . GLU B 1 15 ? -7.441 14.734 -14.125 1 94.5 15 GLU B C 1
ATOM 2657 O O . GLU B 1 15 ? -6.395 14.82 -14.773 1 94.5 15 GLU B O 1
ATOM 2662 N N . THR B 1 16 ? -7.961 15.781 -13.508 1 95.19 16 THR B N 1
ATOM 2663 C CA . THR B 1 16 ? -7.391 17.109 -13.711 1 95.19 16 THR B CA 1
ATOM 2664 C C . THR B 1 16 ? -7.172 17.812 -12.375 1 95.19 16 THR B C 1
ATOM 2666 O O . THR B 1 16 ? -7.797 17.469 -11.375 1 95.19 16 THR B O 1
ATOM 2669 N N . SER B 1 17 ? -6.215 18.625 -12.352 1 97.44 17 SER B N 1
ATOM 2670 C CA . SER B 1 17 ? -5.934 19.5 -11.211 1 97.44 17 SER B CA 1
ATOM 2671 C C . SER B 1 17 ? -5.305 20.812 -11.664 1 97.44 17 SER B C 1
ATOM 2673 O O . SER B 1 17 ? -4.555 20.844 -12.641 1 97.44 17 SER B O 1
ATOM 2675 N N . ALA B 1 18 ? -5.656 21.891 -10.977 1 96.62 18 ALA B N 1
ATOM 2676 C CA . ALA B 1 18 ? -5.027 23.188 -11.234 1 96.62 18 ALA B CA 1
ATOM 2677 C C . ALA B 1 18 ? -3.582 23.203 -10.742 1 96.62 18 ALA B C 1
ATOM 2679 O O . ALA B 1 18 ? -2.777 24.031 -11.18 1 96.62 18 ALA B O 1
ATOM 2680 N N . THR B 1 19 ? -3.268 22.344 -9.836 1 97.31 19 THR B N 1
ATOM 2681 C CA . THR B 1 19 ? -1.901 22.188 -9.344 1 97.31 19 THR B CA 1
ATOM 2682 C C . THR B 1 19 ? -1.106 21.25 -10.258 1 97.31 19 THR B C 1
ATOM 2684 O O . THR B 1 19 ? -1.396 20.062 -10.328 1 97.31 19 THR B O 1
ATOM 2687 N N . PRO B 1 20 ? -0.094 21.75 -10.906 1 96.75 20 PRO B N 1
ATOM 2688 C CA . PRO B 1 20 ? 0.615 20.969 -11.914 1 96.75 20 PRO B CA 1
ATOM 2689 C C . PRO B 1 20 ? 1.163 19.656 -11.359 1 96.75 20 PRO B C 1
ATOM 2691 O O . PRO B 1 20 ? 1.073 18.609 -12.016 1 96.75 20 PRO B O 1
ATOM 2694 N N . GLU B 1 21 ? 1.721 19.688 -10.18 1 97.62 21 GLU B N 1
ATOM 2695 C CA . GLU B 1 21 ? 2.256 18.469 -9.586 1 97.62 21 GLU B CA 1
ATOM 2696 C C . GLU B 1 21 ? 1.157 17.438 -9.375 1 97.62 21 GLU B C 1
ATOM 2698 O O . GLU B 1 21 ? 1.372 16.25 -9.609 1 97.62 21 GLU B O 1
ATOM 2703 N N . LEU B 1 22 ? -0.01 17.859 -8.969 1 98.62 22 LEU B N 1
ATOM 2704 C CA . LEU B 1 22 ? -1.114 16.922 -8.758 1 98.62 22 LEU B CA 1
ATOM 2705 C C . LEU B 1 22 ? -1.643 16.406 -10.094 1 98.62 22 LEU B C 1
ATOM 2707 O O . LEU B 1 22 ? -2.053 15.242 -10.188 1 98.62 22 LEU B O 1
ATOM 2711 N N . ALA B 1 23 ? -1.676 17.281 -11.102 1 98.5 23 ALA B N 1
ATOM 2712 C CA . ALA B 1 23 ? -2.041 16.812 -12.43 1 98.5 23 ALA B CA 1
ATOM 2713 C C . ALA B 1 23 ? -1.109 15.688 -12.883 1 98.5 23 ALA B C 1
ATOM 2715 O O . ALA B 1 23 ? -1.557 14.703 -13.477 1 98.5 23 ALA B O 1
ATOM 2716 N N . ARG B 1 24 ? 0.134 15.859 -12.633 1 98.12 24 ARG B N 1
ATOM 2717 C CA . ARG B 1 24 ? 1.105 14.82 -12.969 1 98.12 24 ARG B CA 1
ATOM 2718 C C . ARG B 1 24 ? 0.842 13.555 -12.164 1 98.12 24 ARG B C 1
ATOM 2720 O O . ARG B 1 24 ? 0.93 12.445 -12.695 1 98.12 24 ARG B O 1
ATOM 2727 N N . PHE B 1 25 ? 0.513 13.703 -10.898 1 98.75 25 PHE B N 1
ATOM 2728 C CA . PHE B 1 25 ? 0.179 12.562 -10.062 1 98.75 25 PHE B CA 1
ATOM 2729 C C . PHE B 1 25 ? -0.982 11.773 -10.656 1 98.75 25 PHE B C 1
ATOM 2731 O O . PHE B 1 25 ? -0.926 10.547 -10.742 1 98.75 25 PHE B O 1
ATOM 2738 N N . TYR B 1 26 ? -1.987 12.477 -11.062 1 98.81 26 TYR B N 1
ATOM 2739 C CA . TYR B 1 26 ? -3.178 11.852 -11.633 1 98.81 26 TYR B CA 1
ATOM 2740 C C . TYR B 1 26 ? -2.846 11.117 -12.922 1 98.81 26 TYR B C 1
ATOM 2742 O O . TYR B 1 26 ? -3.383 10.039 -13.188 1 98.81 26 TYR B O 1
ATOM 2750 N N . ALA B 1 27 ? -1.959 11.672 -13.695 1 98.69 27 ALA B N 1
ATOM 2751 C CA . ALA B 1 27 ? -1.495 10.992 -14.898 1 98.69 27 ALA B CA 1
ATOM 2752 C C . ALA B 1 27 ? -0.734 9.719 -14.555 1 98.69 27 ALA B C 1
ATOM 2754 O O . ALA B 1 27 ? -0.875 8.703 -15.242 1 98.69 27 ALA B O 1
ATOM 2755 N N . LEU B 1 28 ? 0.069 9.781 -13.547 1 98.75 28 LEU B N 1
ATOM 2756 C CA . LEU B 1 28 ? 0.831 8.609 -13.125 1 98.75 28 LEU B CA 1
ATOM 2757 C C . LEU B 1 28 ? -0.098 7.5 -12.641 1 98.75 28 LEU B C 1
ATOM 2759 O O . LEU B 1 28 ? 0.147 6.32 -12.898 1 98.75 28 LEU B O 1
ATOM 2763 N N . LEU B 1 29 ? -1.205 7.852 -11.953 1 98.88 29 LEU B N 1
ATOM 2764 C CA . LEU B 1 29 ? -2.186 6.875 -11.5 1 98.88 29 LEU B CA 1
ATOM 2765 C C . LEU B 1 29 ? -2.797 6.121 -12.672 1 98.88 29 LEU B C 1
ATOM 2767 O O . LEU B 1 29 ? -3.178 4.957 -12.539 1 98.88 29 LEU B O 1
ATOM 2771 N N . ARG B 1 30 ? -2.883 6.742 -13.75 1 98.5 30 ARG B N 1
ATOM 2772 C CA . ARG B 1 30 ? -3.58 6.203 -14.914 1 98.5 30 ARG B CA 1
ATOM 2773 C C . ARG B 1 30 ? -2.621 5.445 -15.828 1 98.5 30 ARG B C 1
ATOM 2775 O O . ARG B 1 30 ? -3.051 4.699 -16.703 1 98.5 30 ARG B O 1
ATOM 2782 N N . ASP B 1 31 ? -1.331 5.559 -15.609 1 98.56 31 ASP B N 1
ATOM 2783 C CA . ASP B 1 31 ? -0.322 5.059 -16.531 1 98.56 31 ASP B CA 1
ATOM 2784 C C . ASP B 1 31 ? -0.414 3.539 -16.688 1 98.56 31 ASP B C 1
ATOM 2786 O O . ASP B 1 31 ? -0.712 3.029 -17.766 1 98.56 31 ASP B O 1
ATOM 2790 N N . TYR B 1 32 ? -0.289 2.768 -15.586 1 98.25 32 TYR B N 1
ATOM 2791 C CA . TYR B 1 32 ? -0.3 1.311 -15.664 1 98.25 32 TYR B CA 1
ATOM 2792 C C . TYR B 1 32 ? -1.649 0.8 -16.156 1 98.25 32 TYR B C 1
ATOM 2794 O O . TYR B 1 32 ? -1.713 -0.047 -17.047 1 98.25 32 TYR B O 1
ATOM 2802 N N . PRO B 1 33 ? -2.73 1.327 -15.641 1 98.19 33 PRO B N 1
ATOM 2803 C CA . PRO B 1 33 ? -4.023 0.882 -16.172 1 98.19 33 PRO B CA 1
ATOM 2804 C C . PRO B 1 33 ? -4.145 1.093 -17.672 1 98.19 33 PRO B C 1
ATOM 2806 O O . PRO B 1 33 ? -4.668 0.227 -18.375 1 98.19 33 PRO B O 1
ATOM 2809 N N . GLN B 1 34 ? -3.627 2.146 -18.125 1 97.75 34 GLN B N 1
ATOM 2810 C CA . GLN B 1 34 ? -3.811 2.5 -19.531 1 97.75 34 GLN B CA 1
ATOM 2811 C C . GLN B 1 34 ? -2.848 1.725 -20.422 1 97.75 34 GLN B C 1
ATOM 2813 O O . GLN B 1 34 ? -3.023 1.681 -21.641 1 97.75 34 GLN B O 1
ATOM 2818 N N . ARG B 1 35 ? -1.778 1.179 -19.859 1 95.56 35 ARG B N 1
ATOM 2819 C CA . ARG B 1 35 ? -0.89 0.323 -20.641 1 95.56 35 ARG B CA 1
ATOM 2820 C C . ARG B 1 35 ? -1.605 -0.947 -21.078 1 95.56 35 ARG B C 1
ATOM 2822 O O . ARG B 1 35 ? -1.163 -1.62 -22.016 1 95.56 35 ARG B O 1
ATOM 2829 N N . GLY B 1 36 ? -2.68 -1.255 -20.375 1 90.75 36 GLY B N 1
ATOM 2830 C CA . GLY B 1 36 ? -3.443 -2.445 -20.719 1 90.75 36 GLY B CA 1
ATOM 2831 C C . GLY B 1 36 ? -2.982 -3.682 -19.969 1 90.75 36 GLY B C 1
ATOM 2832 O O . GLY B 1 36 ? -2.564 -3.596 -18.812 1 90.75 36 GLY B O 1
ATOM 2833 N N . GLY B 1 37 ? -3.115 -4.82 -20.578 1 88.44 37 GLY B N 1
ATOM 2834 C CA . GLY B 1 37 ? -2.838 -6.129 -20 1 88.44 37 GLY B CA 1
ATOM 2835 C C . GLY B 1 37 ? -3.789 -7.207 -20.5 1 88.44 37 GLY B C 1
ATOM 2836 O O . GLY B 1 37 ? -4.781 -6.906 -21.156 1 88.44 37 GLY B O 1
ATOM 2837 N N . LYS B 1 38 ? -3.521 -8.414 -20.203 1 86.31 38 LYS B N 1
ATOM 2838 C CA . LYS B 1 38 ? -4.254 -9.555 -20.75 1 86.31 38 LYS B CA 1
ATOM 2839 C C . LYS B 1 38 ? -5.637 -9.672 -20.109 1 86.31 38 LYS B C 1
ATOM 2841 O O . LYS B 1 38 ? -6.559 -10.219 -20.719 1 86.31 38 LYS B O 1
ATOM 2846 N N . GLY B 1 39 ? -5.781 -9.18 -18.859 1 93.12 39 GLY B N 1
ATOM 2847 C CA . GLY B 1 39 ? -7.07 -9.188 -18.188 1 93.12 39 GLY B CA 1
ATOM 2848 C C . GLY B 1 39 ? -7.559 -10.586 -17.844 1 93.12 39 GLY B C 1
ATOM 2849 O O . GLY B 1 39 ? -8.766 -10.844 -17.859 1 93.12 39 GLY B O 1
ATOM 2850 N N . ILE B 1 40 ? -6.691 -11.5 -17.625 1 92.81 40 ILE B N 1
ATOM 2851 C CA . ILE B 1 40 ? -7.008 -12.906 -17.422 1 92.81 40 ILE B CA 1
ATOM 2852 C C . ILE B 1 40 ? -7.844 -13.07 -16.156 1 92.81 40 ILE B C 1
ATOM 2854 O O . ILE B 1 40 ? -8.828 -13.812 -16.141 1 92.81 40 ILE B O 1
ATOM 2858 N N . ARG B 1 41 ? -7.586 -12.43 -15.109 1 96.19 41 ARG B N 1
ATOM 2859 C CA . ARG B 1 41 ? -8.242 -12.562 -13.812 1 96.19 41 ARG B CA 1
ATOM 2860 C C . ARG B 1 41 ? -9.672 -12.039 -13.867 1 96.19 41 ARG B C 1
ATOM 2862 O O . ARG B 1 41 ? -10.594 -12.688 -13.367 1 96.19 41 ARG B O 1
ATOM 2869 N N . SER B 1 42 ? -9.836 -10.836 -14.469 1 97.81 42 SER B N 1
ATOM 2870 C CA . SER B 1 42 ? -11.164 -10.266 -14.609 1 97.81 42 SER B CA 1
ATOM 2871 C C . SER B 1 42 ? -12.047 -11.117 -15.516 1 97.81 42 SER B C 1
ATOM 2873 O O . SER B 1 42 ? -13.234 -11.297 -15.25 1 97.81 42 SER B O 1
ATOM 2875 N N . GLU B 1 43 ? -11.445 -11.68 -16.578 1 96.94 43 GLU B N 1
ATOM 2876 C CA . GLU B 1 43 ? -12.195 -12.555 -17.484 1 96.94 43 GLU B CA 1
ATOM 2877 C C . GLU B 1 43 ? -12.648 -13.828 -16.766 1 96.94 43 GLU B C 1
ATOM 2879 O O . GLU B 1 43 ? -13.758 -14.312 -16.984 1 96.94 43 GLU B O 1
ATOM 2884 N N . LEU B 1 44 ? -11.766 -14.344 -15.977 1 97.56 44 LEU B N 1
ATOM 2885 C CA . LEU B 1 44 ? -12.094 -15.547 -15.219 1 97.56 44 LEU B CA 1
ATOM 2886 C C . LEU B 1 44 ? -13.242 -15.281 -14.242 1 97.56 44 LEU B C 1
ATOM 2888 O O . LEU B 1 44 ? -14.133 -16.109 -14.094 1 97.56 44 LEU B O 1
ATOM 2892 N N . LEU B 1 45 ? -13.227 -14.148 -13.539 1 98.56 45 LEU B N 1
ATOM 2893 C CA . LEU B 1 45 ? -14.312 -13.773 -12.641 1 98.56 45 LEU B CA 1
ATOM 2894 C C . LEU B 1 45 ? -15.633 -13.688 -13.391 1 98.56 45 LEU B C 1
ATOM 2896 O O . LEU B 1 45 ? -16.641 -14.234 -12.938 1 98.56 45 LEU B O 1
ATOM 2900 N N . LEU B 1 46 ? -15.625 -13.016 -14.531 1 98.44 46 LEU B N 1
ATOM 2901 C CA . LEU B 1 46 ? -16.859 -12.828 -15.297 1 98.44 46 LEU B CA 1
ATOM 2902 C C . LEU B 1 46 ? -17.375 -14.156 -15.836 1 98.44 46 LEU B C 1
ATOM 2904 O O . LEU B 1 46 ? -18.578 -14.398 -15.859 1 98.44 46 LEU B O 1
ATOM 2908 N N . ALA B 1 47 ? -16.422 -15.016 -16.312 1 98.06 47 ALA B N 1
ATOM 2909 C CA . ALA B 1 47 ? -16.797 -16.359 -16.75 1 98.06 47 ALA B CA 1
ATOM 2910 C C . ALA B 1 47 ? -17.406 -17.156 -15.617 1 98.06 47 ALA B C 1
ATOM 2912 O O . ALA B 1 47 ? -18.406 -17.875 -15.812 1 98.06 47 ALA B O 1
ATOM 2913 N N . SER B 1 48 ? -16.828 -17.078 -14.438 1 98.56 48 SER B N 1
ATOM 2914 C CA . SER B 1 48 ? -17.375 -17.766 -13.273 1 98.56 48 SER B CA 1
ATOM 2915 C C . SER B 1 48 ? -18.766 -17.25 -12.914 1 98.56 48 SER B C 1
ATOM 2917 O O . SER B 1 48 ? -19.656 -18.031 -12.578 1 98.56 48 SER B O 1
ATOM 2919 N N . ALA B 1 49 ? -18.953 -15.93 -12.977 1 98.69 49 ALA B N 1
ATOM 2920 C CA . ALA B 1 49 ? -20.266 -15.344 -12.711 1 98.69 49 ALA B CA 1
ATOM 2921 C C . ALA B 1 49 ? -21.328 -15.922 -13.656 1 98.69 49 ALA B C 1
ATOM 2923 O O . ALA B 1 49 ? -22.406 -16.312 -13.227 1 98.69 49 ALA B O 1
ATOM 2924 N N . ARG B 1 50 ? -20.969 -16.031 -14.945 1 98.5 50 ARG B N 1
ATOM 2925 C CA . ARG B 1 50 ? -21.891 -16.578 -15.93 1 98.5 50 ARG B CA 1
ATOM 2926 C C . ARG B 1 50 ? -22.188 -18.047 -15.641 1 98.5 50 ARG B C 1
ATOM 2928 O O . ARG B 1 50 ? -23.344 -18.484 -15.727 1 98.5 50 ARG B O 1
ATOM 2935 N N . ALA B 1 51 ? -21.156 -18.797 -15.352 1 98.38 51 ALA B N 1
ATOM 2936 C CA . ALA B 1 51 ? -21.328 -20.203 -15.039 1 98.38 51 ALA B CA 1
ATOM 2937 C C . ALA B 1 51 ? -22.297 -20.391 -13.875 1 98.38 51 ALA B C 1
ATOM 2939 O O . ALA B 1 51 ? -23.047 -21.375 -13.828 1 98.38 51 ALA B O 1
ATOM 2940 N N . HIS B 1 52 ? -22.344 -19.422 -13 1 98.31 52 HIS B N 1
ATOM 2941 C CA . HIS B 1 52 ? -23.188 -19.531 -11.805 1 98.31 52 HIS B CA 1
ATOM 2942 C C . HIS B 1 52 ? -24.531 -18.844 -12.016 1 98.31 52 HIS B C 1
ATOM 2944 O O . HIS B 1 52 ? -25.25 -18.562 -11.055 1 98.31 52 HIS B O 1
ATOM 2950 N N . GLY B 1 53 ? -24.812 -18.453 -13.266 1 97.81 53 GLY B N 1
ATOM 2951 C CA . GLY B 1 53 ? -26.172 -18.125 -13.633 1 97.81 53 GLY B CA 1
ATOM 2952 C C . GLY B 1 53 ? -26.406 -16.625 -13.781 1 97.81 53 GLY B C 1
ATOM 2953 O O . GLY B 1 53 ? -27.547 -16.188 -13.977 1 97.81 53 GLY B O 1
ATOM 2954 N N . LEU B 1 54 ? -25.359 -15.852 -13.672 1 97.94 54 LEU B N 1
ATOM 2955 C CA . LEU B 1 54 ? -25.516 -14.406 -13.812 1 97.94 54 LEU B CA 1
ATOM 2956 C C . LEU B 1 54 ? -25.438 -14 -15.281 1 97.94 54 LEU B C 1
ATOM 2958 O O . LEU B 1 54 ? -24.422 -14.227 -15.938 1 97.94 54 LEU B O 1
ATOM 2962 N N . SER B 1 55 ? -26.453 -13.406 -15.758 1 96.25 55 SER B N 1
ATOM 2963 C CA . SER B 1 55 ? -26.5 -12.922 -17.141 1 96.25 55 SER B CA 1
ATOM 2964 C C . SER B 1 55 ? -26.078 -11.461 -17.219 1 96.25 55 SER B C 1
ATOM 2966 O O . SER B 1 55 ? -26.234 -10.711 -16.25 1 96.25 55 SER B O 1
ATOM 2968 N N . GLU B 1 56 ? -25.641 -11.07 -18.391 1 94.81 56 GLU B N 1
ATOM 2969 C CA . GLU B 1 56 ? -25.203 -9.688 -18.594 1 94.81 56 GLU B CA 1
ATOM 2970 C C . GLU B 1 56 ? -26.375 -8.719 -18.453 1 94.81 56 GLU B C 1
ATOM 2972 O O . GLU B 1 56 ? -26.172 -7.527 -18.234 1 94.81 56 GLU B O 1
ATOM 2977 N N . SER B 1 57 ? -27.562 -9.219 -18.625 1 95.5 57 SER B N 1
ATOM 2978 C CA . SER B 1 57 ? -28.75 -8.375 -18.516 1 95.5 57 SER B CA 1
ATOM 2979 C C . SER B 1 57 ? -29.219 -8.242 -17.078 1 95.5 57 SER B C 1
ATOM 2981 O O . SER B 1 57 ? -30.047 -7.395 -16.766 1 95.5 57 SER B O 1
ATOM 2983 N N . ASP B 1 58 ? -28.656 -9.086 -16.234 1 95.5 58 ASP B N 1
ATOM 2984 C CA . ASP B 1 58 ? -29.047 -9.055 -14.82 1 95.5 58 ASP B CA 1
ATOM 2985 C C . ASP B 1 58 ? -28.469 -7.832 -14.117 1 95.5 58 ASP B C 1
ATOM 2987 O O . ASP B 1 58 ? -27.406 -7.34 -14.492 1 95.5 58 ASP B O 1
ATOM 2991 N N . THR B 1 59 ? -29.156 -7.395 -13.109 1 90.5 59 THR B N 1
ATOM 2992 C CA . THR B 1 59 ? -28.703 -6.254 -12.328 1 90.5 59 THR B CA 1
ATOM 2993 C C . THR B 1 59 ? -27.375 -6.559 -11.641 1 90.5 59 THR B C 1
ATOM 2995 O O . THR B 1 59 ? -26.531 -5.676 -11.484 1 90.5 59 THR B O 1
ATOM 2998 N N . GLY B 1 60 ? -27.172 -7.816 -11.305 1 95.75 60 GLY B N 1
ATOM 2999 C CA . GLY B 1 60 ? -25.953 -8.219 -10.617 1 95.75 60 GLY B CA 1
ATOM 3000 C C . GLY B 1 60 ? -24.734 -8.164 -11.508 1 95.75 60 GLY B C 1
ATOM 3001 O O . GLY B 1 60 ? -23.594 -8.227 -11.008 1 95.75 60 GLY B O 1
ATOM 3002 N N . TRP B 1 61 ? -24.969 -8.016 -12.797 1 98.06 61 TRP B N 1
ATOM 3003 C CA . TRP B 1 61 ? -23.844 -8 -13.719 1 98.06 61 TRP B CA 1
ATOM 3004 C C . TRP B 1 61 ? -22.969 -6.766 -13.508 1 98.06 61 TRP B C 1
ATOM 3006 O O . TRP B 1 61 ? -21.75 -6.836 -13.609 1 98.06 61 TRP B O 1
ATOM 3016 N N . GLU B 1 62 ? -23.594 -5.641 -13.211 1 98.31 62 GLU B N 1
ATOM 3017 C CA . GLU B 1 62 ? -22.844 -4.422 -12.906 1 98.31 62 GLU B CA 1
ATOM 3018 C C . GLU B 1 62 ? -21.906 -4.629 -11.727 1 98.31 62 GLU B C 1
ATOM 3020 O O . GLU B 1 62 ? -20.766 -4.16 -11.734 1 98.31 62 GLU B O 1
ATOM 3025 N N . SER B 1 63 ? -22.391 -5.332 -10.711 1 98.69 63 SER B N 1
ATOM 3026 C CA . SER B 1 63 ? -21.562 -5.645 -9.555 1 98.69 63 SER B CA 1
ATOM 3027 C C . SER B 1 63 ? -20.375 -6.527 -9.938 1 98.69 63 SER B C 1
ATOM 3029 O O . SER B 1 63 ? -19.266 -6.328 -9.453 1 98.69 63 SER B O 1
ATOM 3031 N N . ALA B 1 64 ? -20.609 -7.5 -10.828 1 98.88 64 ALA B N 1
ATOM 3032 C CA . ALA B 1 64 ? -19.531 -8.359 -11.312 1 98.88 64 ALA B CA 1
ATOM 3033 C C . ALA B 1 64 ? -18.484 -7.543 -12.062 1 98.88 64 ALA B C 1
ATOM 3035 O O . ALA B 1 64 ? -17.281 -7.789 -11.914 1 98.88 64 ALA B O 1
ATOM 3036 N N . LEU B 1 65 ? -18.938 -6.555 -12.828 1 98.81 65 LEU B N 1
ATOM 3037 C CA . LEU B 1 65 ? -18.016 -5.707 -13.578 1 98.81 65 LEU B CA 1
ATOM 3038 C C . LEU B 1 65 ? -17.156 -4.867 -12.633 1 98.81 65 LEU B C 1
ATOM 3040 O O . LEU B 1 65 ? -15.969 -4.676 -12.875 1 98.81 65 LEU B O 1
ATOM 3044 N N . TRP B 1 66 ? -17.719 -4.379 -11.562 1 98.88 66 TRP B N 1
ATOM 3045 C CA . TRP B 1 66 ? -16.953 -3.596 -10.602 1 98.88 66 TRP B CA 1
ATOM 3046 C C . TRP B 1 66 ? -15.945 -4.469 -9.859 1 98.88 66 TRP B C 1
ATOM 3048 O O . TRP B 1 66 ? -14.828 -4.039 -9.586 1 98.88 66 TRP B O 1
ATOM 3058 N N . LEU B 1 67 ? -16.359 -5.715 -9.539 1 98.94 67 LEU B N 1
ATOM 3059 C CA . LEU B 1 67 ? -15.398 -6.629 -8.938 1 98.94 67 LEU B CA 1
ATOM 3060 C C . LEU B 1 67 ? -14.258 -6.93 -9.906 1 98.94 67 LEU B C 1
ATOM 3062 O O . LEU B 1 67 ? -13.102 -7.02 -9.5 1 98.94 67 LEU B O 1
ATOM 3066 N N . ALA B 1 68 ? -14.602 -7.125 -11.172 1 98.88 68 ALA B N 1
ATOM 3067 C CA . ALA B 1 68 ? -13.586 -7.336 -12.195 1 98.88 68 ALA B CA 1
ATOM 3068 C C . ALA B 1 68 ? -12.641 -6.141 -12.297 1 98.88 68 ALA B C 1
ATOM 3070 O O . ALA B 1 68 ? -11.422 -6.305 -12.398 1 98.88 68 ALA B O 1
ATOM 3071 N N . ALA B 1 69 ? -13.211 -4.922 -12.25 1 98.81 69 ALA B N 1
ATOM 3072 C CA . ALA B 1 69 ? -12.398 -3.707 -12.258 1 98.81 69 ALA B CA 1
ATOM 3073 C C . ALA B 1 69 ? -11.5 -3.646 -11.023 1 98.81 69 ALA B C 1
ATOM 3075 O O . ALA B 1 69 ? -10.352 -3.195 -11.109 1 98.81 69 ALA B O 1
ATOM 3076 N N . ALA B 1 70 ? -12.016 -4.082 -9.883 1 98.88 70 ALA B N 1
ATOM 3077 C CA . ALA B 1 70 ? -11.219 -4.125 -8.656 1 98.88 70 ALA B CA 1
ATOM 3078 C C . ALA B 1 70 ? -10.023 -5.062 -8.812 1 98.88 70 ALA B C 1
ATOM 3080 O O . ALA B 1 70 ? -8.922 -4.754 -8.352 1 98.88 70 ALA B O 1
ATOM 3081 N N . LEU B 1 71 ? -10.195 -6.191 -9.477 1 98.81 71 LEU B N 1
ATOM 3082 C CA . LEU B 1 71 ? -9.102 -7.121 -9.719 1 98.81 71 LEU B CA 1
ATOM 3083 C C . LEU B 1 71 ? -8.039 -6.488 -10.617 1 98.81 71 LEU B C 1
ATOM 3085 O O . LEU B 1 71 ? -6.844 -6.707 -10.422 1 98.81 71 LEU B O 1
ATOM 3089 N N . GLU B 1 72 ? -8.492 -5.738 -11.594 1 98.5 72 GLU B N 1
ATOM 3090 C CA . GLU B 1 72 ? -7.543 -5.043 -12.453 1 98.5 72 GLU B CA 1
ATOM 3091 C C . GLU B 1 72 ? -6.746 -4.008 -11.672 1 98.5 72 GLU B C 1
ATOM 3093 O O . GLU B 1 72 ? -5.543 -3.85 -11.891 1 98.5 72 GLU B O 1
ATOM 3098 N N . LEU B 1 73 ? -7.383 -3.287 -10.812 1 98.75 73 LEU B N 1
ATOM 3099 C CA . LEU B 1 73 ? -6.684 -2.322 -9.969 1 98.75 73 LEU B CA 1
ATOM 3100 C C . LEU B 1 73 ? -5.707 -3.023 -9.031 1 98.75 73 LEU B C 1
ATOM 3102 O O . LEU B 1 73 ? -4.594 -2.535 -8.812 1 98.75 73 LEU B O 1
ATOM 3106 N N . PHE B 1 74 ? -6.145 -4.203 -8.477 1 98.81 74 PHE B N 1
ATOM 3107 C CA . PHE B 1 74 ? -5.238 -5.012 -7.676 1 98.81 74 PHE B CA 1
ATOM 3108 C C . PHE B 1 74 ? -3.973 -5.344 -8.461 1 98.81 74 PHE B C 1
ATOM 3110 O O . PHE B 1 74 ? -2.861 -5.129 -7.973 1 98.81 74 PHE B O 1
ATOM 3117 N N . GLN B 1 75 ? -4.176 -5.805 -9.641 1 98.06 75 GLN B N 1
ATOM 3118 C CA . GLN B 1 75 ? -3.047 -6.184 -10.484 1 98.06 75 GLN B CA 1
ATOM 3119 C C . GLN B 1 75 ? -2.129 -4.992 -10.742 1 98.06 75 GLN B C 1
ATOM 3121 O O . GLN B 1 75 ? -0.904 -5.121 -10.68 1 98.06 75 GLN B O 1
ATOM 3126 N N . ASN B 1 76 ? -2.691 -3.883 -10.984 1 98.31 76 ASN B N 1
ATOM 3127 C CA . ASN B 1 76 ? -1.896 -2.717 -11.352 1 98.31 76 ASN B CA 1
ATOM 3128 C C . ASN B 1 76 ? -1.069 -2.205 -10.18 1 98.31 76 ASN B C 1
ATOM 3130 O O . ASN B 1 76 ? 0.113 -1.893 -10.336 1 98.31 76 ASN B O 1
ATOM 3134 N N . TRP B 1 77 ? -1.674 -2.102 -8.938 1 98.62 77 TRP B N 1
ATOM 3135 C CA . TRP B 1 77 ? -0.859 -1.569 -7.848 1 98.62 77 TRP B CA 1
ATOM 3136 C C . TRP B 1 77 ? 0.206 -2.574 -7.426 1 98.62 77 TRP B C 1
ATOM 3138 O O . TRP B 1 77 ? 1.314 -2.189 -7.043 1 98.62 77 TRP B O 1
ATOM 3148 N N . VAL B 1 78 ? -0.081 -3.863 -7.516 1 98.56 78 VAL B N 1
ATOM 3149 C CA . VAL B 1 78 ? 0.907 -4.875 -7.156 1 98.56 78 VAL B CA 1
ATOM 3150 C C . VAL B 1 78 ? 2.062 -4.848 -8.156 1 98.56 78 VAL B C 1
ATOM 3152 O O . VAL B 1 78 ? 3.221 -5.031 -7.777 1 98.56 78 VAL B O 1
ATOM 3155 N N . LEU B 1 79 ? 1.749 -4.625 -9.484 1 97.94 79 LEU B N 1
ATOM 3156 C CA . LEU B 1 79 ? 2.801 -4.551 -10.492 1 97.94 79 LEU B CA 1
ATOM 3157 C C . LEU B 1 79 ? 3.725 -3.367 -10.227 1 97.94 79 LEU B C 1
ATOM 3159 O O . LEU B 1 79 ? 4.945 -3.484 -10.359 1 97.94 79 LEU B O 1
ATOM 3163 N N . VAL B 1 80 ? 3.156 -2.232 -9.875 1 98.81 80 VAL B N 1
ATOM 3164 C CA . VAL B 1 80 ? 3.961 -1.051 -9.586 1 98.81 80 VAL B CA 1
ATOM 3165 C C . VAL B 1 80 ? 4.926 -1.351 -8.438 1 98.81 80 VAL B C 1
ATOM 3167 O O . VAL B 1 80 ? 6.121 -1.076 -8.539 1 98.81 80 VAL B O 1
ATOM 3170 N N . HIS B 1 81 ? 4.422 -1.927 -7.387 1 98.88 81 HIS B N 1
ATOM 3171 C CA . HIS B 1 81 ? 5.246 -2.205 -6.219 1 98.88 81 HIS B CA 1
ATOM 3172 C C . HIS B 1 81 ? 6.199 -3.369 -6.48 1 98.88 81 HIS B C 1
ATOM 3174 O O . HIS B 1 81 ? 7.352 -3.344 -6.043 1 98.88 81 HIS B O 1
ATOM 3180 N N . ASP B 1 82 ? 5.715 -4.34 -7.199 1 97.75 82 ASP B N 1
ATOM 3181 C CA . ASP B 1 82 ? 6.562 -5.469 -7.574 1 97.75 82 ASP B CA 1
ATOM 3182 C C . ASP B 1 82 ? 7.75 -5.004 -8.414 1 97.75 82 ASP B C 1
ATOM 3184 O O . ASP B 1 82 ? 8.867 -5.488 -8.234 1 97.75 82 ASP B O 1
ATOM 3188 N N . ASP B 1 83 ? 7.508 -4.125 -9.375 1 97.12 83 ASP B N 1
ATOM 3189 C CA . ASP B 1 83 ? 8.57 -3.596 -10.227 1 97.12 83 ASP B CA 1
ATOM 3190 C C . ASP B 1 83 ? 9.625 -2.871 -9.398 1 97.12 83 ASP B C 1
ATOM 3192 O O . ASP B 1 83 ? 10.812 -2.908 -9.727 1 97.12 83 ASP B O 1
ATOM 3196 N N . ILE B 1 84 ? 9.227 -2.217 -8.344 1 98.12 84 ILE B N 1
ATOM 3197 C CA . ILE B 1 84 ? 10.164 -1.572 -7.426 1 98.12 84 ILE B CA 1
ATOM 3198 C C . ILE B 1 84 ? 10.953 -2.635 -6.668 1 98.12 84 ILE B C 1
ATOM 3200 O O . ILE B 1 84 ? 12.188 -2.562 -6.594 1 98.12 84 ILE B O 1
ATOM 3204 N N . GLU B 1 85 ? 10.25 -3.602 -6.141 1 97.31 85 GLU B N 1
ATOM 3205 C CA . GLU B 1 85 ? 10.859 -4.641 -5.312 1 97.31 85 GLU B CA 1
ATOM 3206 C C . GLU B 1 85 ? 11.891 -5.441 -6.094 1 97.31 85 GLU B C 1
ATOM 3208 O O . GLU B 1 85 ? 12.938 -5.805 -5.559 1 97.31 85 GLU B O 1
ATOM 3213 N N . ASP B 1 86 ? 11.586 -5.562 -7.418 1 92.62 86 ASP B N 1
ATOM 3214 C CA . ASP B 1 86 ? 12.445 -6.383 -8.266 1 92.62 86 ASP B CA 1
ATOM 3215 C C . ASP B 1 86 ? 13.43 -5.516 -9.055 1 92.62 86 ASP B C 1
ATOM 3217 O O . ASP B 1 86 ? 14.273 -6.035 -9.789 1 92.62 86 ASP B O 1
ATOM 3221 N N . ASP B 1 87 ? 13.289 -4.301 -8.922 1 93.12 87 ASP B N 1
ATOM 3222 C CA . ASP B 1 87 ? 14.047 -3.352 -9.727 1 93.12 87 ASP B CA 1
ATOM 3223 C C . ASP B 1 87 ? 13.898 -3.65 -11.219 1 93.12 87 ASP B C 1
ATOM 3225 O O . ASP B 1 87 ? 14.891 -3.768 -11.938 1 93.12 87 ASP B O 1
ATOM 3229 N N . SER B 1 88 ? 12.672 -3.852 -11.617 1 92.44 88 SER B N 1
ATOM 3230 C CA . SER B 1 88 ? 12.383 -4.133 -13.023 1 92.44 88 SER B CA 1
ATOM 3231 C C . SER B 1 88 ? 12.656 -2.916 -13.898 1 92.44 88 SER B C 1
ATOM 3233 O O . SER B 1 88 ? 12.398 -1.78 -13.492 1 92.44 88 SER B O 1
ATOM 3235 N N . GLU B 1 89 ? 13.078 -3.16 -15.156 1 91.69 89 GLU B N 1
ATOM 3236 C CA . GLU B 1 89 ? 13.383 -2.066 -16.078 1 91.69 89 GLU B CA 1
ATOM 3237 C C . GLU B 1 89 ? 12.133 -1.636 -16.844 1 91.69 89 GLU B C 1
ATOM 3239 O O . GLU B 1 89 ? 11.938 -0.447 -17.094 1 91.69 89 GLU B O 1
ATOM 3244 N N . GLU B 1 90 ? 11.297 -2.66 -17.156 1 92.38 90 GLU B N 1
ATOM 3245 C CA . GLU B 1 90 ? 10.164 -2.377 -18.047 1 92.38 90 GLU B CA 1
ATOM 3246 C C . GLU B 1 90 ? 8.906 -3.102 -17.578 1 92.38 90 GLU B C 1
ATOM 3248 O O . GLU B 1 90 ? 8.992 -4.141 -16.906 1 92.38 90 GLU B O 1
ATOM 3253 N N . ARG B 1 91 ? 7.793 -2.555 -17.969 1 93.06 91 ARG B N 1
ATOM 3254 C CA . ARG B 1 91 ? 6.469 -3.15 -17.797 1 93.06 91 ARG B CA 1
ATOM 3255 C C . ARG B 1 91 ? 5.574 -2.828 -18.984 1 93.06 91 ARG B C 1
ATOM 3257 O O . ARG B 1 91 ? 5.352 -1.657 -19.312 1 93.06 91 ARG B O 1
ATOM 3264 N N . ARG B 1 92 ? 5.16 -3.928 -19.625 1 92.38 92 ARG B N 1
ATOM 3265 C CA . ARG B 1 92 ? 4.234 -3.834 -20.75 1 92.38 92 ARG B CA 1
ATOM 3266 C C . ARG B 1 92 ? 4.789 -2.916 -21.844 1 92.38 92 ARG B C 1
ATOM 3268 O O . ARG B 1 92 ? 4.082 -2.033 -22.328 1 92.38 92 ARG B O 1
ATOM 3275 N N . GLY B 1 93 ? 6.047 -3.057 -22.109 1 89.94 93 GLY B N 1
ATOM 3276 C CA . GLY B 1 93 ? 6.695 -2.428 -23.25 1 89.94 93 GLY B CA 1
ATOM 3277 C C . GLY B 1 93 ? 7.18 -1.02 -22.953 1 89.94 93 GLY B C 1
ATOM 3278 O O . GLY B 1 93 ? 7.711 -0.346 -23.844 1 89.94 93 GLY B O 1
ATOM 3279 N N . ARG B 1 94 ? 7.02 -0.517 -21.766 1 94.44 94 ARG B N 1
ATOM 3280 C CA . ARG B 1 94 ? 7.457 0.813 -21.359 1 94.44 94 ARG B CA 1
ATOM 3281 C C . ARG B 1 94 ? 8.281 0.746 -20.078 1 94.44 94 ARG B C 1
ATOM 3283 O O . ARG B 1 94 ? 8.219 -0.24 -19.344 1 94.44 94 ARG B O 1
ATOM 3290 N N . PRO B 1 95 ? 9.102 1.75 -19.797 1 96.75 95 PRO B N 1
ATOM 3291 C CA . PRO B 1 95 ? 9.859 1.738 -18.547 1 96.75 95 PRO B CA 1
ATOM 3292 C C . PRO B 1 95 ? 8.977 1.567 -17.312 1 96.75 95 PRO B C 1
ATOM 3294 O O . PRO B 1 95 ? 7.867 2.113 -17.266 1 96.75 95 PRO B O 1
ATOM 3297 N N . ALA B 1 96 ? 9.461 0.769 -16.359 1 97.06 96 ALA B N 1
ATOM 3298 C CA . ALA B 1 96 ? 8.742 0.668 -15.102 1 97.06 96 ALA B CA 1
ATOM 3299 C C . ALA B 1 96 ? 8.539 2.045 -14.469 1 97.06 96 ALA B C 1
ATOM 3301 O O . ALA B 1 96 ? 9.336 2.959 -14.695 1 97.06 96 ALA B O 1
ATOM 3302 N N . LEU B 1 97 ? 7.574 2.205 -13.727 1 98.44 97 LEU B N 1
ATOM 3303 C CA . LEU B 1 97 ? 7.129 3.514 -13.258 1 98.44 97 LEU B CA 1
ATOM 3304 C C . LEU B 1 97 ? 8.227 4.203 -12.445 1 98.44 97 LEU B C 1
ATOM 3306 O O . LEU B 1 97 ? 8.414 5.414 -12.562 1 98.44 97 LEU B O 1
ATOM 3310 N N . HIS B 1 98 ? 8.969 3.447 -11.586 1 98.12 98 HIS B N 1
ATOM 3311 C CA . HIS B 1 98 ? 9.984 4.055 -10.734 1 98.12 98 HIS B CA 1
ATOM 3312 C C . HIS B 1 98 ? 11.148 4.59 -11.562 1 98.12 98 HIS B C 1
ATOM 3314 O O . HIS B 1 98 ? 11.93 5.418 -11.078 1 98.12 98 HIS B O 1
ATOM 3320 N N . HIS B 1 99 ? 11.312 4.121 -12.82 1 97 99 HIS B N 1
ATOM 3321 C CA . HIS B 1 99 ? 12.305 4.703 -13.727 1 97 99 HIS B CA 1
ATOM 3322 C C . HIS B 1 99 ? 11.789 5.992 -14.352 1 97 99 HIS B C 1
ATOM 3324 O O . HIS B 1 99 ? 12.578 6.855 -14.742 1 97 99 HIS B O 1
ATOM 3330 N N . LEU B 1 100 ? 10.492 6.105 -14.43 1 97 100 LEU B N 1
ATOM 3331 C CA . LEU B 1 100 ? 9.883 7.27 -15.062 1 97 100 LEU B CA 1
ATOM 3332 C C . LEU B 1 100 ? 9.797 8.438 -14.086 1 97 100 LEU B C 1
ATOM 3334 O O . LEU B 1 100 ? 9.961 9.594 -14.477 1 97 100 LEU B O 1
ATOM 3338 N N . CYS B 1 101 ? 9.547 8.156 -12.812 1 97.75 101 CYS B N 1
ATOM 3339 C CA . CYS B 1 101 ? 9.211 9.25 -11.914 1 97.75 101 CYS B CA 1
ATOM 3340 C C . CYS B 1 101 ? 9.984 9.148 -10.609 1 97.75 101 CYS B C 1
ATOM 3342 O O . CYS B 1 101 ? 9.805 9.977 -9.711 1 97.75 101 CYS B O 1
ATOM 3344 N N . GLY B 1 102 ? 10.859 8.203 -10.453 1 97.12 102 GLY B N 1
ATOM 3345 C CA . GLY B 1 102 ? 11.562 7.969 -9.203 1 97.12 102 GLY B CA 1
ATOM 3346 C C . GLY B 1 102 ? 10.836 7.008 -8.281 1 97.12 102 GLY B C 1
ATOM 3347 O O . GLY B 1 102 ? 9.609 6.957 -8.273 1 97.12 102 GLY B O 1
ATOM 3348 N N . MET B 1 103 ? 11.641 6.289 -7.512 1 97.56 103 MET B N 1
ATOM 3349 C CA . MET B 1 103 ? 11.117 5.199 -6.691 1 97.56 103 MET B CA 1
ATOM 3350 C C . MET B 1 103 ? 10.141 5.727 -5.645 1 97.56 103 MET B C 1
ATOM 3352 O O . MET B 1 103 ? 9.047 5.188 -5.484 1 97.56 103 MET B O 1
ATOM 3356 N N . PRO B 1 104 ? 10.398 6.871 -4.906 1 98 104 PRO B N 1
ATOM 3357 C CA . PRO B 1 104 ? 9.461 7.328 -3.877 1 98 104 PRO B CA 1
ATOM 3358 C C . PRO B 1 104 ? 8.094 7.688 -4.449 1 98 104 PRO B C 1
ATOM 3360 O O . PRO B 1 104 ? 7.062 7.328 -3.871 1 98 104 PRO B O 1
ATOM 3363 N N . VAL B 1 105 ? 8.07 8.336 -5.598 1 98.62 105 VAL B N 1
ATOM 3364 C CA . VAL B 1 105 ? 6.82 8.742 -6.227 1 98.62 105 VAL B CA 1
ATOM 3365 C C . VAL B 1 105 ? 6.055 7.516 -6.707 1 98.62 105 VAL B C 1
ATOM 3367 O O . VAL B 1 105 ? 4.848 7.406 -6.496 1 98.62 105 VAL B O 1
ATOM 3370 N N . ALA B 1 106 ? 6.773 6.562 -7.332 1 98.88 106 ALA B N 1
ATOM 3371 C CA . ALA B 1 106 ? 6.137 5.34 -7.816 1 98.88 106 ALA B CA 1
ATOM 3372 C C . ALA B 1 106 ? 5.516 4.559 -6.664 1 98.88 106 ALA B C 1
ATOM 3374 O O . ALA B 1 106 ? 4.414 4.012 -6.797 1 98.88 106 ALA B O 1
ATOM 3375 N N . LEU B 1 107 ? 6.23 4.469 -5.523 1 98.94 107 LEU B N 1
ATOM 3376 C CA . LEU B 1 107 ? 5.711 3.793 -4.34 1 98.94 107 LEU B CA 1
ATOM 3377 C C . LEU B 1 107 ? 4.395 4.422 -3.887 1 98.94 107 LEU B C 1
ATOM 3379 O O . LEU B 1 107 ? 3.428 3.709 -3.607 1 98.94 107 LEU B O 1
ATOM 3383 N N . ASN B 1 108 ? 4.316 5.703 -3.881 1 98.94 108 ASN B N 1
ATOM 3384 C CA . ASN B 1 108 ? 3.119 6.441 -3.496 1 98.94 108 ASN B CA 1
ATOM 3385 C C . ASN B 1 108 ? 1.973 6.195 -4.473 1 98.94 108 ASN B C 1
ATOM 3387 O O . ASN B 1 108 ? 0.813 6.102 -4.066 1 98.94 108 ASN B O 1
ATOM 3391 N N . VAL B 1 109 ? 2.289 6.133 -5.758 1 98.94 109 VAL B N 1
ATOM 3392 C CA . VAL B 1 109 ? 1.286 5.832 -6.773 1 98.94 109 VAL B CA 1
ATOM 3393 C C . VAL B 1 109 ? 0.662 4.465 -6.492 1 98.94 109 VAL B C 1
ATOM 3395 O O . VAL B 1 109 ? -0.562 4.316 -6.527 1 98.94 109 VAL B O 1
ATOM 3398 N N . GLY B 1 110 ? 1.531 3.477 -6.227 1 98.94 110 GLY B N 1
ATOM 3399 C CA . GLY B 1 110 ? 1.026 2.158 -5.875 1 98.94 110 GLY B CA 1
ATOM 3400 C C . GLY B 1 110 ? 0.126 2.17 -4.656 1 98.94 110 GLY B C 1
ATOM 3401 O O . GLY B 1 110 ? -0.902 1.49 -4.629 1 98.94 110 GLY B O 1
ATOM 3402 N N . ASP B 1 111 ? 0.49 2.941 -3.619 1 98.94 111 ASP B N 1
ATOM 3403 C CA . ASP B 1 111 ? -0.322 3.064 -2.412 1 98.94 111 ASP B CA 1
ATOM 3404 C C . ASP B 1 111 ? -1.713 3.602 -2.736 1 98.94 111 ASP B C 1
ATOM 3406 O O . ASP B 1 111 ? -2.713 3.107 -2.213 1 98.94 111 ASP B O 1
ATOM 3410 N N . ALA B 1 112 ? -1.774 4.609 -3.568 1 98.94 112 ALA B N 1
ATOM 3411 C CA . ALA B 1 112 ? -3.057 5.207 -3.938 1 98.94 112 ALA B CA 1
ATOM 3412 C C . ALA B 1 112 ? -3.912 4.223 -4.727 1 98.94 112 ALA B C 1
ATOM 3414 O O . ALA B 1 112 ? -5.109 4.082 -4.469 1 98.94 112 ALA B O 1
ATOM 3415 N N . LEU B 1 113 ? -3.289 3.561 -5.684 1 98.94 113 LEU B N 1
ATOM 3416 C CA . LEU B 1 113 ? -4.023 2.586 -6.484 1 98.94 113 LEU B CA 1
ATOM 3417 C C . LEU B 1 113 ? -4.59 1.475 -5.609 1 98.94 113 LEU B C 1
ATOM 3419 O O . LEU B 1 113 ? -5.672 0.954 -5.883 1 98.94 113 LEU B O 1
ATOM 3423 N N . HIS B 1 114 ? -3.848 1.053 -4.559 1 98.94 114 HIS B N 1
ATOM 3424 C CA . HIS B 1 114 ? -4.348 0.077 -3.598 1 98.94 114 HIS B CA 1
ATOM 3425 C C . HIS B 1 114 ? -5.66 0.538 -2.977 1 98.94 114 HIS B C 1
ATOM 3427 O O . HIS B 1 114 ? -6.598 -0.251 -2.84 1 98.94 114 HIS B O 1
ATOM 3433 N N . ALA B 1 115 ? -5.73 1.813 -2.656 1 98.88 115 ALA B N 1
ATOM 3434 C CA . ALA B 1 115 ? -6.957 2.359 -2.078 1 98.88 115 ALA B CA 1
ATOM 3435 C C . ALA B 1 115 ? -8.086 2.379 -3.105 1 98.88 115 ALA B C 1
ATOM 3437 O O . ALA B 1 115 ? -9.242 2.098 -2.773 1 98.88 115 ALA B O 1
ATOM 3438 N N . TYR B 1 116 ? -7.773 2.701 -4.348 1 98.88 116 TYR B N 1
ATOM 3439 C CA . TYR B 1 116 ? -8.805 2.756 -5.379 1 98.88 116 TYR B CA 1
ATOM 3440 C C . TYR B 1 116 ? -9.352 1.366 -5.676 1 98.88 116 TYR B C 1
ATOM 3442 O O . TYR B 1 116 ? -10.516 1.22 -6.062 1 98.88 116 TYR B O 1
ATOM 3450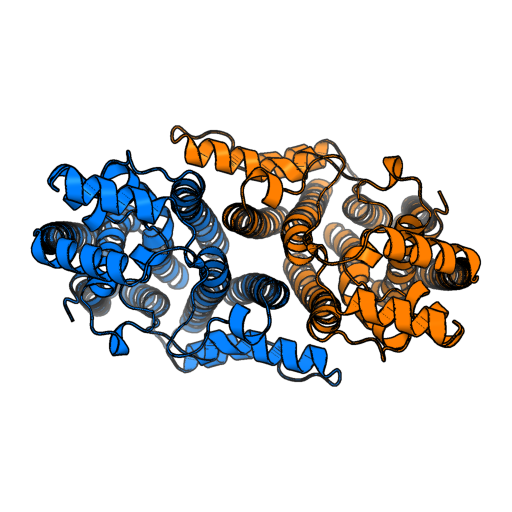 N N . MET B 1 117 ? -8.508 0.331 -5.492 1 98.94 117 MET B N 1
ATOM 3451 C CA . MET B 1 117 ? -9.023 -1.035 -5.555 1 98.94 117 MET B CA 1
ATOM 3452 C C . MET B 1 117 ? -10.172 -1.235 -4.574 1 98.94 117 MET B C 1
ATOM 3454 O O . MET B 1 117 ? -11.227 -1.756 -4.941 1 98.94 117 MET B O 1
ATOM 3458 N N . TRP B 1 118 ? -9.984 -0.782 -3.352 1 98.94 118 TRP B N 1
ATOM 3459 C CA . TRP B 1 118 ? -11.016 -0.94 -2.33 1 98.94 118 TRP B CA 1
ATOM 3460 C C . TRP B 1 118 ? -12.25 -0.12 -2.674 1 98.94 118 TRP B C 1
ATOM 3462 O O . TRP B 1 118 ? -13.375 -0.528 -2.377 1 98.94 118 TRP B O 1
ATOM 3472 N N . ALA B 1 119 ? -12.023 1.081 -3.279 1 98.88 119 ALA B N 1
ATOM 3473 C CA . ALA B 1 119 ? -13.164 1.865 -3.746 1 98.88 119 ALA B CA 1
ATOM 3474 C C . ALA B 1 119 ? -14.023 1.06 -4.719 1 98.88 119 ALA B C 1
ATOM 3476 O O . ALA B 1 119 ? -15.25 1.082 -4.637 1 98.88 119 ALA B O 1
ATOM 3477 N N . ALA B 1 120 ? -13.391 0.35 -5.637 1 98.94 120 ALA B N 1
ATOM 3478 C CA . ALA B 1 120 ? -14.109 -0.485 -6.594 1 98.94 120 ALA B CA 1
ATOM 3479 C C . ALA B 1 120 ? -14.844 -1.622 -5.891 1 98.94 120 ALA B C 1
ATOM 3481 O O . ALA B 1 120 ? -15.977 -1.952 -6.246 1 98.94 120 ALA B O 1
ATOM 3482 N N . VAL B 1 121 ? -14.211 -2.264 -4.898 1 98.94 121 VAL B N 1
ATOM 3483 C CA . VAL B 1 121 ? -14.852 -3.314 -4.117 1 98.94 121 VAL B CA 1
ATOM 3484 C C . VAL B 1 121 ? -16.109 -2.766 -3.445 1 98.94 121 VAL B C 1
ATOM 3486 O O . VAL B 1 121 ? -17.156 -3.41 -3.459 1 98.94 121 VAL B O 1
ATOM 3489 N N . GLY B 1 122 ? -15.969 -1.536 -2.834 1 98.5 122 GLY B N 1
ATOM 3490 C CA . GLY B 1 122 ? -17.109 -0.899 -2.199 1 98.5 122 GLY B CA 1
ATOM 3491 C C . GLY B 1 122 ? -18.25 -0.623 -3.16 1 98.5 122 GLY B C 1
ATOM 3492 O O . GLY B 1 122 ? -19.422 -0.806 -2.814 1 98.5 122 GLY B O 1
ATOM 3493 N N . LYS B 1 123 ? -17.922 -0.198 -4.352 1 98.25 123 LYS B N 1
ATOM 3494 C CA . LYS B 1 123 ? -18.922 0.103 -5.367 1 98.25 123 LYS B CA 1
ATOM 3495 C C . LYS B 1 123 ? -19.688 -1.156 -5.781 1 98.25 123 LYS B C 1
ATOM 3497 O O . LYS B 1 123 ? -20.875 -1.098 -6.09 1 98.25 123 LYS B O 1
ATOM 3502 N N . ALA B 1 124 ? -18.969 -2.289 -5.852 1 98.56 124 ALA B N 1
ATOM 3503 C CA . ALA B 1 124 ? -19.609 -3.553 -6.23 1 98.56 124 ALA B CA 1
ATOM 3504 C C . ALA B 1 124 ? -20.688 -3.955 -5.23 1 98.56 124 ALA B C 1
ATOM 3506 O O . ALA B 1 124 ? -21.719 -4.484 -5.613 1 98.56 124 ALA B O 1
ATOM 3507 N N . ASN B 1 125 ? -20.406 -3.73 -3.959 1 97.44 125 ASN B N 1
ATOM 3508 C CA . ASN B 1 125 ? -21.344 -3.979 -2.875 1 97.44 125 ASN B CA 1
ATOM 3509 C C . ASN B 1 125 ? -21.859 -5.418 -2.895 1 97.44 125 ASN B C 1
ATOM 3511 O O . ASN B 1 125 ? -23.062 -5.648 -2.844 1 97.44 125 ASN B O 1
ATOM 3515 N N . VAL B 1 126 ? -21 -6.379 -3.102 1 98.56 126 VAL B N 1
ATOM 3516 C CA . VAL B 1 126 ? -21.328 -7.801 -3.107 1 98.56 126 VAL B CA 1
ATOM 3517 C C . VAL B 1 126 ? -20.969 -8.422 -1.759 1 98.56 126 VAL B C 1
ATOM 3519 O O . VAL B 1 126 ? -19.812 -8.375 -1.342 1 98.56 126 VAL B O 1
ATOM 3522 N N . PRO B 1 127 ? -21.969 -9.008 -1.073 1 98.19 127 PRO B N 1
ATOM 3523 C CA . PRO B 1 127 ? -21.641 -9.656 0.199 1 98.19 127 PRO B CA 1
ATOM 3524 C C . PRO B 1 127 ? -20.547 -10.703 0.065 1 98.19 127 PRO B C 1
ATOM 3526 O O . PRO B 1 127 ? -20.578 -11.531 -0.846 1 98.19 127 PRO B O 1
ATOM 3529 N N . GLY B 1 128 ? -19.531 -10.625 0.914 1 98.44 128 GLY B N 1
ATOM 3530 C CA . GLY B 1 128 ? -18.453 -11.602 0.931 1 98.44 128 GLY B CA 1
ATOM 3531 C C . GLY B 1 128 ? -17.25 -11.18 0.096 1 98.44 128 GLY B C 1
ATOM 3532 O O . GLY B 1 128 ? -16.156 -11.719 0.266 1 98.44 128 GLY B O 1
ATOM 3533 N N . ALA B 1 129 ? -17.453 -10.234 -0.853 1 98.75 129 ALA B N 1
ATOM 3534 C CA . ALA B 1 129 ? -16.375 -9.836 -1.766 1 98.75 129 ALA B CA 1
ATOM 3535 C C . ALA B 1 129 ? -15.25 -9.133 -1.019 1 98.75 129 ALA B C 1
ATOM 3537 O O . ALA B 1 129 ? -14.07 -9.336 -1.325 1 98.75 129 ALA B O 1
ATOM 3538 N N . PHE B 1 130 ? -15.633 -8.32 -0.044 1 98.69 130 PHE B N 1
ATOM 3539 C CA . PHE B 1 130 ? -14.648 -7.598 0.757 1 98.69 130 PHE B CA 1
ATOM 3540 C C . PHE B 1 130 ? -13.688 -8.562 1.439 1 98.69 130 PHE B C 1
ATOM 3542 O O . PHE B 1 130 ? -12.469 -8.406 1.352 1 98.69 130 PHE B O 1
ATOM 3549 N N . GLU B 1 131 ? -14.203 -9.602 2.031 1 98.5 131 GLU B N 1
ATOM 3550 C CA . GLU B 1 131 ? -13.406 -10.609 2.727 1 98.5 131 GLU B CA 1
ATOM 3551 C C . GLU B 1 131 ? -12.531 -11.383 1.75 1 98.5 131 GLU B C 1
ATOM 3553 O O . GLU B 1 131 ? -11.391 -11.727 2.072 1 98.5 131 GLU B O 1
ATOM 3558 N N . GLU B 1 132 ? -13.07 -11.68 0.573 1 98.69 132 GLU B N 1
ATOM 3559 C CA . GLU B 1 132 ? -12.281 -12.367 -0.446 1 98.69 132 GLU B CA 1
ATOM 3560 C C . GLU B 1 132 ? -11.07 -11.531 -0.863 1 98.69 132 GLU B C 1
ATOM 3562 O O . GLU B 1 132 ? -9.969 -12.062 -1.022 1 98.69 132 GLU B O 1
ATOM 3567 N N . PHE B 1 133 ? -11.281 -10.234 -1.046 1 98.88 133 PHE B N 1
ATOM 3568 C CA . PHE B 1 133 ? -10.18 -9.367 -1.432 1 98.88 133 PHE B CA 1
ATOM 3569 C C . PHE B 1 133 ? -9.148 -9.266 -0.311 1 98.88 133 PHE B C 1
ATOM 3571 O O . PHE B 1 133 ? -7.945 -9.242 -0.566 1 98.88 133 PHE B O 1
ATOM 3578 N N . LEU B 1 134 ? -9.586 -9.18 0.962 1 98.81 134 LEU B N 1
ATOM 3579 C CA . LEU B 1 134 ? -8.656 -9.164 2.082 1 98.81 134 LEU B CA 1
ATOM 3580 C C . LEU B 1 134 ? -7.777 -10.414 2.072 1 98.81 134 LEU B C 1
ATOM 3582 O O . LEU B 1 134 ? -6.551 -10.312 2.135 1 98.81 134 LEU B O 1
ATOM 3586 N N . GLN B 1 135 ? -8.398 -11.531 1.914 1 98.31 135 GLN B N 1
ATOM 3587 C CA . GLN B 1 135 ? -7.66 -12.797 1.909 1 98.31 135 GLN B CA 1
ATOM 3588 C C . GLN B 1 135 ? -6.68 -12.859 0.742 1 98.31 135 GLN B C 1
ATOM 3590 O O . GLN B 1 135 ? -5.562 -13.352 0.891 1 98.31 135 GLN B O 1
ATOM 3595 N N . MET B 1 136 ? -7.145 -12.398 -0.355 1 98.62 136 MET B N 1
ATOM 3596 C CA . MET B 1 136 ? -6.293 -12.359 -1.54 1 98.62 136 MET B CA 1
ATOM 3597 C C . MET B 1 136 ? -5.035 -11.539 -1.28 1 98.62 136 MET B C 1
ATOM 3599 O O . MET B 1 136 ? -3.926 -11.984 -1.592 1 98.62 136 MET B O 1
ATOM 3603 N N . VAL B 1 137 ? -5.164 -10.359 -0.685 1 98.88 137 VAL B N 1
ATOM 3604 C CA . VAL B 1 137 ? -4.012 -9.5 -0.426 1 98.88 137 VAL B CA 1
ATOM 3605 C C . VAL B 1 137 ? -3.113 -10.141 0.627 1 98.88 137 VAL B C 1
ATOM 3607 O O . VAL B 1 137 ? -1.886 -10.117 0.501 1 98.88 137 VAL B O 1
ATOM 3610 N N . TYR B 1 138 ? -3.74 -10.797 1.68 1 98.69 138 TYR B N 1
ATOM 3611 C CA . TYR B 1 138 ? -2.963 -11.453 2.725 1 98.69 138 TYR B CA 1
ATOM 3612 C C . TYR B 1 138 ? -2.088 -12.555 2.139 1 98.69 138 TYR B C 1
ATOM 3614 O O . TYR B 1 138 ? -0.879 -12.594 2.385 1 98.69 138 TYR B O 1
ATOM 3622 N N . ARG B 1 139 ? -2.658 -13.398 1.351 1 98.75 139 ARG B N 1
ATOM 3623 C CA . ARG B 1 139 ? -1.937 -14.539 0.787 1 98.75 139 ARG B CA 1
ATOM 3624 C C . ARG B 1 139 ? -0.87 -14.07 -0.199 1 98.75 139 ARG B C 1
ATOM 3626 O O . ARG B 1 139 ? 0.253 -14.578 -0.192 1 98.75 139 ARG B O 1
ATOM 3633 N N . THR B 1 140 ? -1.25 -13.109 -1.012 1 98.81 140 THR B N 1
ATOM 3634 C CA . THR B 1 140 ? -0.293 -12.586 -1.979 1 98.81 140 THR B CA 1
ATOM 3635 C C . THR B 1 140 ? 0.914 -11.977 -1.271 1 98.81 140 THR B C 1
ATOM 3637 O O . THR B 1 140 ? 2.055 -12.18 -1.689 1 98.81 140 THR B O 1
ATOM 3640 N N . ALA B 1 141 ? 0.687 -11.219 -0.173 1 98.81 141 ALA B N 1
ATOM 3641 C CA . ALA B 1 141 ? 1.778 -10.625 0.592 1 98.81 141 ALA B CA 1
ATOM 3642 C C . ALA B 1 141 ? 2.672 -11.695 1.204 1 98.81 141 ALA B C 1
ATOM 3644 O O . ALA B 1 141 ? 3.893 -11.531 1.267 1 98.81 141 ALA B O 1
ATOM 3645 N N . GLU B 1 142 ? 2.07 -12.758 1.673 1 98.88 142 GLU B N 1
ATOM 3646 C CA . GLU B 1 142 ? 2.838 -13.867 2.227 1 98.88 142 GLU B CA 1
ATOM 3647 C C . GLU B 1 142 ? 3.721 -14.508 1.162 1 98.88 142 GLU B C 1
ATOM 3649 O O . GLU B 1 142 ? 4.91 -14.742 1.392 1 98.88 142 GLU B O 1
ATOM 3654 N N . GLY B 1 143 ? 3.143 -14.836 0.004 1 98.81 143 GLY B N 1
ATOM 3655 C CA . GLY B 1 143 ? 3.922 -15.406 -1.083 1 98.81 143 GLY B CA 1
ATOM 3656 C C . GLY B 1 143 ? 5.02 -14.484 -1.579 1 98.81 143 GLY B C 1
ATOM 3657 O O . GLY B 1 143 ? 6.141 -14.93 -1.844 1 98.81 143 GLY B O 1
ATOM 3658 N N . GLN B 1 144 ? 4.676 -13.188 -1.739 1 98.69 144 GLN B N 1
ATOM 3659 C CA . GLN B 1 144 ? 5.66 -12.18 -2.123 1 98.69 144 GLN B CA 1
ATOM 3660 C C . GLN B 1 144 ? 6.812 -12.133 -1.122 1 98.69 144 GLN B C 1
ATOM 3662 O O . GLN B 1 144 ? 7.973 -11.992 -1.511 1 98.69 144 GLN B O 1
ATOM 3667 N N . HIS B 1 145 ? 6.492 -12.234 0.143 1 98.81 145 HIS B N 1
ATOM 3668 C CA . HIS B 1 145 ? 7.527 -12.219 1.169 1 98.81 145 HIS B CA 1
ATOM 3669 C C . HIS B 1 145 ? 8.484 -13.391 1.009 1 98.81 145 HIS B C 1
ATOM 3671 O O . HIS B 1 145 ? 9.703 -13.234 1.155 1 98.81 145 HIS B O 1
ATOM 3677 N N . LEU B 1 146 ? 7.965 -14.602 0.794 1 98.69 146 LEU B N 1
ATOM 3678 C CA . LEU B 1 146 ? 8.836 -15.758 0.589 1 98.69 146 LEU B CA 1
ATOM 3679 C C . LEU B 1 146 ? 9.836 -15.492 -0.529 1 98.69 146 LEU B C 1
ATOM 3681 O O . LEU B 1 146 ? 11.039 -15.688 -0.35 1 98.69 146 LEU B O 1
ATOM 3685 N N . ASP B 1 147 ? 9.32 -14.977 -1.63 1 97.88 147 ASP B N 1
ATOM 3686 C CA . ASP B 1 147 ? 10.148 -14.664 -2.791 1 97.88 147 ASP B CA 1
ATOM 3687 C C . ASP B 1 147 ? 11.227 -13.641 -2.441 1 97.88 147 ASP B C 1
ATOM 3689 O O . ASP B 1 147 ? 12.406 -13.859 -2.719 1 97.88 147 ASP B O 1
ATOM 3693 N N . LEU B 1 148 ? 10.875 -12.617 -1.775 1 97.5 148 LEU B N 1
ATOM 3694 C CA . LEU B 1 148 ? 11.781 -11.516 -1.437 1 97.5 148 LEU B CA 1
ATOM 3695 C C . LEU B 1 148 ? 12.797 -11.961 -0.387 1 97.5 148 LEU B C 1
ATOM 3697 O O . LEU B 1 148 ? 13.969 -11.57 -0.448 1 97.5 148 LEU B O 1
ATOM 3701 N N . ALA B 1 149 ? 12.297 -12.727 0.567 1 97.12 149 ALA B N 1
ATOM 3702 C CA . ALA B 1 149 ? 13.172 -13.188 1.646 1 97.12 149 ALA B CA 1
ATOM 3703 C C . ALA B 1 149 ? 14.281 -14.086 1.109 1 97.12 149 ALA B C 1
ATOM 3705 O O . ALA B 1 149 ? 15.414 -14.039 1.599 1 97.12 149 ALA B O 1
ATOM 3706 N N . TRP B 1 150 ? 13.969 -14.906 0.136 1 96.56 150 TRP B N 1
ATOM 3707 C CA . TRP B 1 150 ? 14.969 -15.773 -0.464 1 96.56 150 TRP B CA 1
ATOM 3708 C C . TRP B 1 150 ? 16.047 -14.961 -1.173 1 96.56 150 TRP B C 1
ATOM 3710 O O . TRP B 1 150 ? 17.234 -15.305 -1.124 1 96.56 150 TRP B O 1
ATOM 3720 N N . VAL B 1 151 ? 15.609 -13.914 -1.85 1 93.5 151 VAL B N 1
ATOM 3721 C CA . VAL B 1 151 ? 16.547 -13.047 -2.555 1 93.5 151 VAL B CA 1
ATOM 3722 C C . VAL B 1 151 ? 17.422 -12.297 -1.548 1 93.5 151 VAL B C 1
ATOM 3724 O O . VAL B 1 151 ? 18.641 -12.281 -1.679 1 93.5 151 VAL B O 1
ATOM 3727 N N . GLU B 1 152 ? 16.766 -11.742 -0.536 1 92 152 GLU B N 1
ATOM 3728 C CA . GLU B 1 152 ? 17.484 -10.984 0.484 1 92 152 GLU B CA 1
ATOM 3729 C C . GLU B 1 152 ? 18.484 -11.867 1.232 1 92 152 GLU B C 1
ATOM 3731 O O . GLU B 1 152 ? 19.578 -11.414 1.591 1 92 152 GLU B O 1
ATOM 3736 N N . GLY B 1 153 ? 18.078 -13.078 1.435 1 92.38 153 GLY B N 1
ATOM 3737 C CA . GLY B 1 153 ? 18.922 -14 2.191 1 92.38 153 GLY B CA 1
ATOM 3738 C C . GLY B 1 153 ? 19.875 -14.789 1.32 1 92.38 153 GLY B C 1
ATOM 3739 O O . GLY B 1 153 ? 20.688 -15.562 1.828 1 92.38 153 GLY B O 1
ATOM 3740 N N . ARG B 1 154 ? 19.781 -14.602 0.008 1 92.56 154 ARG B N 1
ATOM 3741 C CA . ARG B 1 154 ? 20.578 -15.375 -0.948 1 92.56 154 ARG B CA 1
ATOM 3742 C C . ARG B 1 154 ? 20.422 -16.875 -0.703 1 92.56 154 ARG B C 1
ATOM 3744 O O . ARG B 1 154 ? 21.406 -17.609 -0.653 1 92.56 154 ARG B O 1
ATOM 3751 N N . GLU B 1 155 ? 19.219 -17.266 -0.487 1 94.5 155 GLU B N 1
ATOM 3752 C CA . GLU B 1 155 ? 18.891 -18.641 -0.149 1 94.5 155 GLU B CA 1
ATOM 3753 C C . GLU B 1 155 ? 18.75 -19.5 -1.404 1 94.5 155 GLU B C 1
ATOM 3755 O O . GLU B 1 155 ? 17.891 -19.234 -2.248 1 94.5 155 GLU B O 1
ATOM 3760 N N . TRP B 1 156 ? 19.578 -20.562 -1.546 1 95.06 156 TRP B N 1
ATOM 3761 C CA . TRP B 1 156 ? 19.516 -21.422 -2.719 1 95.06 156 TRP B CA 1
ATOM 3762 C C . TRP B 1 156 ? 19.359 -22.891 -2.312 1 95.06 156 TRP B C 1
ATOM 3764 O O . TRP B 1 156 ? 19.344 -23.781 -3.166 1 95.06 156 TRP B O 1
ATOM 3774 N N . GLY B 1 157 ? 19.281 -23.125 -1.01 1 94.5 157 GLY B N 1
ATOM 3775 C CA . GLY B 1 157 ? 19.031 -24.469 -0.513 1 94.5 157 GLY B CA 1
ATOM 3776 C C . GLY B 1 157 ? 17.562 -24.828 -0.455 1 94.5 157 GLY B C 1
ATOM 3777 O O . GLY B 1 157 ? 17.109 -25.469 0.498 1 94.5 157 GLY B O 1
ATOM 3778 N N . LEU B 1 158 ? 16.781 -24.312 -1.48 1 96.94 158 LEU B N 1
ATOM 3779 C CA . LEU B 1 158 ? 15.336 -24.516 -1.518 1 96.94 158 LEU B CA 1
ATOM 3780 C C . LEU B 1 158 ? 14.992 -25.812 -2.234 1 96.94 158 LEU B C 1
ATOM 3782 O O . LEU B 1 158 ? 15.742 -26.281 -3.092 1 96.94 158 LEU B O 1
ATOM 3786 N N . ARG B 1 159 ? 13.953 -26.453 -1.833 1 95.88 159 ARG B N 1
ATOM 3787 C CA . ARG B 1 159 ? 13.352 -27.609 -2.48 1 95.88 159 ARG B CA 1
ATOM 3788 C C . ARG B 1 159 ? 12.148 -27.219 -3.32 1 95.88 159 ARG B C 1
ATOM 3790 O O . ARG B 1 159 ? 11.555 -26.156 -3.098 1 95.88 159 ARG B O 1
ATOM 3797 N N . PRO B 1 160 ? 11.727 -27.969 -4.32 1 96.31 160 PRO B N 1
ATOM 3798 C CA . PRO B 1 160 ? 10.547 -27.672 -5.133 1 96.31 160 PRO B CA 1
ATOM 3799 C C . PRO B 1 160 ? 9.32 -27.344 -4.289 1 96.31 160 PRO B C 1
ATOM 3801 O O . PRO B 1 160 ? 8.516 -26.484 -4.672 1 96.31 160 PRO B O 1
ATOM 3804 N N . ALA B 1 161 ? 9.141 -27.969 -3.199 1 97.12 161 ALA B N 1
ATOM 3805 C CA . ALA B 1 161 ? 7.996 -27.734 -2.324 1 97.12 161 ALA B CA 1
ATOM 3806 C C . ALA B 1 161 ? 7.969 -26.297 -1.837 1 97.12 161 ALA B C 1
ATOM 3808 O O . ALA B 1 161 ? 6.895 -25.719 -1.635 1 97.12 161 ALA B O 1
ATOM 3809 N N . ASP B 1 162 ? 9.148 -25.688 -1.568 1 98.06 162 ASP B N 1
ATOM 3810 C CA . ASP B 1 162 ? 9.227 -24.297 -1.171 1 98.06 162 ASP B CA 1
ATOM 3811 C C . ASP B 1 162 ? 8.695 -23.375 -2.273 1 98.06 162 ASP B C 1
ATOM 3813 O O . ASP B 1 162 ? 7.895 -22.484 -2.01 1 98.06 162 ASP B O 1
ATOM 3817 N N . TYR B 1 163 ? 9.141 -23.734 -3.5 1 98.19 163 TYR B N 1
ATOM 3818 C CA . TYR B 1 163 ? 8.656 -22.984 -4.656 1 98.19 163 TYR B CA 1
ATOM 3819 C C . TYR B 1 163 ? 7.145 -23.109 -4.793 1 98.19 163 TYR B C 1
ATOM 3821 O O . TYR B 1 163 ? 6.449 -22.109 -5.039 1 98.19 163 TYR B O 1
ATOM 3829 N N . LEU B 1 164 ? 6.676 -24.234 -4.633 1 98.31 164 LEU B N 1
ATOM 3830 C CA . LEU B 1 164 ? 5.25 -24.484 -4.812 1 98.31 164 LEU B CA 1
ATOM 3831 C C . LEU B 1 164 ? 4.43 -23.766 -3.748 1 98.31 164 LEU B C 1
ATOM 3833 O O . LEU B 1 164 ? 3.342 -23.266 -4.031 1 98.31 164 LEU B O 1
ATOM 3837 N N . GLN B 1 165 ? 4.93 -23.719 -2.533 1 98.5 165 GLN B N 1
ATOM 3838 C CA . GLN B 1 165 ? 4.258 -22.953 -1.494 1 98.5 165 GLN B CA 1
ATOM 3839 C C . GLN B 1 165 ? 4.203 -21.469 -1.858 1 98.5 165 GLN B C 1
ATOM 3841 O O . GLN B 1 165 ? 3.16 -20.828 -1.728 1 98.5 165 GLN B O 1
ATOM 3846 N N . MET B 1 166 ? 5.312 -20.969 -2.295 1 98.69 166 MET B N 1
ATOM 3847 C CA . MET B 1 166 ? 5.406 -19.562 -2.691 1 98.69 166 MET B CA 1
ATOM 3848 C C . MET B 1 166 ? 4.422 -19.25 -3.814 1 98.69 166 MET B C 1
ATOM 3850 O O . MET B 1 166 ? 3.666 -18.281 -3.729 1 98.69 166 MET B O 1
ATOM 3854 N N . VAL B 1 167 ? 4.332 -20.078 -4.793 1 98.44 167 VAL B N 1
ATOM 3855 C CA . VAL B 1 167 ? 3.459 -19.875 -5.941 1 98.44 167 VAL B CA 1
ATOM 3856 C C . VAL B 1 167 ? 1.998 -19.984 -5.508 1 98.44 167 VAL B C 1
ATOM 3858 O O . VAL B 1 167 ? 1.149 -19.219 -5.977 1 98.44 167 VAL B O 1
ATOM 3861 N N . GLY B 1 168 ? 1.728 -20.969 -4.672 1 98.38 168 GLY B N 1
ATOM 3862 C CA . GLY B 1 168 ? 0.38 -21.125 -4.148 1 98.38 168 GLY B CA 1
ATOM 3863 C C . GLY B 1 168 ? -0.14 -19.859 -3.471 1 98.38 168 GLY B C 1
ATOM 3864 O O . GLY B 1 168 ? -1.317 -19.531 -3.604 1 98.38 168 GLY B O 1
ATOM 3865 N N . LEU B 1 169 ? 0.749 -19.156 -2.801 1 98.5 169 LEU B N 1
ATOM 3866 C CA . LEU B 1 169 ? 0.391 -17.938 -2.064 1 98.5 169 LEU B CA 1
ATOM 3867 C C . LEU B 1 169 ? 0.456 -16.719 -2.969 1 98.5 169 LEU B C 1
ATOM 3869 O O . LEU B 1 169 ? -0.508 -15.953 -3.055 1 98.5 169 LEU B O 1
ATOM 3873 N N . LYS B 1 170 ? 1.478 -16.547 -3.721 1 97.62 170 LYS B N 1
ATOM 3874 C CA . LYS B 1 170 ? 1.792 -15.328 -4.465 1 97.62 170 LYS B CA 1
ATOM 3875 C C . LYS B 1 170 ? 0.941 -15.227 -5.727 1 97.62 170 LYS B C 1
ATOM 3877 O O . LYS B 1 170 ? 0.517 -14.133 -6.109 1 97.62 170 LYS B O 1
ATOM 3882 N N . THR B 1 171 ? 0.629 -16.344 -6.344 1 97.19 171 THR B N 1
ATOM 3883 C CA . THR B 1 171 ? 0.093 -16.281 -7.699 1 97.19 171 THR B CA 1
ATOM 3884 C C . THR B 1 171 ? -1.273 -16.969 -7.766 1 97.19 171 THR B C 1
ATOM 3886 O O . THR B 1 171 ? -2.217 -16.422 -8.336 1 97.19 171 THR B O 1
ATOM 3889 N N . ALA B 1 172 ? -1.419 -18.109 -7.172 1 98 172 ALA B N 1
ATOM 3890 C CA . ALA B 1 172 ? -2.59 -18.953 -7.387 1 98 172 ALA B CA 1
ATOM 3891 C C . ALA B 1 172 ? -3.857 -18.281 -6.867 1 98 172 ALA B C 1
ATOM 3893 O O . ALA B 1 172 ? -4.902 -18.328 -7.52 1 98 172 ALA B O 1
ATOM 3894 N N . HIS B 1 173 ? -3.73 -17.641 -5.723 1 9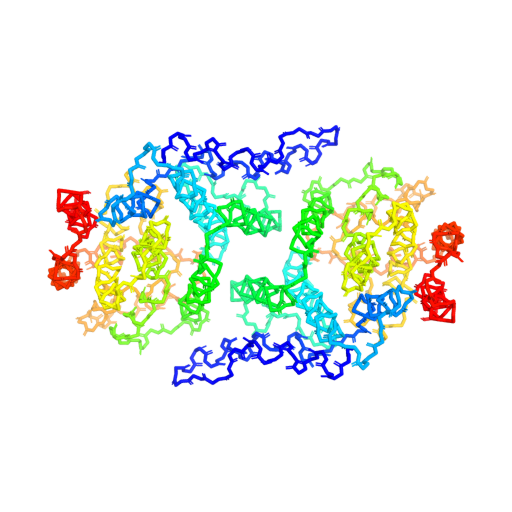7.75 173 HIS B N 1
ATOM 3895 C CA . HIS B 1 173 ? -4.906 -17.047 -5.113 1 97.75 173 HIS B CA 1
ATOM 3896 C C . HIS B 1 173 ? -5.465 -15.922 -5.98 1 97.75 173 HIS B C 1
ATOM 3898 O O . HIS B 1 173 ? -6.641 -15.945 -6.355 1 97.75 173 HIS B O 1
ATOM 3904 N N . TYR B 1 174 ? -4.629 -14.984 -6.348 1 97.62 174 TYR B N 1
ATOM 3905 C CA . TYR B 1 174 ? -5.188 -13.82 -7.027 1 97.62 174 TYR B CA 1
ATOM 3906 C C . TYR B 1 174 ? -5.418 -14.102 -8.508 1 97.62 174 TYR B C 1
ATOM 3908 O O . TYR B 1 174 ? -6.145 -13.375 -9.18 1 97.62 174 TYR B O 1
ATOM 3916 N N . THR B 1 175 ? -4.824 -15.156 -9.031 1 97.19 175 THR B N 1
ATOM 3917 C CA . THR B 1 175 ? -4.953 -15.406 -10.461 1 97.19 175 THR B CA 1
ATOM 3918 C C . THR B 1 175 ? -6.168 -16.281 -10.75 1 97.19 175 THR B C 1
ATOM 3920 O O . THR B 1 175 ? -6.867 -16.078 -11.742 1 97.19 175 THR B O 1
ATOM 3923 N N . VAL B 1 176 ? -6.434 -17.297 -9.867 1 97.75 176 VAL B N 1
ATOM 3924 C CA . VAL B 1 176 ? -7.461 -18.266 -10.234 1 97.75 176 VAL B CA 1
ATOM 3925 C C . VAL B 1 176 ? -8.5 -18.359 -9.125 1 97.75 176 VAL B C 1
ATOM 3927 O O . VAL B 1 176 ? -9.688 -18.125 -9.352 1 97.75 176 VAL B O 1
ATOM 3930 N N . ILE B 1 177 ? -8.094 -18.609 -7.883 1 98.56 177 ILE B N 1
ATOM 3931 C CA . ILE B 1 177 ? -8.992 -18.969 -6.793 1 98.56 177 ILE B CA 1
ATOM 3932 C C . ILE B 1 177 ? -9.984 -17.844 -6.531 1 98.56 177 ILE B C 1
ATOM 3934 O O . ILE B 1 177 ? -11.195 -18.031 -6.645 1 98.56 177 ILE B O 1
ATOM 3938 N N . VAL B 1 178 ? -9.469 -16.672 -6.289 1 98.81 178 VAL B N 1
ATOM 3939 C CA . VAL B 1 178 ? -10.32 -15.562 -5.863 1 98.81 178 VAL B CA 1
ATOM 3940 C C . VAL B 1 178 ? -11.195 -15.109 -7.023 1 98.81 178 VAL B C 1
ATOM 3942 O O . VAL B 1 178 ? -12.391 -14.836 -6.84 1 98.81 178 VAL B O 1
ATOM 3945 N N . PRO B 1 179 ? -10.695 -15.023 -8.227 1 98.56 179 PRO B N 1
ATOM 3946 C CA . PRO B 1 179 ? -11.578 -14.688 -9.344 1 98.56 179 PRO B CA 1
ATOM 3947 C C . PRO B 1 179 ? -12.766 -15.648 -9.469 1 98.56 179 PRO B C 1
ATOM 3949 O O . PRO B 1 179 ? -13.898 -15.211 -9.641 1 98.56 179 PRO B O 1
ATOM 3952 N N . LEU B 1 180 ? -12.508 -16.969 -9.328 1 98.62 180 LEU B N 1
ATOM 3953 C CA . LEU B 1 180 ? -13.594 -17.953 -9.383 1 98.62 180 LEU B CA 1
ATOM 3954 C C . LEU B 1 180 ? -14.602 -17.703 -8.273 1 98.62 180 LEU B C 1
ATOM 3956 O O . LEU B 1 180 ? -15.812 -17.703 -8.516 1 98.62 180 LEU B O 1
ATOM 3960 N N . ARG B 1 181 ? -14.102 -17.516 -7.098 1 98.81 181 ARG B N 1
ATOM 3961 C CA . ARG B 1 181 ? -14.953 -17.328 -5.93 1 98.81 181 ARG B CA 1
ATOM 3962 C C . ARG B 1 181 ? -15.773 -16.047 -6.039 1 98.81 181 ARG B C 1
ATOM 3964 O O . ARG B 1 181 ? -16.969 -16.047 -5.734 1 98.81 181 ARG B O 1
ATOM 3971 N N . LEU B 1 182 ? -15.188 -14.961 -6.469 1 98.88 182 LEU B N 1
ATOM 3972 C CA . LEU B 1 182 ? -15.875 -13.68 -6.613 1 98.88 182 LEU B CA 1
ATOM 3973 C C . LEU B 1 182 ? -16.984 -13.773 -7.656 1 98.88 182 LEU B C 1
ATOM 3975 O O . LEU B 1 182 ? -18.031 -13.141 -7.508 1 98.88 182 LEU B O 1
ATOM 3979 N N . GLY B 1 183 ? -16.734 -14.523 -8.734 1 98.62 183 GLY B N 1
ATOM 3980 C CA . GLY B 1 183 ? -17.781 -14.727 -9.719 1 98.62 183 GLY B CA 1
ATOM 3981 C C . GLY B 1 183 ? -19.016 -15.391 -9.141 1 98.62 183 GLY B C 1
ATOM 3982 O O . GLY B 1 183 ? -20.141 -14.961 -9.406 1 98.62 183 GLY B O 1
ATOM 3983 N N . ALA B 1 184 ? -18.781 -16.438 -8.367 1 98.62 184 ALA B N 1
ATOM 3984 C CA . ALA B 1 184 ? -19.906 -17.109 -7.707 1 98.62 184 ALA B CA 1
ATOM 3985 C C . ALA B 1 184 ? -20.656 -16.156 -6.781 1 98.62 184 ALA B C 1
ATOM 3987 O O . ALA B 1 184 ? -21.875 -16.094 -6.816 1 98.62 184 ALA B O 1
ATOM 3988 N N . LEU B 1 185 ? -19.953 -15.383 -5.992 1 98.69 185 LEU B N 1
ATOM 3989 C CA . LEU B 1 185 ? -20.547 -14.438 -5.059 1 98.69 185 LEU B CA 1
ATOM 3990 C C . LEU B 1 185 ? -21.375 -13.391 -5.801 1 98.69 185 LEU B C 1
ATOM 3992 O O . LEU B 1 185 ? -22.469 -13.031 -5.359 1 98.69 185 LEU B O 1
ATOM 3996 N N . ALA B 1 186 ? -20.828 -12.867 -6.918 1 98.62 186 ALA B N 1
ATOM 3997 C CA . ALA B 1 186 ? -21.531 -11.859 -7.703 1 98.62 186 ALA B CA 1
ATOM 3998 C C . ALA B 1 186 ? -22.875 -12.398 -8.203 1 98.62 186 ALA B C 1
ATOM 4000 O O . ALA B 1 186 ? -23.828 -11.641 -8.383 1 98.62 186 ALA B O 1
ATOM 4001 N N . ALA B 1 187 ? -22.938 -13.719 -8.367 1 98.31 187 ALA B N 1
ATOM 4002 C CA . ALA B 1 187 ? -24.156 -14.375 -8.844 1 98.31 187 ALA B CA 1
ATOM 4003 C C . ALA B 1 187 ? -25.062 -14.758 -7.672 1 98.31 187 ALA B C 1
ATOM 4005 O O . ALA B 1 187 ? -26.109 -15.391 -7.867 1 98.31 187 ALA B O 1
ATOM 4006 N N . GLY B 1 188 ? -24.641 -14.406 -6.48 1 97.69 188 GLY B N 1
ATOM 4007 C CA . GLY B 1 188 ? -25.422 -14.711 -5.297 1 97.69 188 GLY B CA 1
ATOM 4008 C C . GLY B 1 188 ? -25.281 -16.156 -4.844 1 97.69 188 GLY B C 1
ATOM 4009 O O . GLY B 1 188 ? -26.141 -16.672 -4.133 1 97.69 188 GLY B O 1
ATOM 4010 N N . MET B 1 189 ? -24.203 -16.828 -5.281 1 97.12 189 MET B N 1
ATOM 4011 C CA . MET B 1 189 ? -23.969 -18.234 -4.934 1 97.12 189 MET B CA 1
ATOM 4012 C C . MET B 1 189 ? -22.766 -18.375 -4.004 1 97.12 189 MET B C 1
ATOM 4014 O O . MET B 1 189 ? -21.812 -17.594 -4.098 1 97.12 189 MET B O 1
ATOM 4018 N N . ALA B 1 190 ? -22.766 -19.359 -3.133 1 97.12 190 ALA B N 1
ATOM 4019 C CA . ALA B 1 190 ? -21.594 -19.672 -2.309 1 97.12 190 ALA B CA 1
ATOM 4020 C C . ALA B 1 190 ? -20.484 -20.312 -3.143 1 97.12 190 ALA B C 1
ATOM 4022 O O . ALA B 1 190 ? -20.75 -21.234 -3.934 1 97.12 190 ALA B O 1
ATOM 4023 N N . PRO B 1 191 ? -19.312 -19.828 -3.004 1 97.75 191 PRO B N 1
ATOM 4024 C CA . PRO B 1 191 ? -18.219 -20.453 -3.752 1 97.75 191 PRO B CA 1
ATOM 4025 C C . PRO B 1 191 ? -18 -21.906 -3.357 1 97.75 191 PRO B C 1
ATOM 4027 O O . PRO B 1 191 ? -18.109 -22.266 -2.18 1 97.75 191 PRO B O 1
ATOM 4030 N N . GLN B 1 192 ? -17.609 -22.688 -4.348 1 96.62 192 GLN B N 1
ATOM 4031 C CA . GLN B 1 192 ? -17.328 -24.094 -4.098 1 96.62 192 GLN B CA 1
ATOM 4032 C C . GLN B 1 192 ? -15.984 -24.266 -3.385 1 96.62 192 GLN B C 1
ATOM 4034 O O . GLN B 1 192 ? -15 -23.609 -3.732 1 96.62 192 GLN B O 1
ATOM 4039 N N . ASP B 1 193 ? -15.891 -25.172 -2.475 1 96.88 193 ASP B N 1
ATOM 4040 C CA . ASP B 1 193 ? -14.656 -25.438 -1.752 1 96.88 193 ASP B CA 1
ATOM 4041 C C . ASP B 1 193 ? -13.57 -25.953 -2.695 1 96.88 193 ASP B C 1
ATOM 4043 O O . ASP B 1 193 ? -12.383 -25.703 -2.486 1 96.88 193 ASP B O 1
ATOM 4047 N N . ALA B 1 194 ? -13.961 -26.578 -3.725 1 97.75 194 ALA B N 1
ATOM 4048 C CA . ALA B 1 194 ? -13.047 -27.219 -4.668 1 97.75 194 ALA B CA 1
ATOM 4049 C C . ALA B 1 194 ? -12.289 -26.156 -5.484 1 97.75 194 ALA B C 1
ATOM 4051 O O . ALA B 1 194 ? -11.297 -26.469 -6.145 1 97.75 194 ALA B O 1
ATOM 4052 N N . PHE B 1 195 ? -12.781 -24.938 -5.457 1 98.38 195 PHE B N 1
ATOM 4053 C CA . PHE B 1 195 ? -12.102 -23.875 -6.195 1 98.38 195 PHE B CA 1
ATOM 4054 C C . PHE B 1 195 ? -10.688 -23.672 -5.672 1 98.38 195 PHE B C 1
ATOM 4056 O O . PHE B 1 195 ? -9.781 -23.312 -6.434 1 98.38 195 PHE B O 1
ATOM 4063 N N . THR B 1 196 ? -10.484 -23.938 -4.391 1 98.5 196 THR B N 1
ATOM 4064 C CA . THR B 1 196 ? -9.172 -23.688 -3.801 1 98.5 196 THR B CA 1
ATOM 4065 C C . THR B 1 196 ? -8.164 -24.719 -4.277 1 98.5 196 THR B C 1
ATOM 4067 O O . THR B 1 196 ? -7.145 -24.375 -4.875 1 98.5 196 THR B O 1
ATOM 4070 N N . PRO B 1 197 ? -8.438 -26.062 -4.137 1 98.56 197 PRO B N 1
ATOM 4071 C CA . PRO B 1 197 ? -7.453 -27.016 -4.652 1 98.56 197 PRO B CA 1
ATOM 4072 C C . PRO B 1 197 ? -7.305 -26.938 -6.168 1 98.56 197 PRO B C 1
ATOM 4074 O O . PRO B 1 197 ? -6.195 -27.094 -6.691 1 98.56 197 PRO B O 1
ATOM 4077 N N . ALA B 1 198 ? -8.391 -26.719 -6.93 1 98.5 198 ALA B N 1
ATOM 4078 C CA . ALA B 1 198 ? -8.305 -26.547 -8.375 1 98.5 198 ALA B CA 1
ATOM 4079 C C . ALA B 1 198 ? -7.422 -25.344 -8.727 1 98.5 198 ALA B C 1
ATOM 4081 O O . ALA B 1 198 ? -6.555 -25.438 -9.602 1 98.5 198 ALA B O 1
ATOM 4082 N N . GLY B 1 199 ? -7.664 -24.25 -8.055 1 98.31 199 GLY B N 1
ATOM 4083 C CA . GLY B 1 199 ? -6.938 -23.031 -8.328 1 98.31 199 GLY B CA 1
ATOM 4084 C C . GLY B 1 199 ? -5.473 -23.094 -7.934 1 98.31 199 GLY B C 1
ATOM 4085 O O . GLY B 1 199 ? -4.625 -22.453 -8.562 1 98.31 199 GLY B O 1
ATOM 4086 N N . LEU B 1 200 ? -5.152 -23.812 -6.828 1 98.56 200 LEU B N 1
ATOM 4087 C CA . LEU B 1 200 ? -3.756 -24.016 -6.453 1 98.56 200 LEU B CA 1
ATOM 4088 C C . LEU B 1 200 ? -2.994 -24.734 -7.566 1 98.56 200 LEU B C 1
ATOM 4090 O O . LEU B 1 200 ? -1.891 -24.312 -7.93 1 98.56 200 LEU B O 1
ATOM 4094 N N . ALA B 1 201 ? -3.609 -25.734 -8.125 1 98.38 201 ALA B N 1
ATOM 4095 C CA . ALA B 1 201 ? -2.98 -26.484 -9.203 1 98.38 201 ALA B CA 1
ATOM 4096 C C . ALA B 1 201 ? -2.877 -25.641 -10.469 1 98.38 201 ALA B C 1
ATOM 4098 O O . ALA B 1 201 ? -1.812 -25.562 -11.086 1 98.38 201 ALA B O 1
ATOM 4099 N N . LEU B 1 202 ? -3.945 -25.016 -10.844 1 97.94 202 LEU B N 1
ATOM 4100 C CA . LEU B 1 202 ? -3.984 -24.219 -12.062 1 97.94 202 LEU B CA 1
ATOM 4101 C C . LEU B 1 202 ? -3.066 -23 -11.953 1 97.94 202 LEU B C 1
ATOM 4103 O O . LEU B 1 202 ? -2.389 -22.641 -12.922 1 97.94 202 LEU B O 1
ATOM 4107 N N . GLY B 1 203 ? -3.109 -22.328 -10.789 1 97.19 203 GLY B N 1
ATOM 4108 C CA . GLY B 1 203 ? -2.203 -21.219 -10.562 1 97.19 203 GLY B CA 1
ATOM 4109 C C . GLY B 1 203 ? -0.74 -21.609 -10.625 1 97.19 203 GLY B C 1
ATOM 4110 O O . GLY B 1 203 ? 0.095 -20.859 -11.117 1 97.19 203 GLY B O 1
ATOM 4111 N N . THR B 1 204 ? -0.443 -22.781 -10.102 1 97.62 204 THR B N 1
ATOM 4112 C CA . THR B 1 204 ? 0.915 -23.312 -10.188 1 97.62 204 THR B CA 1
ATOM 4113 C C . THR B 1 204 ? 1.325 -23.516 -11.641 1 97.62 204 THR B C 1
ATOM 4115 O O . THR B 1 204 ? 2.416 -23.109 -12.047 1 97.62 204 THR B O 1
ATOM 4118 N N . ALA B 1 205 ? 0.469 -24.141 -12.406 1 97.38 205 ALA B N 1
ATOM 4119 C CA . ALA B 1 205 ? 0.734 -24.344 -13.828 1 97.38 205 ALA B CA 1
ATOM 4120 C C . ALA B 1 205 ? 0.972 -23 -14.531 1 97.38 205 ALA B C 1
ATOM 4122 O O . ALA B 1 205 ? 1.905 -22.875 -15.32 1 97.38 205 ALA B O 1
ATOM 4123 N N . PHE B 1 206 ? 0.156 -22.094 -14.227 1 95.38 206 PHE B N 1
ATOM 4124 C CA . PHE B 1 206 ? 0.242 -20.766 -14.812 1 95.38 206 PHE B CA 1
ATOM 4125 C C . PHE B 1 206 ? 1.597 -20.141 -14.516 1 95.38 206 PHE B C 1
ATOM 4127 O O . PHE B 1 206 ? 2.248 -19.609 -15.422 1 95.38 206 PHE B O 1
ATOM 4134 N N . GLN B 1 207 ? 2.025 -20.172 -13.289 1 96.19 207 GLN B N 1
ATOM 4135 C CA . GLN B 1 207 ? 3.279 -19.516 -12.906 1 96.19 207 GLN B CA 1
ATOM 4136 C C . GLN B 1 207 ? 4.473 -20.203 -13.57 1 96.19 207 GLN B C 1
ATOM 4138 O O . GLN B 1 207 ? 5.387 -19.531 -14.055 1 96.19 207 GLN B O 1
ATOM 4143 N N . ILE B 1 208 ? 4.473 -21.516 -13.578 1 96.5 208 ILE B N 1
ATOM 4144 C CA . ILE B 1 208 ? 5.586 -22.234 -14.18 1 96.5 208 ILE B CA 1
ATOM 4145 C C . ILE B 1 208 ? 5.691 -21.875 -15.664 1 96.5 208 ILE B C 1
ATOM 4147 O O . ILE B 1 208 ? 6.789 -21.656 -16.172 1 96.5 208 ILE B O 1
ATOM 4151 N N . ARG B 1 209 ? 4.602 -21.797 -16.312 1 93.31 209 ARG B N 1
ATOM 4152 C CA . ARG B 1 209 ? 4.605 -21.422 -17.719 1 93.31 209 ARG B CA 1
ATOM 4153 C C . ARG B 1 209 ? 5.137 -20.016 -17.922 1 93.31 209 ARG B C 1
ATOM 4155 O O . ARG B 1 209 ? 5.84 -19.734 -18.891 1 93.31 209 ARG B O 1
ATOM 4162 N N . ASP B 1 210 ? 4.719 -19.156 -17.031 1 92.38 210 ASP B N 1
ATOM 4163 C CA . ASP B 1 210 ? 5.25 -17.797 -17.062 1 92.38 210 ASP B CA 1
ATOM 4164 C C . ASP B 1 210 ? 6.762 -17.797 -16.875 1 92.38 210 ASP B C 1
ATOM 4166 O O . ASP B 1 210 ? 7.477 -17.031 -17.516 1 92.38 210 ASP B O 1
ATOM 4170 N N . ASP B 1 211 ? 7.27 -18.594 -15.969 1 94.5 211 ASP B N 1
ATOM 4171 C CA . ASP B 1 211 ? 8.703 -18.734 -15.75 1 94.5 211 ASP B CA 1
ATOM 4172 C C . ASP B 1 211 ? 9.414 -19.234 -17 1 94.5 211 ASP B C 1
ATOM 4174 O O . ASP B 1 211 ? 10.516 -18.781 -17.328 1 94.5 211 ASP B O 1
ATOM 4178 N N . VAL B 1 212 ? 8.773 -20.172 -17.656 1 93.19 212 VAL B N 1
ATOM 4179 C CA . VAL B 1 212 ? 9.336 -20.719 -18.891 1 93.19 212 VAL B CA 1
ATOM 4180 C C . VAL B 1 212 ? 9.391 -19.641 -19.969 1 93.19 212 VAL B C 1
ATOM 4182 O O . VAL B 1 212 ? 10.391 -19.516 -20.672 1 93.19 212 VAL B O 1
ATOM 4185 N N . LEU B 1 213 ? 8.336 -18.891 -20.062 1 90 213 LEU B N 1
ATOM 4186 C CA . LEU B 1 213 ? 8.281 -17.828 -21.047 1 90 213 LEU B CA 1
ATOM 4187 C C . LEU B 1 213 ? 9.352 -16.766 -20.766 1 90 213 LEU B C 1
ATOM 4189 O O . LEU B 1 213 ? 9.914 -16.188 -21.703 1 90 213 LEU B O 1
ATOM 4193 N N . ASN B 1 214 ? 9.594 -16.516 -19.531 1 91.25 214 ASN B N 1
ATOM 4194 C CA . ASN B 1 214 ? 10.633 -15.562 -19.156 1 91.25 214 ASN B CA 1
ATOM 4195 C C . ASN B 1 214 ? 12.008 -16 -19.641 1 91.25 214 ASN B C 1
ATOM 4197 O O . ASN B 1 214 ? 12.852 -15.172 -19.984 1 91.25 214 ASN B O 1
ATOM 4201 N N . LEU B 1 215 ? 12.25 -17.266 -19.719 1 89.75 215 LEU B N 1
ATOM 4202 C CA . LEU B 1 215 ? 13.555 -17.797 -20.094 1 89.75 215 LEU B CA 1
ATOM 4203 C C . LEU B 1 215 ? 13.633 -18.031 -21.594 1 89.75 215 LEU B C 1
ATOM 4205 O O . LEU B 1 215 ? 14.664 -17.781 -22.219 1 89.75 215 LEU B O 1
ATOM 4209 N N . ALA B 1 216 ? 12.539 -18.5 -22.141 1 84.19 216 ALA B N 1
ATOM 4210 C CA . ALA B 1 216 ? 12.633 -19.047 -23.5 1 84.19 216 ALA B CA 1
ATOM 4211 C C . ALA B 1 216 ? 11.664 -18.328 -24.438 1 84.19 216 ALA B C 1
ATOM 4213 O O . ALA B 1 216 ? 11.609 -18.656 -25.625 1 84.19 216 ALA B O 1
ATOM 4214 N N . GLY B 1 217 ? 10.914 -17.438 -23.891 1 77.19 217 GLY B N 1
ATOM 4215 C CA . GLY B 1 217 ? 9.883 -16.828 -24.703 1 77.19 217 GLY B CA 1
ATOM 4216 C C . GLY B 1 217 ? 10.414 -15.75 -25.625 1 77.19 217 GLY B C 1
ATOM 4217 O O . GLY B 1 217 ? 11.602 -15.422 -25.594 1 77.19 217 GLY B O 1
ATOM 4218 N N . ASP B 1 218 ? 9.484 -15.414 -26.484 1 75.19 218 ASP B N 1
ATOM 4219 C CA . ASP B 1 218 ? 9.727 -14.266 -27.344 1 75.19 218 ASP B CA 1
ATOM 4220 C C . ASP B 1 218 ? 9.672 -12.961 -26.547 1 75.19 218 ASP B C 1
ATOM 4222 O O . ASP B 1 218 ? 8.648 -12.641 -25.938 1 75.19 218 ASP B O 1
ATOM 4226 N N . PRO B 1 219 ? 10.781 -12.242 -26.594 1 68.38 219 PRO B N 1
ATOM 4227 C CA . PRO B 1 219 ? 10.828 -11.016 -25.797 1 68.38 219 PRO B CA 1
ATOM 4228 C C . PRO B 1 219 ? 9.68 -10.062 -26.109 1 68.38 219 PRO B C 1
ATOM 4230 O O . PRO B 1 219 ? 9.141 -9.422 -25.203 1 68.38 219 PRO B O 1
ATOM 4233 N N . VAL B 1 220 ? 9.289 -9.945 -27.344 1 67.62 220 VAL B N 1
ATOM 4234 C CA . VAL B 1 220 ? 8.25 -9.016 -27.766 1 67.62 220 VAL B CA 1
ATOM 4235 C C . VAL B 1 220 ? 6.91 -9.414 -27.141 1 67.62 220 VAL B C 1
ATOM 4237 O O . VAL B 1 220 ? 6.156 -8.555 -26.672 1 67.62 220 VAL B O 1
ATOM 4240 N N . LYS B 1 221 ? 6.758 -10.602 -26.953 1 69.31 221 LYS B N 1
ATOM 4241 C CA . LYS B 1 221 ? 5.48 -11.094 -26.453 1 69.31 221 LYS B CA 1
ATOM 4242 C C . LYS B 1 221 ? 5.453 -11.102 -24.938 1 69.31 221 LYS B C 1
ATOM 4244 O O . LYS B 1 221 ? 4.402 -10.883 -24.328 1 69.31 221 LYS B O 1
ATOM 4249 N N . TYR B 1 222 ? 6.508 -11.219 -24.328 1 73.5 222 TYR B N 1
ATOM 4250 C CA . TYR B 1 222 ? 6.602 -11.414 -22.891 1 73.5 222 TYR B CA 1
ATOM 4251 C C . TYR B 1 222 ? 6.414 -10.102 -22.141 1 73.5 222 TYR B C 1
ATOM 4253 O O . TYR B 1 222 ? 5.871 -10.078 -21.031 1 73.5 222 TYR B O 1
ATOM 4261 N N . GLY B 1 223 ? 6.781 -8.898 -22.703 1 68.62 223 GLY B N 1
ATOM 4262 C CA . GLY B 1 223 ? 6.512 -7.582 -22.156 1 68.62 223 GLY B CA 1
ATOM 4263 C C . GLY B 1 223 ? 7.453 -7.203 -21.016 1 68.62 223 GLY B C 1
ATOM 4264 O O . GLY B 1 223 ? 7.355 -6.105 -20.469 1 68.62 223 GLY B O 1
ATOM 4265 N N . LYS B 1 224 ? 8.234 -8.203 -20.5 1 77.06 224 LYS B N 1
ATOM 4266 C CA . LYS B 1 224 ? 9.336 -7.941 -19.578 1 77.06 224 LYS B CA 1
ATOM 4267 C C . LYS B 1 224 ? 10.664 -8.406 -20.156 1 77.06 224 LYS B C 1
ATOM 4269 O O . LYS B 1 224 ? 10.703 -8.953 -21.266 1 77.06 224 LYS B O 1
ATOM 4274 N N . GLU B 1 225 ? 11.727 -8.039 -19.547 1 77.25 225 GLU B N 1
ATOM 4275 C CA . GLU B 1 225 ? 13.047 -8.461 -20 1 77.25 225 GLU B CA 1
ATOM 4276 C C . GLU B 1 225 ? 13.211 -9.977 -19.906 1 77.25 225 GLU B C 1
ATOM 4278 O O . GLU B 1 225 ? 13.039 -10.555 -18.828 1 77.25 225 GLU B O 1
ATOM 4283 N N . ILE B 1 226 ? 13.492 -10.57 -21.047 1 78.06 226 ILE B N 1
ATOM 4284 C CA . ILE B 1 226 ? 13.812 -11.992 -21.047 1 78.06 226 ILE B CA 1
ATOM 4285 C C . ILE B 1 226 ? 15.023 -12.25 -20.156 1 78.06 226 ILE B C 1
ATOM 4287 O O . ILE B 1 226 ? 16 -11.5 -20.188 1 78.06 226 ILE B O 1
ATOM 4291 N N . GLY B 1 227 ? 14.883 -13.242 -19.391 1 84.19 227 GLY B N 1
ATOM 4292 C CA . GLY B 1 227 ? 15.961 -13.547 -18.469 1 84.19 227 GLY B CA 1
ATOM 4293 C C . GLY B 1 227 ? 15.969 -12.664 -17.234 1 84.19 227 GLY B C 1
ATOM 4294 O O . GLY B 1 227 ? 16.875 -12.75 -16.406 1 84.19 227 GLY B O 1
ATOM 4295 N N . GLY B 1 228 ? 14.922 -11.812 -17.156 1 87.56 228 GLY B N 1
ATOM 4296 C CA . GLY B 1 228 ? 14.82 -10.922 -16 1 87.56 228 GLY B CA 1
ATOM 4297 C C . GLY B 1 228 ? 14.836 -11.656 -14.672 1 87.56 228 GLY B C 1
ATOM 4298 O O . GLY B 1 228 ? 15.367 -11.148 -13.688 1 87.56 228 GLY B O 1
ATOM 4299 N N . ASP B 1 229 ? 14.328 -12.859 -14.664 1 91.25 229 ASP B N 1
ATOM 4300 C CA . ASP B 1 229 ? 14.289 -13.664 -13.445 1 91.25 229 ASP B CA 1
ATOM 4301 C C . ASP B 1 229 ? 15.695 -13.992 -12.961 1 91.25 229 ASP B C 1
ATOM 4303 O O . ASP B 1 229 ? 15.945 -14.078 -11.758 1 91.25 229 ASP B O 1
ATOM 4307 N N . LEU B 1 230 ? 16.562 -14.188 -13.914 1 92.06 230 LEU B N 1
ATOM 4308 C CA . LEU B 1 230 ? 17.953 -14.461 -13.562 1 92.06 230 LEU B CA 1
ATOM 4309 C C . LEU B 1 230 ? 18.609 -13.219 -12.977 1 92.06 230 LEU B C 1
ATOM 4311 O O . LEU B 1 230 ? 19.375 -13.312 -12.008 1 92.06 230 LEU B O 1
ATOM 4315 N N . LEU B 1 231 ? 18.281 -12.094 -13.547 1 91.31 231 LEU B N 1
ATOM 4316 C CA . LEU B 1 231 ? 18.828 -10.836 -13.055 1 91.31 231 LEU B CA 1
ATOM 4317 C C . LEU B 1 231 ? 18.297 -10.523 -11.656 1 91.31 231 LEU B C 1
ATOM 4319 O O . LEU B 1 231 ? 19.016 -10.008 -10.812 1 91.31 231 LEU B O 1
ATOM 4323 N N . GLU B 1 232 ? 17.062 -10.898 -11.422 1 90.88 232 GLU B N 1
ATOM 4324 C CA . GLU B 1 232 ? 16.422 -10.656 -10.141 1 90.88 232 GLU B CA 1
ATOM 4325 C C . GLU B 1 232 ? 16.828 -11.711 -9.109 1 90.88 232 GLU B C 1
ATOM 4327 O O . GLU B 1 232 ? 16.656 -11.516 -7.906 1 90.88 232 GLU B O 1
ATOM 4332 N N . GLY B 1 233 ? 17.312 -12.836 -9.609 1 92.5 233 GLY B N 1
ATOM 4333 C CA . GLY B 1 233 ? 17.688 -13.938 -8.734 1 92.5 233 GLY B CA 1
ATOM 4334 C C . GLY B 1 233 ? 16.5 -14.75 -8.258 1 92.5 233 GLY B C 1
ATOM 4335 O O . GLY B 1 233 ? 16.469 -15.18 -7.098 1 92.5 233 GLY B O 1
ATOM 4336 N N . LYS B 1 234 ? 15.516 -14.961 -9.055 1 94.44 234 LYS B N 1
ATOM 4337 C CA . LYS B 1 234 ? 14.32 -15.695 -8.672 1 94.44 234 LYS B CA 1
ATOM 4338 C C . LYS B 1 234 ? 14.602 -17.188 -8.562 1 94.44 234 LYS B C 1
ATOM 4340 O O . LYS B 1 234 ? 15.391 -17.734 -9.336 1 94.44 234 LYS B O 1
ATOM 4345 N N . ARG B 1 235 ? 13.961 -17.844 -7.621 1 97.06 235 ARG B N 1
ATOM 4346 C CA . ARG B 1 235 ? 14.109 -19.266 -7.383 1 97.06 235 ARG B CA 1
ATOM 4347 C C . ARG B 1 235 ? 12.984 -20.062 -8.062 1 97.06 235 ARG B C 1
ATOM 4349 O O . ARG B 1 235 ? 12.109 -20.609 -7.395 1 97.06 235 ARG B O 1
ATOM 4356 N N . THR B 1 236 ? 13.133 -20.156 -9.383 1 96.94 236 THR B N 1
ATOM 4357 C CA . THR B 1 236 ? 12.117 -20.859 -10.148 1 96.94 236 THR B CA 1
ATOM 4358 C C . THR B 1 236 ? 12.32 -22.375 -10.062 1 96.94 236 THR B C 1
ATOM 4360 O O . THR B 1 236 ? 13.383 -22.844 -9.656 1 96.94 236 THR B O 1
ATOM 4363 N N . LEU B 1 237 ? 11.32 -23.078 -10.469 1 97.38 237 LEU B N 1
ATOM 4364 C CA . LEU B 1 237 ? 11.414 -24.531 -10.508 1 97.38 237 LEU B CA 1
ATOM 4365 C C . LEU B 1 237 ? 12.523 -24.984 -11.461 1 97.38 237 LEU B C 1
ATOM 4367 O O . LEU B 1 237 ? 13.211 -25.969 -11.203 1 97.38 237 LEU B O 1
ATOM 4371 N N . ILE B 1 238 ? 12.742 -24.234 -12.508 1 97.12 238 ILE B N 1
ATOM 4372 C CA . ILE B 1 238 ? 13.742 -24.547 -13.523 1 97.12 238 ILE B CA 1
ATOM 4373 C C . ILE B 1 238 ? 15.141 -24.453 -12.914 1 97.12 238 ILE B C 1
ATOM 4375 O O . ILE B 1 238 ? 15.945 -25.375 -13.047 1 97.12 238 ILE B O 1
ATOM 4379 N N . VAL B 1 239 ? 15.391 -23.375 -12.258 1 97.38 239 VAL B N 1
ATOM 4380 C CA . VAL B 1 239 ? 16.703 -23.141 -11.688 1 97.38 239 VAL B CA 1
ATOM 4381 C C . VAL B 1 239 ? 16.969 -24.141 -10.562 1 97.38 239 VAL B C 1
ATOM 4383 O O . VAL B 1 239 ? 18.078 -24.672 -10.453 1 97.38 239 VAL B O 1
ATOM 4386 N N . LEU B 1 240 ? 15.969 -24.375 -9.734 1 97.25 240 LEU B N 1
ATOM 4387 C CA . LEU B 1 240 ? 16.141 -25.297 -8.625 1 97.25 240 LEU B CA 1
ATOM 4388 C C . LEU B 1 240 ? 16.422 -26.719 -9.133 1 97.25 240 LEU B C 1
ATOM 4390 O O . LEU B 1 240 ? 17.266 -27.422 -8.57 1 97.25 240 LEU B O 1
ATOM 4394 N N . ASP B 1 241 ? 15.727 -27.094 -10.148 1 97.25 241 ASP B N 1
ATOM 4395 C CA . ASP B 1 241 ? 15.969 -28.391 -10.773 1 97.25 241 ASP B CA 1
ATOM 4396 C C . ASP B 1 241 ? 17.359 -28.469 -11.383 1 97.25 241 ASP B C 1
ATOM 4398 O O . ASP B 1 241 ? 18.094 -29.438 -11.18 1 97.25 241 ASP B O 1
ATOM 4402 N N . TRP B 1 242 ? 17.797 -27.453 -12.109 1 97.44 242 TRP B N 1
ATOM 4403 C CA . TRP B 1 242 ? 19.109 -27.391 -12.75 1 97.44 242 TRP B CA 1
ATOM 4404 C C . TRP B 1 242 ? 20.234 -27.484 -11.719 1 97.44 242 TRP B C 1
ATOM 4406 O O . TRP B 1 242 ? 21.234 -28.156 -11.945 1 97.44 242 TRP B O 1
ATOM 4416 N N . LEU B 1 243 ? 20.047 -26.844 -10.594 1 96.81 243 LEU B N 1
ATOM 4417 C CA . LEU B 1 243 ? 21.062 -26.812 -9.547 1 96.81 243 LEU B CA 1
ATOM 4418 C C . LEU B 1 243 ? 21.328 -28.203 -8.984 1 96.81 243 LEU B C 1
ATOM 4420 O O . LEU B 1 243 ? 22.391 -28.469 -8.438 1 96.81 243 LEU B O 1
ATOM 4424 N N . THR B 1 244 ? 20.391 -29.109 -9.117 1 95.5 244 THR B N 1
ATOM 4425 C CA . THR B 1 244 ? 20.562 -30.453 -8.578 1 95.5 244 THR B CA 1
ATOM 4426 C C . THR B 1 244 ? 21.453 -31.297 -9.5 1 95.5 244 THR B C 1
ATOM 4428 O O . THR B 1 244 ? 22.062 -32.281 -9.055 1 95.5 244 THR B O 1
ATOM 4431 N N . THR B 1 245 ? 21.594 -30.922 -10.781 1 93.56 245 THR B N 1
ATOM 4432 C CA . THR B 1 245 ? 22.25 -31.812 -11.727 1 93.56 245 THR B CA 1
ATOM 4433 C C . THR B 1 245 ? 23.422 -31.109 -12.398 1 93.56 245 THR B C 1
ATOM 4435 O O . THR B 1 245 ? 24.281 -31.766 -13.016 1 93.56 245 THR B O 1
ATOM 4438 N N . ALA B 1 246 ? 23.469 -29.812 -12.227 1 95.81 246 ALA B N 1
ATOM 4439 C CA . ALA B 1 246 ? 24.5 -29.047 -12.914 1 95.81 246 ALA B CA 1
ATOM 4440 C C . ALA B 1 246 ? 25.891 -29.406 -12.406 1 95.81 246 ALA B C 1
ATOM 4442 O O . ALA B 1 246 ? 26.062 -29.766 -11.242 1 95.81 246 ALA B O 1
ATOM 4443 N N . PRO B 1 247 ? 26.875 -29.328 -13.352 1 96.75 247 PRO B N 1
ATOM 4444 C CA . PRO B 1 247 ? 28.266 -29.516 -12.906 1 96.75 247 PRO B CA 1
ATOM 4445 C C . PRO B 1 247 ? 28.672 -28.5 -11.844 1 96.75 247 PRO B C 1
ATOM 4447 O O . PRO B 1 247 ? 28.234 -27.344 -11.875 1 96.75 247 PRO B O 1
ATOM 4450 N N . ASP B 1 248 ? 29.625 -28.906 -11.016 1 97.12 248 ASP B N 1
ATOM 4451 C CA . ASP B 1 248 ? 30.031 -28.109 -9.867 1 97.12 248 ASP B CA 1
ATOM 4452 C C . ASP B 1 248 ? 30.594 -26.766 -10.312 1 97.12 248 ASP B C 1
ATOM 4454 O O . ASP B 1 248 ? 30.391 -25.75 -9.656 1 97.12 248 ASP B O 1
ATOM 4458 N N . ASP B 1 249 ? 31.266 -26.797 -11.328 1 97.31 249 ASP B N 1
ATOM 4459 C CA . ASP B 1 249 ? 31.875 -25.562 -11.805 1 97.31 249 ASP B CA 1
ATOM 4460 C C . ASP B 1 249 ? 30.812 -24.562 -12.281 1 97.31 249 ASP B C 1
ATOM 4462 O O . ASP B 1 249 ? 30.922 -23.375 -12.008 1 97.31 249 ASP B O 1
ATOM 4466 N N . ARG B 1 250 ? 29.812 -25.047 -12.984 1 97.44 250 ARG B N 1
ATOM 4467 C CA . ARG B 1 250 ? 28.719 -24.203 -13.438 1 97.44 250 ARG B CA 1
ATOM 4468 C C . ARG B 1 250 ? 27.891 -23.688 -12.266 1 97.44 250 ARG B C 1
ATOM 4470 O O . ARG B 1 250 ? 27.469 -22.531 -12.25 1 97.44 250 ARG B O 1
ATOM 4477 N N . LYS B 1 251 ? 27.734 -24.547 -11.289 1 97.19 251 LYS B N 1
ATOM 4478 C CA . LYS B 1 251 ? 27.016 -24.141 -10.086 1 97.19 251 LYS B CA 1
ATOM 4479 C C . LYS B 1 251 ? 27.734 -23.016 -9.359 1 97.19 251 LYS B C 1
ATOM 4481 O O . LYS B 1 251 ? 27.094 -22.062 -8.891 1 97.19 251 LYS B O 1
ATOM 4486 N N . ALA B 1 252 ? 29.031 -23.141 -9.305 1 97.44 252 ALA B N 1
ATOM 4487 C CA . ALA B 1 252 ? 29.828 -22.125 -8.617 1 97.44 252 ALA B CA 1
ATOM 4488 C C . ALA B 1 252 ? 29.703 -20.766 -9.312 1 97.44 252 ALA B C 1
ATOM 4490 O O . ALA B 1 252 ? 29.594 -19.734 -8.656 1 97.44 252 ALA B O 1
ATOM 4491 N N . ILE B 1 253 ? 29.766 -20.828 -10.578 1 97.69 253 ILE B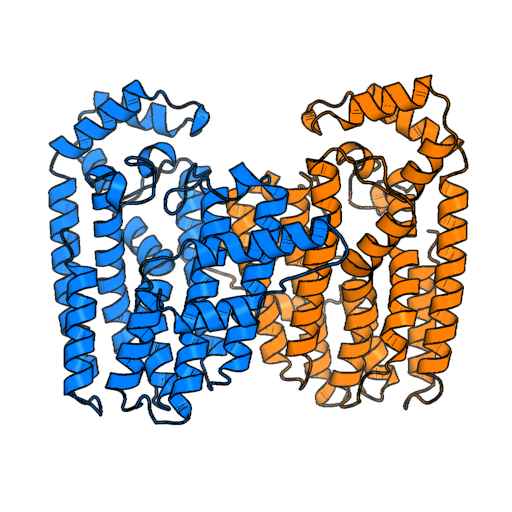 N 1
ATOM 4492 C CA . ILE B 1 253 ? 29.641 -19.625 -11.375 1 97.69 253 ILE B CA 1
ATOM 4493 C C . ILE B 1 253 ? 28.25 -19 -11.164 1 97.69 253 ILE B C 1
ATOM 4495 O O . ILE B 1 253 ? 28.125 -17.797 -10.969 1 97.69 253 ILE B O 1
ATOM 4499 N N . PHE B 1 254 ? 27.25 -19.844 -11.211 1 97.56 254 PHE B N 1
ATOM 4500 C CA . PHE B 1 254 ? 25.875 -19.406 -10.992 1 97.56 254 PHE B CA 1
ATOM 4501 C C . PHE B 1 254 ? 25.734 -18.75 -9.625 1 97.56 254 PHE B C 1
ATOM 4503 O O . PHE B 1 254 ? 25.234 -17.625 -9.516 1 97.56 254 PHE B O 1
ATOM 4510 N N . LEU B 1 255 ? 26.172 -19.375 -8.555 1 96.5 255 LEU B N 1
ATOM 4511 C CA . LEU B 1 255 ? 26.016 -18.891 -7.184 1 96.5 255 LEU B CA 1
ATOM 4512 C C . LEU B 1 255 ? 26.797 -17.609 -6.961 1 96.5 255 LEU B C 1
ATOM 4514 O O . LEU B 1 255 ? 26.359 -16.75 -6.191 1 96.5 255 LEU B O 1
ATOM 4518 N N . ASP B 1 256 ? 27.891 -17.516 -7.652 1 96.5 256 ASP B N 1
ATOM 4519 C CA . ASP B 1 256 ? 28.688 -16.297 -7.559 1 96.5 256 ASP B CA 1
ATOM 4520 C C . ASP B 1 256 ? 27.906 -15.094 -8.109 1 96.5 256 ASP B C 1
ATOM 4522 O O . ASP B 1 256 ? 27.906 -14.023 -7.504 1 96.5 256 ASP B O 1
ATOM 4526 N N . GLN B 1 257 ? 27.281 -15.281 -9.266 1 95.38 257 GLN B N 1
ATOM 4527 C CA . GLN B 1 257 ? 26.484 -14.203 -9.852 1 95.38 257 GLN B CA 1
ATOM 4528 C C . GLN B 1 257 ? 25.281 -13.875 -8.984 1 95.38 257 GLN B C 1
ATOM 4530 O O . GLN B 1 257 ? 24.906 -12.711 -8.836 1 95.38 257 GLN B O 1
ATOM 4535 N N . MET B 1 258 ? 24.703 -14.914 -8.383 1 94.06 258 MET B N 1
ATOM 4536 C CA . MET B 1 258 ? 23.453 -14.742 -7.641 1 94.06 258 MET B CA 1
ATOM 4537 C C . MET B 1 258 ? 23.703 -14.047 -6.309 1 94.06 258 MET B C 1
ATOM 4539 O O . MET B 1 258 ? 22.766 -13.562 -5.668 1 94.06 258 MET B O 1
ATOM 4543 N N . ARG B 1 259 ? 24.922 -13.922 -5.926 1 91.38 259 ARG B N 1
ATOM 4544 C CA . ARG B 1 259 ? 25.281 -13.195 -4.711 1 91.38 259 ARG B CA 1
ATOM 4545 C C . ARG B 1 259 ? 25.375 -11.703 -4.969 1 91.38 259 ARG B C 1
ATOM 4547 O O . ARG B 1 259 ? 25.391 -10.898 -4.031 1 91.38 259 ARG B O 1
ATOM 4554 N N . ARG B 1 260 ? 25.375 -11.383 -6.191 1 91 260 ARG B N 1
ATOM 4555 C CA . ARG B 1 260 ? 25.547 -9.984 -6.582 1 91 260 ARG B CA 1
ATOM 4556 C C . ARG B 1 260 ? 24.188 -9.312 -6.785 1 91 260 ARG B C 1
ATOM 4558 O O . ARG B 1 260 ? 23.203 -9.977 -7.117 1 91 260 ARG B O 1
ATOM 4565 N N . HIS B 1 261 ? 24.172 -7.988 -6.555 1 87.44 261 HIS B N 1
ATOM 4566 C CA . HIS B 1 261 ? 23 -7.215 -6.934 1 87.44 261 HIS B CA 1
ATOM 4567 C C . HIS B 1 261 ? 22.828 -7.172 -8.445 1 87.44 261 HIS B C 1
ATOM 4569 O O . HIS B 1 261 ? 23.781 -7.363 -9.188 1 87.44 261 HIS B O 1
ATOM 4575 N N . ARG B 1 262 ? 21.609 -6.949 -8.781 1 86.94 262 ARG B N 1
ATOM 4576 C CA . ARG B 1 262 ? 21.234 -6.961 -10.195 1 86.94 262 ARG B CA 1
ATOM 4577 C C . ARG B 1 262 ? 22.219 -6.137 -11.016 1 86.94 262 ARG B C 1
ATOM 4579 O O . ARG B 1 262 ? 22.75 -6.617 -12.023 1 86.94 262 ARG B O 1
ATOM 4586 N N . ALA B 1 263 ? 22.578 -4.922 -10.555 1 85.94 263 ALA B N 1
ATOM 4587 C CA . ALA B 1 263 ? 23.406 -3.984 -11.312 1 85.94 263 ALA B CA 1
ATOM 4588 C C . ALA B 1 263 ? 24.859 -4.453 -11.375 1 85.94 263 ALA B C 1
ATOM 4590 O O . ALA B 1 263 ? 25.625 -4.023 -12.242 1 85.94 263 ALA B O 1
ATOM 4591 N N . ASP B 1 264 ? 25.234 -5.395 -10.539 1 92.19 264 ASP B N 1
ATOM 4592 C CA . ASP B 1 264 ? 26.625 -5.82 -10.422 1 92.19 264 ASP B CA 1
ATOM 4593 C C . ASP B 1 264 ? 26.844 -7.168 -11.109 1 92.19 264 ASP B C 1
ATOM 4595 O O . ASP B 1 264 ? 27.969 -7.668 -11.148 1 92.19 264 ASP B O 1
ATOM 4599 N N . LYS B 1 265 ? 25.812 -7.758 -11.648 1 94.5 265 LYS B N 1
ATOM 4600 C CA . LYS B 1 265 ? 25.953 -9.031 -12.352 1 94.5 265 LYS B CA 1
ATOM 4601 C C . LYS B 1 265 ? 26.609 -8.844 -13.711 1 94.5 265 LYS B C 1
ATOM 4603 O O . LYS B 1 265 ? 26.438 -7.805 -14.352 1 94.5 265 LYS B O 1
ATOM 4608 N N . ASP B 1 266 ? 27.375 -9.789 -14.102 1 95.88 266 ASP B N 1
ATOM 4609 C CA . ASP B 1 266 ? 28.031 -9.773 -15.398 1 95.88 266 ASP B CA 1
ATOM 4610 C C . ASP B 1 266 ? 27.094 -10.281 -16.5 1 95.88 266 ASP B C 1
ATOM 4612 O O . ASP B 1 266 ? 26.766 -11.469 -16.531 1 95.88 266 ASP B O 1
ATOM 4616 N N . PRO B 1 267 ? 26.719 -9.398 -17.391 1 94.12 267 PRO B N 1
ATOM 4617 C CA . PRO B 1 267 ? 25.75 -9.797 -18.422 1 94.12 267 PRO B CA 1
ATOM 4618 C C . PRO B 1 267 ? 26.203 -10.992 -19.25 1 94.12 267 PRO B C 1
ATOM 4620 O O . PRO B 1 267 ? 25.391 -11.812 -19.656 1 94.12 267 PRO B O 1
ATOM 4623 N N . ALA B 1 268 ? 27.484 -11.086 -19.469 1 96.38 268 ALA B N 1
ATOM 4624 C CA . ALA B 1 268 ? 28 -12.195 -20.266 1 96.38 268 ALA B CA 1
ATOM 4625 C C . ALA B 1 268 ? 27.844 -13.523 -19.516 1 96.38 268 ALA B C 1
ATOM 4627 O O . ALA B 1 268 ? 27.547 -14.555 -20.125 1 96.38 268 ALA B O 1
ATOM 4628 N N . VAL B 1 269 ? 28.078 -13.5 -18.266 1 97 269 VAL B N 1
ATOM 4629 C CA . VAL B 1 269 ? 27.938 -14.703 -17.453 1 97 269 VAL B CA 1
ATOM 4630 C C . VAL B 1 269 ? 26.469 -15.086 -17.328 1 97 269 VAL B C 1
ATOM 4632 O O . VAL B 1 269 ? 26.125 -16.266 -17.359 1 97 269 VAL B O 1
ATOM 4635 N N . ILE B 1 270 ? 25.625 -14.109 -17.234 1 96.19 270 ILE B N 1
ATOM 4636 C CA . ILE B 1 270 ? 24.188 -14.359 -17.156 1 96.19 270 ILE B CA 1
ATOM 4637 C C . ILE B 1 270 ? 23.703 -15.016 -18.453 1 96.19 270 ILE B C 1
ATOM 4639 O O . ILE B 1 270 ? 22.875 -15.93 -18.422 1 96.19 270 ILE B O 1
ATOM 4643 N N . ASP B 1 271 ? 24.219 -14.57 -19.531 1 95.12 271 ASP B N 1
ATOM 4644 C CA . ASP B 1 271 ? 23.875 -15.164 -20.828 1 95.12 271 ASP B CA 1
ATOM 4645 C C . ASP B 1 271 ? 24.312 -16.625 -20.891 1 95.12 271 ASP B C 1
ATOM 4647 O O . ASP B 1 271 ? 23.609 -17.469 -21.453 1 95.12 271 ASP B O 1
ATOM 4651 N N . GLU B 1 272 ? 25.469 -16.875 -20.328 1 96.56 272 GLU B N 1
ATOM 4652 C CA . GLU B 1 272 ? 25.953 -18.25 -20.281 1 96.56 272 GLU B CA 1
ATOM 4653 C C . GLU B 1 272 ? 25.047 -19.125 -19.406 1 96.56 272 GLU B C 1
ATOM 4655 O O . GLU B 1 272 ? 24.688 -20.234 -19.797 1 96.56 272 GLU B O 1
ATOM 4660 N N . ILE B 1 273 ? 24.688 -18.625 -18.312 1 96.94 273 ILE B N 1
ATOM 4661 C CA . ILE B 1 273 ? 23.812 -19.344 -17.391 1 96.94 273 ILE B CA 1
ATOM 4662 C C . ILE B 1 273 ? 22.469 -19.594 -18.062 1 96.94 273 ILE B C 1
ATOM 4664 O O . ILE B 1 273 ? 21.906 -20.703 -17.969 1 96.94 273 ILE B O 1
ATOM 4668 N N . HIS B 1 274 ? 22.016 -18.609 -18.75 1 95.94 274 HIS B N 1
ATOM 4669 C CA . HIS B 1 274 ? 20.766 -18.719 -19.5 1 95.94 274 HIS B CA 1
ATOM 4670 C C . HIS B 1 274 ? 20.844 -19.875 -20.5 1 95.94 274 HIS B C 1
ATOM 4672 O O . HIS B 1 274 ? 19.922 -20.688 -20.578 1 95.94 274 HIS B O 1
ATOM 4678 N N . ARG B 1 275 ? 21.906 -19.953 -21.188 1 95.69 275 ARG B N 1
ATOM 4679 C CA . ARG B 1 275 ? 22.109 -21.031 -22.156 1 95.69 275 ARG B CA 1
ATOM 4680 C C . ARG B 1 275 ? 22.188 -22.391 -21.469 1 95.69 275 ARG B C 1
ATOM 4682 O O . ARG B 1 275 ? 21.625 -23.359 -21.953 1 95.69 275 ARG B O 1
ATOM 4689 N N . TRP B 1 276 ? 22.875 -22.406 -20.344 1 96.81 276 TRP B N 1
ATOM 4690 C CA . TRP B 1 276 ? 22.969 -23.656 -19.609 1 96.81 276 TRP B CA 1
ATOM 4691 C C . TRP B 1 276 ? 21.594 -24.156 -19.203 1 96.81 276 TRP B C 1
ATOM 4693 O O . TRP B 1 276 ? 21.312 -25.359 -19.297 1 96.81 276 TRP B O 1
ATOM 4703 N N . LEU B 1 277 ? 20.719 -23.281 -18.828 1 96.25 277 LEU B N 1
ATOM 4704 C CA . LEU B 1 277 ? 19.375 -23.656 -18.391 1 96.25 277 LEU B CA 1
ATOM 4705 C C . LEU B 1 277 ? 18.547 -24.172 -19.562 1 96.25 277 LEU B C 1
ATOM 4707 O O . LEU B 1 277 ? 17.859 -25.188 -19.453 1 96.25 277 LEU B O 1
ATOM 4711 N N . LEU B 1 278 ? 18.688 -23.531 -20.688 1 94.62 278 LEU B N 1
ATOM 4712 C CA . LEU B 1 278 ? 17.922 -23.906 -21.875 1 94.62 278 LEU B CA 1
ATOM 4713 C C . LEU B 1 278 ? 18.344 -25.266 -22.391 1 94.62 278 LEU B C 1
ATOM 4715 O O . LEU B 1 278 ? 17.531 -26.016 -22.938 1 94.62 278 LEU B O 1
ATOM 4719 N N . GLU B 1 279 ? 19.594 -25.578 -22.078 1 94.44 279 GLU B N 1
ATOM 4720 C CA . GLU B 1 279 ? 20.156 -26.812 -22.625 1 94.44 279 GLU B CA 1
ATOM 4721 C C . GLU B 1 279 ? 20 -27.969 -21.625 1 94.44 279 GLU B C 1
ATOM 4723 O O . GLU B 1 279 ? 20.266 -29.125 -21.969 1 94.44 279 GLU B O 1
ATOM 4728 N N . SER B 1 280 ? 19.703 -27.828 -20.391 1 92.19 280 SER B N 1
ATOM 4729 C CA . SER B 1 280 ? 19.781 -28.797 -19.297 1 92.19 280 SER B CA 1
ATOM 4730 C C . SER B 1 280 ? 18.578 -29.734 -19.297 1 92.19 280 SER B C 1
ATOM 4732 O O . SER B 1 280 ? 18.578 -30.734 -18.578 1 92.19 280 SER B O 1
ATOM 4734 N N . GLY B 1 281 ? 17.469 -29.516 -19.906 1 94.81 281 GLY B N 1
ATOM 4735 C CA . GLY B 1 281 ? 16.234 -30.281 -19.812 1 94.81 281 GLY B CA 1
ATOM 4736 C C . GLY B 1 281 ? 15.305 -29.781 -18.719 1 94.81 281 GLY B C 1
ATOM 4737 O O . GLY B 1 281 ? 14.164 -30.219 -18.625 1 94.81 281 GLY B O 1
ATOM 4738 N N . SER B 1 282 ? 15.828 -28.969 -17.875 1 96.56 282 SER B N 1
ATOM 4739 C CA . SER B 1 282 ? 15.047 -28.469 -16.75 1 96.56 282 SER B CA 1
ATOM 4740 C C . SER B 1 282 ? 13.82 -27.688 -17.219 1 96.56 282 SER B C 1
ATOM 4742 O O . SER B 1 282 ? 12.797 -27.656 -16.547 1 96.56 282 SER B O 1
ATOM 4744 N N . VAL B 1 283 ? 13.898 -27.047 -18.359 1 95.56 283 VAL B N 1
ATOM 4745 C CA . VAL B 1 283 ? 12.758 -26.328 -18.922 1 95.56 283 VAL B CA 1
ATOM 4746 C C . VAL B 1 283 ? 11.648 -27.328 -19.266 1 95.56 283 VAL B C 1
ATOM 4748 O O . VAL B 1 283 ? 10.484 -27.109 -18.938 1 95.56 283 VAL B O 1
ATOM 4751 N N . GLU B 1 284 ? 12.047 -28.422 -19.859 1 95.94 284 GLU B N 1
ATOM 4752 C CA . GLU B 1 284 ? 11.086 -29.469 -20.219 1 95.94 284 GLU B CA 1
ATOM 4753 C C . GLU B 1 284 ? 10.461 -30.094 -18.984 1 95.94 284 GLU B C 1
ATOM 4755 O O . GLU B 1 284 ? 9.258 -30.359 -18.969 1 95.94 284 GLU B O 1
ATOM 4760 N N . ALA B 1 285 ? 11.289 -30.328 -18.031 1 96.62 285 ALA B N 1
ATOM 4761 C CA . ALA B 1 285 ? 10.781 -30.906 -16.797 1 96.62 285 ALA B CA 1
ATOM 4762 C C . ALA B 1 285 ? 9.75 -29.984 -16.141 1 96.62 285 ALA B C 1
ATOM 4764 O O . ALA B 1 285 ? 8.727 -30.453 -15.633 1 96.62 285 ALA B O 1
ATOM 4765 N N . ALA B 1 286 ? 10.031 -28.703 -16.125 1 96.56 286 ALA B N 1
ATOM 4766 C CA . ALA B 1 286 ? 9.094 -27.734 -15.57 1 96.56 286 ALA B CA 1
ATOM 4767 C C . ALA B 1 286 ? 7.789 -27.719 -16.359 1 96.56 286 ALA B C 1
ATOM 4769 O O . ALA B 1 286 ? 6.703 -27.656 -15.781 1 96.56 286 ALA B O 1
ATOM 4770 N N . GLN B 1 287 ? 7.867 -27.781 -17.641 1 95.44 287 GLN B N 1
ATOM 4771 C CA . GLN B 1 287 ? 6.684 -27.797 -18.484 1 95.44 287 GLN B CA 1
ATOM 4772 C C . GLN B 1 287 ? 5.84 -29.047 -18.25 1 95.44 287 GLN B C 1
ATOM 4774 O O . GLN B 1 287 ? 4.609 -28.969 -18.234 1 95.44 287 GLN B O 1
ATOM 4779 N N . ASP B 1 288 ? 6.531 -30.125 -18.125 1 97 288 ASP B N 1
ATOM 4780 C CA . ASP B 1 288 ? 5.82 -31.375 -17.844 1 97 288 ASP B CA 1
ATOM 4781 C C . ASP B 1 288 ? 5.082 -31.281 -16.5 1 97 288 ASP B C 1
ATOM 4783 O O . ASP B 1 288 ? 3.941 -31.734 -16.391 1 97 288 ASP B O 1
ATOM 4787 N N . TYR B 1 289 ? 5.758 -30.75 -15.547 1 97.5 289 TYR B N 1
ATOM 4788 C CA . TYR B 1 289 ? 5.121 -30.562 -14.25 1 97.5 289 TYR B CA 1
ATOM 4789 C C . TYR B 1 289 ? 3.912 -29.641 -14.359 1 97.5 289 TYR B C 1
ATOM 4791 O O . TYR B 1 289 ? 2.855 -29.938 -13.789 1 97.5 289 TYR B O 1
ATOM 4799 N N . ALA B 1 290 ? 4.059 -28.547 -15.062 1 97.12 290 ALA B N 1
ATOM 4800 C CA . ALA B 1 290 ? 2.963 -27.609 -15.273 1 97.12 290 ALA B CA 1
ATOM 4801 C C . ALA B 1 290 ? 1.777 -28.281 -15.953 1 97.12 290 ALA B C 1
ATOM 4803 O O . ALA B 1 290 ? 0.623 -28.031 -15.609 1 97.12 290 ALA B O 1
ATOM 4804 N N . GLN B 1 291 ? 2.07 -29.141 -16.922 1 96.81 291 GLN B N 1
ATOM 4805 C CA . GLN B 1 291 ? 1.019 -29.859 -17.625 1 96.81 291 GLN B CA 1
ATOM 4806 C C . GLN B 1 291 ? 0.242 -30.766 -16.688 1 96.81 291 GLN B C 1
ATOM 4808 O O . GLN B 1 291 ? -0.984 -30.859 -16.766 1 96.81 291 GLN B O 1
ATOM 4813 N N . ALA B 1 292 ? 0.995 -31.453 -15.898 1 97.81 292 ALA B N 1
ATOM 4814 C CA . ALA B 1 292 ? 0.352 -32.344 -14.93 1 97.81 292 ALA B CA 1
ATOM 4815 C C . ALA B 1 292 ? -0.524 -31.547 -13.961 1 97.81 292 ALA B C 1
ATOM 4817 O O . ALA B 1 292 ? -1.636 -31.969 -13.633 1 97.81 292 ALA B O 1
ATOM 4818 N N . GLN B 1 293 ? -0.028 -30.406 -13.445 1 97.88 293 GLN B N 1
ATOM 4819 C CA . GLN B 1 293 ? -0.804 -29.547 -12.562 1 97.88 293 GLN B CA 1
ATOM 4820 C C . GLN B 1 293 ? -2.053 -29.016 -13.266 1 97.88 293 GLN B C 1
ATOM 4822 O O . GLN B 1 293 ? -3.135 -28.984 -12.68 1 97.88 293 GLN B O 1
ATOM 4827 N N . ALA B 1 294 ? -1.892 -28.594 -14.508 1 97.62 294 ALA B N 1
ATOM 4828 C CA . ALA B 1 294 ? -3.025 -28.094 -15.281 1 97.62 294 ALA B CA 1
ATOM 4829 C C . ALA B 1 294 ? -4.105 -29.172 -15.414 1 97.62 294 ALA B C 1
ATOM 4831 O O . ALA B 1 294 ? -5.297 -28.875 -15.25 1 97.62 294 ALA B O 1
ATOM 4832 N N . ALA B 1 295 ? -3.676 -30.375 -15.75 1 97.5 295 ALA B N 1
ATOM 4833 C CA . ALA B 1 295 ? -4.625 -31.484 -15.914 1 97.5 295 ALA B CA 1
ATOM 4834 C C . ALA B 1 295 ? -5.379 -31.734 -14.609 1 97.5 295 ALA B C 1
ATOM 4836 O O . ALA B 1 295 ? -6.602 -31.906 -14.625 1 97.5 295 ALA B O 1
ATOM 4837 N N . GLU B 1 296 ? -4.629 -31.781 -13.531 1 98 296 GLU B N 1
ATOM 4838 C CA . GLU B 1 296 ? -5.234 -32 -12.227 1 98 296 GLU B CA 1
ATOM 4839 C C . GLU B 1 296 ? -6.215 -30.891 -11.875 1 98 296 GLU B C 1
ATOM 4841 O O . GLU B 1 296 ? -7.332 -31.156 -11.43 1 98 296 GLU B O 1
ATOM 4846 N N . GLY B 1 297 ? -5.809 -29.641 -12.016 1 98.19 297 GLY B N 1
ATOM 4847 C CA . GLY B 1 297 ? -6.656 -28.5 -11.703 1 98.19 297 GLY B CA 1
ATOM 4848 C C . GLY B 1 297 ? -7.918 -28.453 -12.539 1 98.19 297 GLY B C 1
ATOM 4849 O O . GLY B 1 297 ? -8.992 -28.125 -12.031 1 98.19 297 GLY B O 1
ATOM 4850 N N . LEU B 1 298 ? -7.789 -28.797 -13.812 1 97.69 298 LEU B N 1
ATOM 4851 C CA . LEU B 1 298 ? -8.938 -28.781 -14.719 1 97.69 298 LEU B CA 1
ATOM 4852 C C . LEU B 1 298 ? -9.938 -29.875 -14.336 1 97.69 298 LEU B C 1
ATOM 4854 O O . LEU B 1 298 ? -11.148 -29.656 -14.398 1 97.69 298 LEU B O 1
ATOM 4858 N N . ASP B 1 299 ? -9.445 -31.016 -13.984 1 98.06 299 ASP B N 1
ATOM 4859 C CA . ASP B 1 299 ? -10.32 -32.094 -13.539 1 98.06 299 ASP B CA 1
ATOM 4860 C C . ASP B 1 299 ? -11.125 -31.688 -12.312 1 98.06 299 ASP B C 1
ATOM 4862 O O . ASP B 1 299 ? -12.336 -31.891 -12.258 1 98.06 299 ASP B O 1
ATOM 4866 N N . LEU B 1 300 ? -10.469 -31.094 -11.312 1 98.38 300 LEU B N 1
ATOM 4867 C CA . LEU B 1 300 ? -11.133 -30.641 -10.094 1 98.38 300 LEU B CA 1
ATOM 4868 C C . LEU B 1 300 ? -12.156 -29.547 -10.406 1 98.38 300 LEU B C 1
ATOM 4870 O O . LEU B 1 300 ? -13.258 -29.562 -9.844 1 98.38 300 LEU B O 1
ATOM 4874 N N . LEU B 1 301 ? -11.766 -28.641 -11.273 1 98.31 301 LEU B N 1
ATOM 4875 C CA . LEU B 1 301 ? -12.656 -27.531 -11.617 1 98.31 301 LEU B CA 1
ATOM 4876 C C . LEU B 1 301 ? -13.883 -28.047 -12.359 1 98.31 301 LEU B C 1
ATOM 4878 O O . LEU B 1 301 ? -15 -27.562 -12.125 1 98.31 301 LEU B O 1
ATOM 4882 N N . GLU B 1 302 ? -13.672 -28.953 -13.25 1 98.06 302 GLU B N 1
ATOM 4883 C CA . GLU B 1 302 ? -14.789 -29.547 -13.992 1 98.06 302 GLU B CA 1
ATOM 4884 C C . GLU B 1 302 ? -15.797 -30.188 -13.047 1 98.06 302 GLU B C 1
ATOM 4886 O O . GLU B 1 302 ? -17 -30 -13.195 1 98.06 302 GLU B O 1
ATOM 4891 N N . LYS B 1 303 ? -15.289 -30.953 -12.125 1 98.06 303 LYS B N 1
ATOM 4892 C CA . LYS B 1 303 ? -16.156 -31.594 -11.133 1 98.06 303 LYS B CA 1
ATOM 4893 C C . LYS B 1 303 ? -16.891 -30.547 -10.305 1 98.06 303 LYS B C 1
ATOM 4895 O O . LYS B 1 303 ? -18.078 -30.719 -9.984 1 98.06 303 LYS B O 1
ATOM 4900 N N . ALA B 1 304 ? -16.203 -29.484 -9.938 1 97.5 304 ALA B N 1
ATOM 4901 C CA . ALA B 1 304 ? -16.797 -28.422 -9.125 1 97.5 304 ALA B CA 1
ATOM 4902 C C . ALA B 1 304 ? -17.922 -27.719 -9.875 1 97.5 304 ALA B C 1
ATOM 4904 O O . ALA B 1 304 ? -18.891 -27.25 -9.266 1 97.5 304 ALA B O 1
ATOM 4905 N N . LEU B 1 305 ? -17.844 -27.688 -11.203 1 97.69 305 LEU B N 1
ATOM 4906 C CA . LEU B 1 305 ? -18.797 -26.938 -12.008 1 97.69 305 LEU B CA 1
ATOM 4907 C C . LEU B 1 305 ? -19.828 -27.859 -12.625 1 97.69 305 LEU B C 1
ATOM 4909 O O . LEU B 1 305 ? -20.625 -27.422 -13.477 1 97.69 305 LEU B O 1
ATOM 4913 N N . ALA B 1 306 ? -19.828 -29.078 -12.266 1 96.62 306 ALA B N 1
ATOM 4914 C CA . ALA B 1 306 ? -20.688 -30.094 -12.867 1 96.62 306 ALA B CA 1
ATOM 4915 C C . ALA B 1 306 ? -22.156 -29.688 -12.766 1 96.62 306 ALA B C 1
ATOM 4917 O O . ALA B 1 306 ? -22.938 -29.953 -13.68 1 96.62 306 ALA B O 1
ATOM 4918 N N . ASP B 1 307 ? -22.547 -29.062 -11.625 1 94.75 307 ASP B N 1
ATOM 4919 C CA . ASP B 1 307 ? -23.938 -28.688 -11.414 1 94.75 307 ASP B CA 1
ATOM 4920 C C . ASP B 1 307 ? -24.141 -27.172 -11.531 1 94.75 307 ASP B C 1
ATOM 4922 O O . ASP B 1 307 ? -25.047 -26.625 -10.922 1 94.75 307 ASP B O 1
ATOM 4926 N N . ALA B 1 308 ? -23.25 -26.562 -12.227 1 96.12 308 ALA B N 1
ATOM 4927 C CA . ALA B 1 308 ? -23.375 -25.125 -12.383 1 96.12 308 ALA B CA 1
ATOM 4928 C C . ALA B 1 308 ? -24.688 -24.75 -13.07 1 96.12 308 ALA B C 1
ATOM 4930 O O . ALA B 1 308 ? -25.141 -25.453 -13.977 1 96.12 308 ALA B O 1
ATOM 4931 N N . PRO B 1 309 ? -25.328 -23.719 -12.719 1 96.81 309 PRO B N 1
ATOM 4932 C CA . PRO B 1 309 ? -26.625 -23.297 -13.273 1 96.81 309 PRO B CA 1
ATOM 4933 C C . PRO B 1 309 ? -26.594 -23.141 -14.789 1 96.81 309 PRO B C 1
ATOM 4935 O O . PRO B 1 309 ? -27.594 -23.406 -15.461 1 96.81 309 PRO B O 1
ATOM 4938 N N . ASP B 1 310 ? -25.484 -22.672 -15.32 1 97.38 310 ASP B N 1
ATOM 4939 C CA . ASP B 1 310 ? -25.328 -22.516 -16.766 1 97.38 310 ASP B CA 1
ATOM 4940 C C . ASP B 1 310 ? -24.234 -23.438 -17.297 1 97.38 310 ASP B C 1
ATOM 4942 O O . ASP B 1 310 ? -23.062 -23.062 -17.312 1 97.38 310 ASP B O 1
ATOM 4946 N N . ALA B 1 311 ? -24.609 -24.5 -17.844 1 96.75 311 ALA B N 1
ATOM 4947 C CA . ALA B 1 311 ? -23.688 -25.547 -18.281 1 96.75 311 ALA B CA 1
ATOM 4948 C C . ALA B 1 311 ? -22.812 -25.062 -19.438 1 96.75 311 ALA B C 1
ATOM 4950 O O . ALA B 1 311 ? -21.641 -25.422 -19.531 1 96.75 311 ALA B O 1
ATOM 4951 N N . GLN B 1 312 ? -23.422 -24.328 -20.297 1 97.5 312 GLN B N 1
ATOM 4952 C CA . GLN B 1 312 ? -22.672 -23.812 -21.422 1 97.5 312 GLN B CA 1
ATOM 4953 C C . GLN B 1 312 ? -21.609 -22.828 -20.969 1 97.5 312 GLN B C 1
ATOM 4955 O O . GLN B 1 312 ? -20.469 -22.875 -21.453 1 97.5 312 GLN B O 1
ATOM 4960 N N . ALA B 1 313 ? -21.984 -21.953 -20.094 1 97.56 313 ALA B N 1
ATOM 4961 C CA . ALA B 1 313 ? -21.031 -20.984 -19.547 1 97.56 313 ALA B CA 1
ATOM 4962 C C . ALA B 1 313 ? -19.938 -21.703 -18.75 1 97.56 313 ALA B C 1
ATOM 4964 O O . ALA B 1 313 ? -18.781 -21.266 -18.766 1 97.56 313 ALA B O 1
ATOM 4965 N N . ALA B 1 314 ? -20.312 -22.703 -18.047 1 97.94 314 ALA B N 1
ATOM 4966 C CA . ALA B 1 314 ? -19.328 -23.484 -17.312 1 97.94 314 ALA B CA 1
ATOM 4967 C C . ALA B 1 314 ? -18.312 -24.125 -18.266 1 97.94 314 ALA B C 1
ATOM 4969 O O . ALA B 1 314 ? -17.125 -24.141 -17.969 1 97.94 314 ALA B O 1
ATOM 4970 N N . ALA B 1 315 ? -18.781 -24.625 -19.359 1 97.44 315 ALA B N 1
ATOM 4971 C CA . ALA B 1 315 ? -17.891 -25.219 -20.359 1 97.44 315 ALA B CA 1
ATOM 4972 C C . ALA B 1 315 ? -16.953 -24.172 -20.953 1 97.44 315 ALA B C 1
ATOM 4974 O O . ALA B 1 315 ? -15.773 -24.453 -21.203 1 97.44 315 ALA B O 1
ATOM 4975 N N . ALA B 1 316 ? -17.484 -23.031 -21.188 1 96.5 316 ALA B N 1
ATOM 4976 C CA . ALA B 1 316 ? -16.672 -21.938 -21.703 1 96.5 316 ALA B CA 1
ATOM 4977 C C . ALA B 1 316 ? -15.594 -21.516 -20.703 1 96.5 316 ALA B C 1
ATOM 4979 O O . ALA B 1 316 ? -14.469 -21.203 -21.078 1 96.5 316 ALA B O 1
ATOM 4980 N N . LEU B 1 317 ? -15.977 -21.438 -19.438 1 97.19 317 LEU B N 1
ATOM 4981 C CA . LEU B 1 317 ? -15.031 -21.141 -18.375 1 97.19 317 LEU B CA 1
ATOM 4982 C C . LEU B 1 317 ? -13.891 -22.156 -18.359 1 97.19 317 LEU B C 1
ATOM 4984 O O . LEU B 1 317 ? -12.719 -21.781 -18.297 1 97.19 317 LEU B O 1
ATOM 4988 N N . LEU B 1 318 ? -14.25 -23.391 -18.438 1 97 318 LEU B N 1
ATOM 4989 C CA . LEU B 1 318 ? -13.258 -24.469 -18.422 1 97 318 LEU B CA 1
ATOM 4990 C C . LEU B 1 318 ? -12.328 -24.344 -19.625 1 97 318 LEU B C 1
ATOM 4992 O O . LEU B 1 318 ? -11.117 -24.562 -19.5 1 97 318 LEU B O 1
ATOM 4996 N N . ALA B 1 319 ? -12.82 -23.984 -20.734 1 94.69 319 ALA B N 1
ATOM 4997 C CA . ALA B 1 319 ? -12.016 -23.812 -21.938 1 94.69 319 ALA B CA 1
ATOM 4998 C C . ALA B 1 319 ? -11.031 -22.656 -21.766 1 94.69 319 ALA B C 1
ATOM 5000 O O . ALA B 1 319 ? -9.875 -22.75 -22.188 1 94.69 319 ALA B O 1
ATOM 5001 N N . SER B 1 320 ? -11.469 -21.609 -21.188 1 91.56 320 SER B N 1
ATOM 5002 C CA . SER B 1 320 ? -10.617 -20.453 -20.938 1 91.56 320 SER B CA 1
ATOM 5003 C C . SER B 1 320 ? -9.477 -20.797 -19.984 1 91.56 320 SER B C 1
ATOM 5005 O O . SER B 1 320 ? -8.336 -20.391 -20.203 1 91.56 320 SER B O 1
ATOM 5007 N N . VAL B 1 321 ? -9.844 -21.484 -18.953 1 93.94 321 VAL B N 1
ATOM 5008 C CA . VAL B 1 321 ? -8.844 -21.859 -17.953 1 93.94 321 VAL B CA 1
ATOM 5009 C C . VAL B 1 321 ? -7.832 -22.828 -18.578 1 93.94 321 VAL B C 1
ATOM 5011 O O . VAL B 1 321 ? -6.641 -22.75 -18.281 1 93.94 321 VAL B O 1
ATOM 5014 N N . ARG B 1 322 ? -8.32 -23.703 -19.406 1 92.25 322 ARG B N 1
ATOM 5015 C CA . ARG B 1 322 ? -7.438 -24.625 -20.109 1 92.25 322 ARG B CA 1
ATOM 5016 C C . ARG B 1 322 ? -6.426 -23.875 -20.969 1 92.25 322 ARG B C 1
ATOM 5018 O O . ARG B 1 322 ? -5.234 -24.203 -20.969 1 92.25 322 ARG B O 1
ATOM 5025 N N . GLU B 1 323 ? -6.855 -22.891 -21.641 1 86.94 323 GLU B N 1
ATOM 5026 C CA . GLU B 1 323 ? -5.965 -22.094 -22.453 1 86.94 323 GLU B CA 1
ATOM 5027 C C . GLU B 1 323 ? -4.914 -21.391 -21.609 1 86.94 323 GLU B C 1
ATOM 5029 O O . GLU B 1 323 ? -3.742 -21.312 -21.984 1 86.94 323 GLU B O 1
ATOM 5034 N N . LEU B 1 324 ? -5.363 -20.891 -20.5 1 82.75 324 LEU B N 1
ATOM 5035 C CA . LEU B 1 324 ? -4.473 -20.188 -19.578 1 82.75 324 LEU B CA 1
ATOM 5036 C C . LEU B 1 324 ? -3.42 -21.125 -19.016 1 82.75 324 LEU B C 1
ATOM 5038 O O . LEU B 1 324 ? -2.252 -20.75 -18.875 1 82.75 324 LEU B O 1
ATOM 5042 N N . ALA B 1 325 ? -3.857 -22.328 -18.688 1 84.69 325 ALA B N 1
ATOM 5043 C CA . ALA B 1 325 ? -3 -23.25 -17.969 1 84.69 325 ALA B CA 1
ATOM 5044 C C . ALA B 1 325 ? -2.141 -24.078 -18.922 1 84.69 325 ALA B C 1
ATOM 5046 O O . ALA B 1 325 ? -1.156 -24.688 -18.516 1 84.69 325 ALA B O 1
ATOM 5047 N N . THR B 1 326 ? -2.584 -24.172 -20.266 1 76.94 326 THR B N 1
ATOM 5048 C CA . THR B 1 326 ? -1.858 -25.031 -21.203 1 76.94 326 THR B CA 1
ATOM 5049 C C . THR B 1 326 ? -1.105 -24.188 -22.234 1 76.94 326 THR B C 1
ATOM 5051 O O . THR B 1 326 ? -0.349 -24.719 -23.047 1 76.94 326 THR B O 1
ATOM 5054 N N . ARG B 1 327 ? -1.457 -22.891 -22.359 1 60.53 327 ARG B N 1
ATOM 5055 C CA . ARG B 1 327 ? -0.931 -22.016 -23.406 1 60.53 327 ARG B CA 1
ATOM 5056 C C . ARG B 1 327 ? 0.591 -22.094 -23.469 1 60.53 327 ARG B C 1
ATOM 5058 O O . ARG B 1 327 ? 1.269 -21.844 -22.453 1 60.53 327 ARG B O 1
ATOM 5065 N N . GLU B 1 328 ? 1.036 -23.094 -24.266 1 53.12 328 GLU B N 1
ATOM 5066 C CA . GLU B 1 328 ? 2.426 -23.156 -24.719 1 53.12 328 GLU B CA 1
ATOM 5067 C C . GLU B 1 328 ? 2.891 -21.812 -25.266 1 53.12 328 GLU B C 1
ATOM 5069 O O . GLU B 1 328 ? 4.09 -21.531 -25.297 1 53.12 328 GLU B O 1
ATOM 5074 N N . LYS B 1 329 ? 2.02 -21.172 -26.172 1 43.69 329 LYS B N 1
ATOM 5075 C CA . LYS B 1 329 ? 2.498 -20.047 -26.969 1 43.69 329 LYS B CA 1
ATOM 5076 C C . LYS B 1 329 ? 2.201 -18.719 -26.281 1 43.69 329 LYS B C 1
ATOM 5078 O O . LYS B 1 329 ? 1.191 -18.578 -25.578 1 43.69 329 LYS B O 1
#

Solvent-accessible surface area (backbone atoms only — not comparable to full-atom values): 32850 Å² total; per-residue (Å²): 71,56,68,70,36,51,52,54,48,53,69,74,50,65,74,79,50,94,48,64,66,55,26,51,50,31,48,58,60,45,45,58,65,69,67,52,54,84,39,62,36,34,51,44,15,54,31,30,14,30,11,44,58,39,42,84,86,39,80,48,34,60,30,40,48,28,44,27,25,18,49,51,31,47,51,43,18,50,47,49,45,46,33,60,55,54,63,46,67,43,49,71,80,37,68,19,58,38,78,74,63,35,57,49,47,32,50,45,43,21,56,42,34,49,52,51,18,50,52,28,43,60,70,24,67,44,80,66,45,67,59,51,50,51,50,36,49,52,35,25,42,52,13,47,42,50,56,45,48,33,47,75,64,60,59,76,90,65,54,70,66,56,44,50,51,27,34,38,24,42,40,3,33,63,52,35,24,45,22,40,37,47,8,18,32,40,39,74,39,81,57,63,77,46,41,50,65,14,14,36,26,28,22,38,8,33,51,46,47,50,54,48,38,35,68,71,44,55,50,82,76,62,29,42,62,64,43,42,51,66,52,57,44,60,77,42,68,38,56,52,52,39,65,74,70,51,54,70,68,59,46,51,54,50,54,56,46,55,70,40,55,59,89,68,42,55,68,70,58,52,52,50,52,51,49,51,46,74,69,66,49,26,58,58,53,42,50,51,51,17,47,53,27,22,52,54,11,49,54,40,41,50,62,66,41,67,80,34,74,23,58,68,38,35,51,50,36,52,51,50,49,46,47,60,26,58,54,82,119,72,56,67,72,36,51,52,54,48,51,70,74,48,68,74,78,50,94,47,64,68,55,25,51,50,30,49,57,62,44,44,59,65,68,68,53,56,83,40,62,34,32,50,44,15,53,31,29,14,30,10,45,56,38,43,85,85,39,79,47,33,60,29,40,47,28,43,27,26,18,50,52,31,47,51,43,21,50,48,48,46,46,34,59,55,55,64,45,67,44,48,71,79,37,67,20,59,38,78,75,64,35,57,50,48,31,51,44,42,20,54,42,34,50,50,51,19,53,52,28,44,60,71,24,66,42,80,66,46,66,60,50,52,49,51,36,50,53,36,27,41,52,13,46,42,48,57,43,49,32,48,76,63,60,60,77,90,67,53,70,66,56,43,50,51,28,34,37,24,40,40,3,32,61,51,35,25,46,22,41,36,47,8,18,33,39,39,73,39,82,56,62,76,47,42,50,65,14,14,37,26,27,20,40,7,35,50,46,47,50,54,47,39,35,69,72,43,56,50,85,75,64,30,42,62,64,44,42,50,67,52,55,46,60,77,42,68,39,56,54,53,38,66,75,70,50,54,69,68,58,47,51,54,50,53,57,44,56,70,40,53,59,91,70,43,54,68,70,60,51,53,49,51,51,50,51,47,73,68,64,51,26,57,58,52,41,50,52,51,18,48,52,27,21,54,52,12,50,53,42,42,50,62,65,41,68,78,34,75,23,60,68,39,34,52,51,36,52,52,52,50,46,45,60,26,59,52,83,120

GO terms:
  GO:0008299 isoprenoid biosynthetic process (P, IMP)

Sequence (658 aa):
MRPELLARVLSLLPETSATPELARFYALLRDYPQRGGKGIRSELLLASARAHGLSESDTGWESALWLAAALELFQNWVLVHDDIEDDSEERRGRPALHHLCGMPVALNVGDALHAYMWAAVGKANVPGAFEEFLQMVYRTAEGQHLDLAWVEGREWGLRPADYLQMVGLKTAHYTVIVPLRLGALAAGMAPQDAFTPAGLALGTAFQIRDDVLNLAGDPVKYGKEIGGDLLEGKRTLIVLDWLTTAPDDRKAIFLDQMRRHRADKDPAVIDEIHRWLLESGSVEAAQDYAQAQAAEGLDLLEKALADAPDAQAAAALLASVRELATREKMRPELLARVLSLLPETSATPELARFYALLRDYPQRGGKGIRSELLLASARAHGLSESDTGWESALWLAAALELFQNWVLVHDDIEDDSEERRGRPALHHLCGMPVALNVGDALHAYMWAAVGKANVPGAFEEFLQMVYRTAEGQHLDLAWVEGREWGLRPADYLQMVGLKTAHYTVIVPLRLGALAAGMAPQDAFTPAGLALGTAFQIRDDVLNLAGDPVKYGKEIGGDLLEGKRTLIVLDWLTTAPDDRKAIFLDQMRRHRADKDPAVIDEIHRWLLESGSVEAAQDYAQAQAAEGLDLLEKALADAPDAQAAAALLASVRELATREK

Foldseek 3Di:
DDPVLLVVLLVLQDADDPDVVVNVLSVLLSVQSVLPDPLQLLVLLQLLLVLQPDDCPDPLVVLSSLLSSLLSLVVSLCQLVVCLLLVFQFASQHGRSCVVPNDVSSNVSSVVSNVSSVVSNVVSVFPPLNVLVVQLVVLLVVLVCLFSVCLVVVPLVDDVVSVLSSQLRNFLSSNFLSSNQNSCRSNVHGHDPLSSLLSSLLSLLLVLLLVLCLLDNDPNVNRGHRLSCLLSLGRHQLVSVCLVPPDPVLNVLSSVQSVDHSVPHDPVSSVVNSVSSVVRCSSVVSNVSLVVSLVVSLVSLCVSSVPRPDPVSSVVSSVSSSCSSNVND/DDPVLLVVLLVLQDADDPDVVVNVLSVLLSVQSVLPDPLQLLVLLQLLLVLQPDDCPDPLVVLSSLLSSLLSLVVRLCQLVVCLLLVFQFASQHGRSCVVPNDVSSNVSSVVSNVSSVVSNVVSVFPPLNVLVVQLVVLLVVLVCLFSVCLVVVPLVDDVVSVLSSQLRNFLSSNFLSSNQNSQRSNVHGHDPLSSLLSSLLSLLLVLLLVLCLLDNDPNPNRGHRLSCLLSLGRHQLVSVCLVPPDPVLNVLSSVQSVDHSVPHDPVSSVVNSVSSVVVCSSVVSNVSLVVSNVVSLVSLCVSSVPRPDPVSSVVSSVSSSCSSNVND

InterPro domains:
  IPR000092 Polyprenyl synthetase-like [PF00348] (26-263)
  IPR000092 Polyprenyl synthetase-like [cd00685] (21-240)
  IPR008949 Isoprenoid synthase domain superfamily [G3DSA:1.10.600.10] (7-329)
  IPR008949 Isoprenoid synthase domain superfamily [SSF48576] (18-327)
  IPR033749 Polyprenyl synthetase, conserved site [PS00444] (202-214)
  IPR033749 Polyprenyl synthetase, conserved site [PS00723] (79-93)

Organism: Deinococcus radiodurans (strain ATCC 13939 / DSM 20539 / JCM 16871 / CCUG 27074 / LMG 4051 / NBRC 15346 / NCIMB 9279 / VKM B-1422 / R1) (NCBI:txid243230)

Nearest PDB structures (foldseek):
  6r4v-assembly1_A  TM=8.683E-01  e=3.712E-10  Homo sapiens
  5ero-assembly1_B  TM=8.457E-01  e=1.073E-09  Diaporthe amygdali
  2q80-assembly1_D  TM=8.534E-01  e=2.598E-09  Homo sapiens
  6g31-assembly2_L  TM=8.417E-01  e=7.184E-09  Homo sapiens
  6c56-assembly1_A  TM=7.616E-01  e=1.063E-06  Homo sapiens